Protein AF-0000000078660671 (afdb_homodimer)

Organism: Novosphingobium aromaticivorans (strain ATCC 700278 / DSM 12444 / CCUG 56034 / CIP 105152 / NBRC 16084 / F199) (NCBI:txid279238)

Radius of gyration: 21.79 Å; Cα contacts (8 Å, |Δi|>4): 837; chains: 2; bounding box: 42×62×54 Å

Foldseek 3Di:
DPQQDLVNLVVLADAFQAFDLDDDDPVLLCVLLVVLLPFDADVSPSFKDKDKDFDPLLVQLLVLVVVCVVVDLVVFDFPDDPDPPPDDDPRVVLVVVQLVQLCVLVVHDPPNPVVSVVSVSSVSSLSNFRMKMWMKGFPPDDDRRVVSNVRSVVSSQSSCVSVQKHKHKAQVCSRVVVSVVVRDPDDPRMHTGTMMGMHHHDPPDSSSDTDRDDDDPVVPDDDDDD/DPQQDLVNLVVLADAFQAFDLDDDDPVLLCVLLVVLLPFDADVSPSFKDKDKDFDPLLVQLLVLVVVCVVVDLVVFDFPDDPDPPPDDDPRVVLVVVQLVQLCVLVVHDPPNPVVSVVSVSSVSSLSNFRMKMWMKGFPPDDDRRVVSNVRSVVSSQSSCVSVQKHKHKAQVCSRVVVSVVVRDPDPPRMHTGTMMGMHHHDCPDSSSDTDRDDDDPVVPDDDDDD

InterPro domains:
  IPR000415 Nitroreductase-like [G3DSA:3.40.109.10] (1-221)
  IPR000415 Nitroreductase-like [SSF55469] (4-223)
  IPR029479 Nitroreductase [PF00881] (11-200)
  IPR050627 Nitroreductase/BluB [PTHR23026] (3-223)

Solvent-accessible surface area (backbone atoms only — not comparable to full-atom values): 23799 Å² total; per-residue (Å²): 127,87,63,46,25,37,66,55,28,45,72,66,51,58,71,45,64,40,34,34,78,56,80,73,60,68,66,61,50,50,56,37,51,53,56,26,58,52,42,68,32,79,60,52,32,63,66,55,33,36,42,34,27,14,55,67,50,37,51,49,41,34,51,54,48,58,69,51,54,85,68,39,70,85,74,44,64,44,93,59,62,80,60,39,90,78,63,48,71,73,38,40,48,32,28,54,48,45,53,51,45,47,30,54,47,64,71,45,55,91,81,39,56,65,57,53,49,53,60,59,55,37,59,64,50,42,28,48,25,43,30,40,35,38,32,32,29,56,57,70,60,38,52,57,47,31,15,26,39,16,17,28,51,43,43,36,54,37,40,32,38,60,72,68,33,40,36,22,81,32,58,70,55,20,40,44,44,68,50,48,50,74,66,40,95,65,60,87,66,34,39,72,52,31,33,31,22,31,26,36,62,36,84,79,42,49,67,59,62,59,82,76,86,66,80,60,56,78,81,38,45,48,80,42,47,123,128,88,64,47,24,39,66,56,29,45,73,67,51,58,70,45,63,41,32,33,78,54,79,73,60,68,67,61,51,48,54,36,51,54,55,26,58,53,43,68,34,79,60,53,33,64,64,56,32,36,42,35,29,14,56,67,50,37,50,50,41,34,52,54,47,59,70,50,54,84,68,40,69,85,74,44,65,42,91,59,64,81,58,40,91,76,62,49,68,72,39,39,50,33,27,54,48,45,51,51,44,47,30,54,47,64,70,45,55,91,80,38,57,66,58,53,50,53,59,57,53,36,60,62,51,42,28,47,25,43,30,40,35,38,33,33,31,57,56,70,58,38,51,57,47,30,15,25,38,15,16,29,51,41,43,37,54,37,41,33,39,59,73,68,33,40,36,21,80,31,58,71,54,19,42,44,44,68,50,47,50,74,66,41,96,63,61,86,67,33,39,68,54,30,35,32,21,33,26,36,63,36,86,80,41,47,68,59,62,58,82,76,84,64,81,60,57,78,80,37,45,47,80,43,47,123

Nearest PDB structures (foldseek):
  7dp0-assembly1_B  TM=9.784E-01  e=5.686E-30  Sphingopyxis sp.
  7dp2-assembly1_A  TM=9.756E-01  e=5.308E-29  Sphingopyxis sp.
  7dp2-assembly1_B  TM=9.730E-01  e=1.164E-28  Sphingopyxis sp.
  3gr3-assembly1_B  TM=9.560E-01  e=7.309E-24  Bartonella henselae str. Houston-1
  2wzw-assembly1_A  TM=9.461E-01  e=6.765E-22  Mycolicibacterium smegmatis MC2 155

Structure (mmCIF, N/CA/C/O backbone):
data_AF-0000000078660671-model_v1
#
loop_
_entity.id
_entity.type
_entity.pdbx_description
1 polymer Nitroreductase
#
loop_
_atom_site.group_PDB
_atom_site.id
_atom_site.type_symbol
_atom_site.label_atom_id
_atom_site.label_alt_id
_atom_site.label_comp_id
_atom_site.label_asym_id
_atom_site.label_entity_id
_atom_site.label_seq_id
_atom_site.pdbx_PDB_ins_code
_atom_site.Cartn_x
_atom_site.Cartn_y
_atom_site.Cartn_z
_atom_site.occupancy
_atom_site.B_iso_or_equiv
_atom_site.auth_seq_id
_atom_site.auth_comp_id
_atom_site.auth_asym_id
_atom_site.auth_atom_id
_atom_site.pdbx_PDB_model_num
ATOM 1 N N . MET A 1 1 ? 0.465 -17.922 23.047 1 38.31 1 MET A N 1
ATOM 2 C CA . MET A 1 1 ? 1.232 -18.062 21.812 1 38.31 1 MET A CA 1
ATOM 3 C C . MET A 1 1 ? 1.843 -16.734 21.391 1 38.31 1 MET A C 1
ATOM 5 O O . MET A 1 1 ? 1.19 -15.688 21.484 1 38.31 1 MET A O 1
ATOM 9 N N . SER A 1 2 ? 3.127 -16.469 21.453 1 55 2 SER A N 1
ATOM 10 C CA . SER A 1 2 ? 3.775 -15.164 21.312 1 55 2 SER A CA 1
ATOM 11 C C . SER A 1 2 ? 3.248 -14.414 20.094 1 55 2 SER A C 1
ATOM 13 O O . SER A 1 2 ? 3.111 -14.992 19.016 1 55 2 SER A O 1
ATOM 15 N N . GLN A 1 3 ? 2.465 -13.305 20.266 1 85.12 3 GLN A N 1
ATOM 16 C CA . GLN A 1 3 ? 1.835 -12.555 19.188 1 85.12 3 GLN A CA 1
ATOM 17 C C . GLN A 1 3 ? 2.877 -12.031 18.203 1 85.12 3 GLN A C 1
ATOM 19 O O . GLN A 1 3 ? 3.947 -11.57 18.609 1 85.12 3 GLN A O 1
ATOM 24 N N . MET A 1 4 ? 2.812 -12.453 16.859 1 95.75 4 MET A N 1
ATOM 25 C CA . MET A 1 4 ? 3.754 -12.023 15.828 1 95.75 4 MET A CA 1
ATOM 26 C C . MET A 1 4 ? 3.863 -10.508 15.789 1 95.75 4 MET A C 1
ATOM 28 O O . MET A 1 4 ? 2.859 -9.812 15.617 1 95.75 4 MET A O 1
ATOM 32 N N . SER A 1 5 ? 5.121 -10.016 15.992 1 98.19 5 SER A N 1
ATOM 33 C CA . SER A 1 5 ? 5.352 -8.578 15.922 1 98.19 5 SER A CA 1
ATOM 34 C C . SER A 1 5 ? 5.258 -8.07 14.492 1 98.19 5 SER A C 1
ATOM 36 O O . SER A 1 5 ? 5.297 -8.859 13.539 1 98.19 5 SER A O 1
ATOM 38 N N . VAL A 1 6 ? 5.125 -6.77 14.359 1 98.75 6 VAL A N 1
ATOM 39 C CA . VAL A 1 6 ? 5.129 -6.16 13.039 1 98.75 6 VAL A CA 1
ATOM 40 C C . VAL A 1 6 ? 6.449 -6.469 12.328 1 98.75 6 VAL A C 1
ATOM 42 O O . VAL A 1 6 ? 6.457 -6.891 11.172 1 98.75 6 VAL A O 1
ATOM 45 N N . SER A 1 7 ? 7.559 -6.32 13.047 1 98.56 7 SER A N 1
ATOM 46 C CA . SER A 1 7 ? 8.883 -6.559 12.484 1 98.56 7 SER A CA 1
ATOM 47 C C . SER A 1 7 ? 9.031 -7.996 12 1 98.56 7 SER A C 1
ATOM 49 O O . SER A 1 7 ? 9.547 -8.242 10.906 1 98.56 7 SER A O 1
ATOM 51 N N . GLU A 1 8 ? 8.578 -8.914 12.766 1 98.38 8 GLU A N 1
ATOM 52 C CA . GLU A 1 8 ? 8.648 -10.32 12.375 1 98.38 8 GLU A CA 1
ATOM 53 C C . GLU A 1 8 ? 7.82 -10.586 11.117 1 98.38 8 GLU A C 1
ATOM 55 O O . GLU A 1 8 ? 8.258 -11.312 10.219 1 98.38 8 GLU A O 1
ATOM 60 N N . ALA A 1 9 ? 6.586 -10.023 11.094 1 98.81 9 ALA A N 1
ATOM 61 C CA . ALA A 1 9 ? 5.723 -10.195 9.93 1 98.81 9 ALA A CA 1
ATOM 62 C C . ALA A 1 9 ? 6.371 -9.617 8.672 1 98.81 9 ALA A C 1
ATOM 64 O O . ALA A 1 9 ? 6.371 -10.258 7.617 1 98.81 9 ALA A O 1
ATOM 65 N N . VAL A 1 10 ? 6.992 -8.438 8.797 1 98.81 10 VAL A N 1
ATOM 66 C CA . VAL A 1 10 ? 7.586 -7.742 7.66 1 98.81 10 VAL A CA 1
ATOM 67 C C . VAL A 1 10 ? 8.789 -8.531 7.148 1 98.81 10 VAL A C 1
ATOM 69 O O . VAL A 1 10 ? 8.938 -8.734 5.941 1 98.81 10 VAL A O 1
ATOM 72 N N . VAL A 1 11 ? 9.602 -9.031 7.996 1 98.12 11 VAL A N 1
ATOM 73 C CA . VAL A 1 11 ? 10.844 -9.695 7.598 1 98.12 11 VAL A CA 1
ATOM 74 C C . VAL A 1 11 ? 10.531 -11.086 7.051 1 98.12 11 VAL A C 1
ATOM 76 O O . VAL A 1 11 ? 11.195 -11.555 6.121 1 98.12 11 VAL A O 1
ATOM 79 N N . SER A 1 12 ? 9.445 -11.672 7.582 1 98.12 12 SER A N 1
ATOM 80 C CA . SER A 1 12 ? 9.164 -13.047 7.188 1 98.12 12 SER A CA 1
ATOM 81 C C . SER A 1 12 ? 8.188 -13.102 6.016 1 98.12 12 SER A C 1
ATOM 83 O O . SER A 1 12 ? 8.016 -14.141 5.387 1 98.12 12 SER A O 1
ATOM 85 N N . ARG A 1 13 ? 7.516 -11.992 5.758 1 98.69 13 ARG A N 1
ATOM 86 C CA . ARG A 1 13 ? 6.641 -11.961 4.59 1 98.69 13 ARG A CA 1
ATOM 87 C C . ARG A 1 13 ? 7.449 -12.031 3.299 1 98.69 13 ARG A C 1
ATOM 89 O O . ARG A 1 13 ? 8.391 -11.258 3.105 1 98.69 13 ARG A O 1
ATOM 96 N N . ARG A 1 14 ? 7.16 -12.898 2.43 1 97.88 14 ARG A N 1
ATOM 97 C CA . ARG A 1 14 ? 7.734 -13.047 1.097 1 97.88 14 ARG A CA 1
ATOM 98 C C . ARG A 1 14 ? 6.695 -13.555 0.105 1 97.88 14 ARG A C 1
ATOM 100 O O . ARG A 1 14 ? 5.645 -14.062 0.505 1 97.88 14 ARG A O 1
ATOM 107 N N . SER A 1 15 ? 6.914 -13.305 -1.155 1 98.81 15 SER A N 1
ATOM 108 C CA . SER A 1 15 ? 6.051 -13.883 -2.178 1 98.81 15 SER A CA 1
ATOM 109 C C . SER A 1 15 ? 6.266 -15.391 -2.295 1 98.81 15 SER A C 1
ATOM 111 O O . SER A 1 15 ? 7.285 -15.836 -2.828 1 98.81 15 SER A O 1
ATOM 113 N N . ILE A 1 16 ? 5.285 -16.141 -1.799 1 98.88 16 ILE A N 1
ATOM 114 C CA . ILE A 1 16 ? 5.402 -17.594 -1.729 1 98.88 16 ILE A CA 1
ATOM 115 C C . ILE A 1 16 ? 4.949 -18.203 -3.051 1 98.88 16 ILE A C 1
ATOM 117 O O . ILE A 1 16 ? 3.855 -17.906 -3.539 1 98.88 16 ILE A O 1
ATOM 121 N N . ARG A 1 17 ? 5.75 -19.094 -3.539 1 98.88 17 ARG A N 1
ATOM 122 C CA . ARG A 1 17 ? 5.465 -19.594 -4.879 1 98.88 17 ARG A CA 1
ATOM 123 C C . ARG A 1 17 ? 5.379 -21.125 -4.887 1 98.88 17 ARG A C 1
ATOM 125 O O . ARG A 1 17 ? 5.629 -21.766 -5.91 1 98.88 17 ARG A O 1
ATOM 132 N N . ARG A 1 18 ? 5.172 -21.688 -3.826 1 98.88 18 ARG A N 1
ATOM 133 C CA . ARG A 1 18 ? 4.785 -23.062 -3.594 1 98.88 18 ARG A CA 1
ATOM 134 C C . ARG A 1 18 ? 4.051 -23.219 -2.268 1 98.88 18 ARG A C 1
ATOM 136 O O . ARG A 1 18 ? 4.605 -22.922 -1.206 1 98.88 18 ARG A O 1
ATOM 143 N N . PHE A 1 19 ? 2.826 -23.688 -2.348 1 98.94 19 PHE A N 1
ATOM 144 C CA . PHE A 1 19 ? 1.987 -23.812 -1.163 1 98.94 19 PHE A CA 1
ATOM 145 C C . PHE A 1 19 ? 1.718 -25.281 -0.848 1 98.94 19 PHE A C 1
ATOM 147 O O . PHE A 1 19 ? 1.76 -26.141 -1.74 1 98.94 19 PHE A O 1
ATOM 154 N N . LYS A 1 20 ? 1.525 -25.562 0.455 1 98.69 20 LYS A N 1
ATOM 155 C CA . LYS A 1 20 ? 0.965 -26.844 0.871 1 98.69 20 LYS A CA 1
ATOM 156 C C . LYS A 1 20 ? -0.526 -26.922 0.557 1 98.69 20 LYS A C 1
ATOM 158 O O . LYS A 1 20 ? -1.198 -25.891 0.458 1 98.69 20 LYS A O 1
ATOM 163 N N . PRO A 1 21 ? -1.053 -28.125 0.442 1 96.88 21 PRO A N 1
ATOM 164 C CA . PRO A 1 21 ? -2.463 -28.266 0.068 1 96.88 21 PRO A CA 1
ATOM 165 C C . PRO A 1 21 ? -3.412 -28.016 1.237 1 96.88 21 PRO A C 1
ATOM 167 O O . PRO A 1 21 ? -4.633 -28.109 1.076 1 96.88 21 PRO A O 1
ATOM 170 N N . GLU A 1 22 ? -2.957 -27.656 2.41 1 97.75 22 GLU A N 1
ATOM 171 C CA . GLU A 1 22 ? -3.789 -27.438 3.59 1 97.75 22 GLU A CA 1
ATOM 172 C C . GLU A 1 22 ? -4.832 -26.344 3.338 1 97.75 22 GLU A C 1
ATOM 174 O O . GLU A 1 22 ? -4.496 -25.266 2.865 1 97.75 22 GLU A O 1
ATOM 179 N N . PRO A 1 23 ? -6.094 -26.703 3.619 1 97.44 23 PRO A N 1
ATOM 180 C CA . PRO A 1 23 ? -7.137 -25.703 3.389 1 97.44 23 PRO A CA 1
ATOM 181 C C . PRO A 1 23 ? -7 -24.484 4.301 1 97.44 23 PRO A C 1
ATOM 183 O O . PRO A 1 23 ? -6.34 -24.562 5.34 1 97.44 23 PRO A O 1
ATOM 186 N N . VAL A 1 24 ? -7.531 -23.406 3.867 1 98.69 24 VAL A N 1
ATOM 187 C CA . VAL A 1 24 ? -7.664 -22.188 4.656 1 98.69 24 VAL A CA 1
ATOM 188 C C . VAL A 1 24 ? -9.141 -21.891 4.926 1 98.69 24 VAL A C 1
ATOM 190 O O . VAL A 1 24 ? -9.953 -21.859 3.996 1 98.69 24 VAL A O 1
ATOM 193 N N . SER A 1 25 ? -9.523 -21.734 6.145 1 97.88 25 SER A N 1
ATOM 194 C CA . SER A 1 25 ? -10.93 -21.516 6.473 1 97.88 25 SER A CA 1
ATOM 195 C C . SER A 1 25 ? -11.375 -20.109 6.102 1 97.88 25 SER A C 1
ATOM 197 O O . SER A 1 25 ? -10.602 -19.156 6.195 1 97.88 25 SER A O 1
ATOM 199 N N . ARG A 1 26 ? -12.656 -20.031 5.707 1 98.56 26 ARG A N 1
ATOM 200 C CA . ARG A 1 26 ? -13.25 -18.734 5.41 1 98.56 26 ARG A CA 1
ATOM 201 C C . ARG A 1 26 ? -13.203 -17.812 6.629 1 98.56 26 ARG A C 1
ATOM 203 O O . ARG A 1 26 ? -13.008 -16.609 6.496 1 98.56 26 ARG A O 1
ATOM 210 N N . GLU A 1 27 ? -13.383 -18.359 7.797 1 98.62 27 GLU A N 1
ATOM 211 C CA . GLU A 1 27 ? -13.445 -17.594 9.031 1 98.62 27 GLU A CA 1
ATOM 212 C C . GLU A 1 27 ? -12.148 -16.828 9.273 1 98.62 27 GLU A C 1
ATOM 214 O O . GLU A 1 27 ? -12.172 -15.664 9.688 1 98.62 27 GLU A O 1
ATOM 219 N N . VAL A 1 28 ? -11.031 -17.484 9.062 1 98.56 28 VAL A N 1
ATOM 220 C CA . VAL A 1 28 ? -9.742 -16.828 9.25 1 98.56 28 VAL A CA 1
ATOM 221 C C . VAL A 1 28 ? -9.586 -15.688 8.25 1 98.56 28 VAL A C 1
ATOM 223 O O . VAL A 1 28 ? -9.094 -14.609 8.594 1 98.56 28 VAL A O 1
ATOM 226 N N . LEU A 1 29 ? -10.039 -15.898 6.996 1 98.94 29 LEU A N 1
ATOM 227 C CA . LEU A 1 29 ? -9.953 -14.867 5.969 1 98.94 29 LEU A CA 1
ATOM 228 C C . LEU A 1 29 ? -10.852 -13.68 6.312 1 98.94 29 LEU A C 1
ATOM 230 O O . LEU A 1 29 ? -10.469 -12.523 6.109 1 98.94 29 LEU A O 1
ATOM 234 N N . GLU A 1 30 ? -12.016 -13.961 6.844 1 98.88 30 GLU A N 1
ATOM 235 C CA . GLU A 1 30 ? -12.922 -12.891 7.246 1 98.88 30 GLU A CA 1
ATOM 236 C C . GLU A 1 30 ? -12.312 -12.039 8.359 1 98.88 30 GLU A C 1
ATOM 238 O O . GLU A 1 30 ? -12.422 -10.812 8.344 1 98.88 30 GLU A O 1
ATOM 243 N N . ARG A 1 31 ? -11.68 -12.688 9.328 1 98.56 31 ARG A N 1
ATOM 244 C CA . ARG A 1 31 ? -11.023 -11.961 10.414 1 98.56 31 ARG A CA 1
ATOM 245 C C . ARG A 1 31 ? -9.914 -11.062 9.883 1 98.56 31 ARG A C 1
ATOM 247 O O . ARG A 1 31 ? -9.812 -9.898 10.273 1 98.56 31 ARG A O 1
ATOM 254 N N . VAL A 1 32 ? -9.141 -11.625 9 1 98.88 32 VAL A N 1
ATOM 255 C CA . VAL A 1 32 ? -8.031 -10.891 8.406 1 98.88 32 VAL A CA 1
ATOM 256 C C . VAL A 1 32 ? -8.562 -9.695 7.621 1 98.88 32 VAL A C 1
ATOM 258 O O . VAL A 1 32 ? -8.102 -8.562 7.812 1 98.88 32 VAL A O 1
ATOM 261 N N . LEU A 1 33 ? -9.539 -9.953 6.789 1 98.94 33 LEU A N 1
ATOM 262 C CA . LEU A 1 33 ? -10.023 -8.922 5.875 1 98.94 33 LEU A CA 1
ATOM 263 C C . LEU A 1 33 ? -10.82 -7.859 6.625 1 98.94 33 LEU A C 1
ATOM 265 O O . LEU A 1 33 ? -10.789 -6.68 6.258 1 98.94 33 LEU A O 1
ATOM 269 N N . ASP A 1 34 ? -11.539 -8.273 7.637 1 98.75 34 ASP A N 1
ATOM 270 C CA . ASP A 1 34 ? -12.242 -7.301 8.469 1 98.75 34 ASP A CA 1
ATOM 271 C C . ASP A 1 34 ? -11.258 -6.332 9.125 1 98.75 34 ASP A C 1
ATOM 273 O O . ASP A 1 34 ? -11.477 -5.117 9.117 1 98.75 34 ASP A O 1
ATOM 277 N N . LYS A 1 35 ? -10.219 -6.844 9.68 1 98.69 35 LYS A N 1
ATOM 278 C CA . LYS A 1 35 ? -9.203 -6.004 10.305 1 98.69 35 LYS A CA 1
ATOM 279 C C . LYS A 1 35 ? -8.484 -5.145 9.273 1 98.69 35 LYS A C 1
ATOM 281 O O . LYS A 1 35 ? -8.141 -3.992 9.547 1 98.69 35 LYS A O 1
ATOM 286 N N . ALA A 1 36 ? -8.297 -5.691 8.078 1 98.88 36 ALA A N 1
ATOM 287 C CA . ALA A 1 36 ? -7.57 -4.988 7.023 1 98.88 36 ALA A CA 1
ATOM 288 C C . ALA A 1 36 ? -8.352 -3.771 6.535 1 98.88 36 ALA A C 1
ATOM 290 O O . ALA A 1 36 ? -7.785 -2.875 5.91 1 98.88 36 ALA A O 1
ATOM 291 N N . GLN A 1 37 ? -9.664 -3.693 6.836 1 98.62 37 GLN A N 1
ATOM 292 C CA . GLN A 1 37 ? -10.469 -2.535 6.457 1 98.62 37 GLN A CA 1
ATOM 293 C C . GLN A 1 37 ? -9.984 -1.272 7.16 1 98.62 37 GLN A C 1
ATOM 295 O O . GLN A 1 37 ? -10.336 -0.16 6.766 1 98.62 37 GLN A O 1
ATOM 300 N N . ARG A 1 38 ? -9.125 -1.441 8.125 1 98.69 38 ARG A N 1
ATOM 301 C CA . ARG A 1 38 ? -8.602 -0.298 8.859 1 98.69 38 ARG A CA 1
ATOM 302 C C . ARG A 1 38 ? -7.441 0.351 8.117 1 98.69 38 ARG A C 1
ATOM 304 O O . ARG A 1 38 ? -6.898 1.363 8.562 1 98.69 38 ARG A O 1
ATOM 311 N N . ALA A 1 39 ? -7.039 -0.241 6.941 1 98.81 39 ALA A N 1
ATOM 312 C CA . ALA A 1 39 ? -5.988 0.375 6.133 1 98.81 39 ALA A CA 1
ATOM 313 C C . ALA A 1 39 ? -6.348 1.814 5.773 1 98.81 39 ALA A C 1
ATOM 315 O O . ALA A 1 39 ? -7.52 2.131 5.547 1 98.81 39 ALA A O 1
ATOM 316 N N . PRO A 1 40 ? -5.34 2.725 5.758 1 98.81 40 PRO A N 1
ATOM 317 C CA . PRO A 1 40 ? -5.625 4.109 5.375 1 98.81 40 PRO A CA 1
ATOM 318 C C . PRO A 1 40 ? -5.934 4.258 3.887 1 98.81 40 PRO A C 1
ATOM 320 O O . PRO A 1 40 ? -5.547 3.404 3.084 1 98.81 40 PRO A O 1
ATOM 323 N N . SER A 1 41 ? -6.641 5.25 3.531 1 98.88 41 SER A N 1
ATOM 324 C CA . SER A 1 41 ? -6.879 5.715 2.168 1 98.88 41 SER A CA 1
ATOM 325 C C . SER A 1 41 ? -7.129 7.219 2.133 1 98.88 41 SER A C 1
ATOM 327 O O . SER A 1 41 ? -7.645 7.789 3.098 1 98.88 41 SER A O 1
ATOM 329 N N . GLY A 1 42 ? -6.598 7.859 1.023 1 98.62 42 GLY A N 1
ATOM 330 C CA . GLY A 1 42 ? -6.891 9.273 0.857 1 98.62 42 GLY A CA 1
ATOM 331 C C . GLY A 1 42 ? -8.375 9.586 0.954 1 98.62 42 GLY A C 1
ATOM 332 O O . GLY A 1 42 ? -9.188 8.984 0.247 1 98.62 42 GLY A O 1
ATOM 333 N N . GLY A 1 43 ? -8.75 10.547 1.909 1 98.31 43 GLY A N 1
ATOM 334 C CA . GLY A 1 43 ? -10.141 10.93 2.064 1 98.31 43 GLY A CA 1
ATOM 335 C C . GLY A 1 43 ? -11.016 9.797 2.568 1 98.31 43 GLY A C 1
ATOM 336 O O . GLY A 1 43 ? -12.242 9.867 2.492 1 98.31 43 GLY A O 1
ATOM 337 N N . ASN A 1 44 ? -10.406 8.711 2.996 1 98.69 44 ASN A N 1
ATOM 338 C CA . ASN A 1 44 ? -11.156 7.539 3.441 1 98.69 44 ASN A CA 1
ATOM 339 C C . ASN A 1 44 ? -12.016 6.961 2.318 1 98.69 44 ASN A C 1
ATOM 341 O O . ASN A 1 44 ? -13.062 6.359 2.576 1 98.69 44 ASN A O 1
ATOM 345 N N . VAL A 1 45 ? -11.508 7.051 1.147 1 98.81 45 VAL A N 1
ATOM 346 C CA . VAL A 1 45 ? -12.227 6.625 -0.052 1 98.81 45 VAL A CA 1
ATOM 347 C C . VAL A 1 45 ? -12.406 5.109 -0.034 1 98.81 45 VAL A C 1
ATOM 349 O O . VAL A 1 45 ? -13.43 4.598 -0.494 1 98.81 45 VAL A O 1
ATOM 352 N N . GLN A 1 46 ? -11.469 4.309 0.47 1 98.88 46 GLN A N 1
ATOM 353 C CA . GLN A 1 46 ? -11.523 2.855 0.571 1 98.88 46 GLN A CA 1
ATOM 354 C C . GLN A 1 46 ? -11.828 2.221 -0.782 1 98.88 46 GLN A C 1
ATOM 356 O O . GLN A 1 46 ? -12.82 1.496 -0.921 1 98.88 46 GLN A O 1
ATOM 361 N N . PRO A 1 47 ? -10.867 2.416 -1.746 1 98.94 47 PRO A N 1
ATOM 362 C CA . PRO A 1 47 ? -11.188 2.055 -3.131 1 98.94 47 PRO A CA 1
ATOM 363 C C . PRO A 1 47 ? -10.984 0.568 -3.414 1 98.94 47 PRO A C 1
ATOM 365 O O . PRO A 1 47 ? -11.062 0.138 -4.566 1 98.94 47 PRO A O 1
ATOM 368 N N . TRP A 1 48 ? -10.797 -0.285 -2.498 1 98.94 48 TRP A N 1
ATOM 369 C CA . TRP A 1 48 ? -10.453 -1.69 -2.691 1 98.94 48 TRP A CA 1
ATOM 370 C C . TRP A 1 48 ? -11.703 -2.562 -2.678 1 98.94 48 TRP A C 1
ATOM 372 O O . TRP A 1 48 ? -12.633 -2.311 -1.912 1 98.94 48 TRP A O 1
ATOM 382 N N . ASN A 1 49 ? -11.75 -3.543 -3.58 1 98.94 49 ASN A N 1
ATOM 383 C CA . ASN A 1 49 ? -12.75 -4.602 -3.686 1 98.94 49 ASN A CA 1
ATOM 384 C C . ASN A 1 49 ? -12.109 -5.949 -4.012 1 98.94 49 ASN A C 1
ATOM 386 O O . ASN A 1 49 ? -11.062 -6 -4.656 1 98.94 49 ASN A O 1
ATOM 390 N N . ALA A 1 50 ? -12.812 -7.066 -3.541 1 98.94 50 ALA A N 1
ATOM 391 C CA . ALA A 1 50 ? -12.188 -8.359 -3.82 1 98.94 50 ALA A CA 1
ATOM 392 C C . ALA A 1 50 ? -13.242 -9.453 -3.949 1 98.94 50 ALA A C 1
ATOM 394 O O . ALA A 1 50 ? -14.336 -9.352 -3.379 1 98.94 50 ALA A O 1
ATOM 395 N N . ARG A 1 51 ? -12.922 -10.406 -4.738 1 98.94 51 ARG A N 1
ATOM 396 C CA . ARG A 1 51 ? -13.57 -11.711 -4.816 1 98.94 51 ARG A CA 1
ATOM 397 C C . ARG A 1 51 ? -12.633 -12.82 -4.352 1 98.94 51 ARG A C 1
ATOM 399 O O . ARG A 1 51 ? -11.547 -12.992 -4.906 1 98.94 51 ARG A O 1
ATOM 406 N N . VAL A 1 52 ? -13.039 -13.547 -3.295 1 98.94 52 VAL A N 1
ATOM 407 C CA . VAL A 1 52 ? -12.211 -14.625 -2.764 1 98.94 52 VAL A CA 1
ATOM 408 C C . VAL A 1 52 ? -12.773 -15.977 -3.207 1 98.94 52 VAL A C 1
ATOM 410 O O . VAL A 1 52 ? -13.922 -16.312 -2.902 1 98.94 52 VAL A O 1
ATOM 413 N N . VAL A 1 53 ? -11.922 -16.734 -3.928 1 98.88 53 VAL A N 1
ATOM 414 C CA . VAL A 1 53 ? -12.422 -17.984 -4.461 1 98.88 53 VAL A CA 1
ATOM 415 C C . VAL A 1 53 ? -11.602 -19.156 -3.904 1 98.88 53 VAL A C 1
ATOM 417 O O . VAL A 1 53 ? -10.398 -19 -3.672 1 98.88 53 VAL A O 1
ATOM 420 N N . ALA A 1 54 ? -12.203 -20.328 -3.701 1 98.69 54 ALA A N 1
ATOM 421 C CA . ALA A 1 54 ? -11.617 -21.594 -3.25 1 98.69 54 ALA A CA 1
ATOM 422 C C . ALA A 1 54 ? -12.375 -22.781 -3.828 1 98.69 54 ALA A C 1
ATOM 424 O O . ALA A 1 54 ? -13.32 -22.609 -4.598 1 98.69 54 ALA A O 1
ATOM 425 N N . GLY A 1 55 ? -11.898 -23.969 -3.58 1 98.06 55 GLY A N 1
ATOM 426 C CA . GLY A 1 55 ? -12.602 -25.172 -3.971 1 98.06 55 GLY A CA 1
ATOM 427 C C . GLY A 1 55 ? -12.922 -25.234 -5.453 1 98.06 55 GLY A C 1
ATOM 428 O O . GLY A 1 55 ? -12.039 -25.016 -6.289 1 98.06 55 GLY A O 1
ATOM 429 N N . ALA A 1 56 ? -14.203 -25.547 -5.723 1 98.31 56 ALA A N 1
ATOM 430 C CA . ALA A 1 56 ? -14.633 -25.75 -7.102 1 98.31 56 ALA A CA 1
ATOM 431 C C . ALA A 1 56 ? -14.539 -24.453 -7.906 1 98.31 56 ALA A C 1
ATOM 433 O O . ALA A 1 56 ? -14.25 -24.484 -9.109 1 98.31 56 ALA A O 1
ATOM 434 N N . SER A 1 57 ? -14.773 -23.359 -7.25 1 98.56 57 SER A N 1
ATOM 435 C CA . SER A 1 57 ? -14.711 -22.078 -7.934 1 98.56 57 SER A CA 1
ATOM 436 C C . SER A 1 57 ? -13.297 -21.766 -8.398 1 98.56 57 SER A C 1
ATOM 438 O O . SER A 1 57 ? -13.094 -21.312 -9.531 1 98.56 57 SER A O 1
ATOM 440 N N . LEU A 1 58 ? -12.352 -22 -7.531 1 98.69 58 LEU A N 1
ATOM 441 C CA . LEU A 1 58 ? -10.953 -21.797 -7.918 1 98.69 58 LEU A CA 1
ATOM 442 C C . LEU A 1 58 ? -10.539 -22.797 -8.992 1 98.69 58 LEU A C 1
ATOM 444 O O . LEU A 1 58 ? -9.859 -22.438 -9.953 1 98.69 58 LEU A O 1
ATOM 448 N N . ALA A 1 59 ? -10.945 -24.031 -8.859 1 98.56 59 ALA A N 1
ATOM 449 C CA . ALA A 1 59 ? -10.633 -25.062 -9.852 1 98.56 59 ALA A CA 1
ATOM 450 C C . ALA A 1 59 ? -11.172 -24.672 -11.227 1 98.56 59 ALA A C 1
ATOM 452 O O . ALA A 1 59 ? -10.5 -24.891 -12.242 1 98.56 59 ALA A O 1
ATOM 453 N N . ARG A 1 60 ? -12.352 -24.156 -11.289 1 98.69 60 ARG A N 1
ATOM 454 C CA . ARG A 1 60 ? -12.953 -23.719 -12.539 1 98.69 60 ARG A CA 1
ATOM 455 C C . ARG A 1 60 ? -12.133 -22.609 -13.188 1 98.69 60 ARG A C 1
ATOM 457 O O . ARG A 1 60 ? -11.914 -22.609 -14.398 1 98.69 60 ARG A O 1
ATOM 464 N N . LEU A 1 61 ? -11.703 -21.625 -12.391 1 98.81 61 LEU A N 1
ATOM 465 C CA . LEU A 1 61 ? -10.898 -20.531 -12.898 1 98.81 61 LEU A CA 1
ATOM 466 C C . LEU A 1 61 ? -9.586 -21.047 -13.484 1 98.81 61 LEU A C 1
ATOM 468 O O . LEU A 1 61 ? -9.211 -20.672 -14.602 1 98.81 61 LEU A O 1
ATOM 472 N N . VAL A 1 62 ? -8.938 -21.906 -12.742 1 98.69 62 VAL A N 1
ATOM 473 C CA . VAL A 1 62 ? -7.66 -22.469 -13.18 1 98.69 62 VAL A CA 1
ATOM 474 C C . VAL A 1 62 ? -7.852 -23.234 -14.484 1 98.69 62 VAL A C 1
ATOM 476 O O . VAL A 1 62 ? -7.07 -23.078 -15.43 1 98.69 62 VAL A O 1
ATOM 479 N N . ALA A 1 63 ? -8.891 -24 -14.578 1 98.62 63 ALA A N 1
ATOM 480 C CA . ALA A 1 63 ? -9.18 -24.781 -15.773 1 98.62 63 ALA A CA 1
ATOM 481 C C . ALA A 1 63 ? -9.484 -23.875 -16.969 1 98.62 63 ALA A C 1
ATOM 483 O O . ALA A 1 63 ? -9.039 -24.141 -18.078 1 98.62 63 ALA A O 1
ATOM 484 N N . THR A 1 64 ? -10.242 -22.859 -16.734 1 98.56 64 THR A N 1
ATOM 485 C CA . THR A 1 64 ? -10.633 -21.922 -17.797 1 98.56 64 THR A CA 1
ATOM 486 C C . THR A 1 64 ? -9.406 -21.234 -18.391 1 98.56 64 THR A C 1
ATOM 488 O O . THR A 1 64 ? -9.281 -21.109 -19.609 1 98.56 64 THR A O 1
ATOM 491 N N . VAL A 1 65 ? -8.492 -20.781 -17.578 1 98.06 65 VAL A N 1
ATOM 492 C CA . VAL A 1 65 ? -7.27 -20.125 -18.031 1 98.06 65 VAL A CA 1
ATOM 493 C C . VAL A 1 65 ? -6.383 -21.156 -18.75 1 98.06 65 VAL A C 1
ATOM 495 O O . VAL A 1 65 ? -5.801 -20.844 -19.797 1 98.06 65 VAL A O 1
ATOM 498 N N . ALA A 1 66 ? -6.309 -22.406 -18.203 1 97.62 66 ALA A N 1
ATOM 499 C CA . ALA A 1 66 ? -5.504 -23.469 -18.797 1 97.62 66 ALA A CA 1
ATOM 500 C C . ALA A 1 66 ? -5.918 -23.719 -20.25 1 97.62 66 ALA A C 1
ATOM 502 O O . ALA A 1 66 ? -5.078 -24.047 -21.094 1 97.62 66 ALA A O 1
ATOM 503 N N . GLU A 1 67 ? -7.117 -23.516 -20.547 1 97.69 67 GLU A N 1
ATOM 504 C CA . GLU A 1 67 ? -7.645 -23.781 -21.875 1 97.69 67 GLU A CA 1
ATOM 505 C C . GLU A 1 67 ? -7.035 -22.844 -22.906 1 97.69 67 GLU A C 1
ATOM 507 O O . GLU A 1 67 ? -6.879 -23.203 -24.078 1 97.69 67 GLU A O 1
ATOM 512 N N . VAL A 1 68 ? -6.621 -21.688 -22.531 1 96.81 68 VAL A N 1
ATOM 513 C CA . VAL A 1 68 ? -6.215 -20.688 -23.516 1 96.81 68 VAL A CA 1
ATOM 514 C C . VAL A 1 68 ? -4.703 -20.484 -23.453 1 96.81 68 VAL A C 1
ATOM 516 O O . VAL A 1 68 ? -4.129 -19.766 -24.281 1 96.81 68 VAL A O 1
ATOM 519 N N . ILE A 1 69 ? -4.039 -21.125 -22.547 1 94.06 69 ILE A N 1
ATOM 520 C CA . ILE A 1 69 ? -2.596 -21 -22.375 1 94.06 69 ILE A CA 1
ATOM 521 C C . ILE A 1 69 ? -1.885 -21.359 -23.688 1 94.06 69 ILE A C 1
ATOM 523 O O . ILE A 1 69 ? -0.943 -20.672 -24.094 1 94.06 69 ILE A O 1
ATOM 527 N N . PRO A 1 70 ? -2.379 -22.344 -24.438 1 93.88 70 PRO A N 1
ATOM 528 C CA . PRO A 1 70 ? -1.692 -22.734 -25.672 1 93.88 70 PRO A CA 1
ATOM 529 C C . PRO A 1 70 ? -1.755 -21.656 -26.75 1 93.88 70 PRO A C 1
ATOM 531 O O . PRO A 1 70 ? -0.978 -21.672 -27.703 1 93.88 70 PRO A O 1
ATOM 534 N N . GLN A 1 71 ? -2.637 -20.672 -26.656 1 94.12 71 GLN A N 1
ATOM 535 C CA . GLN A 1 71 ? -2.754 -19.594 -27.625 1 94.12 71 GLN A CA 1
ATOM 536 C C . GLN A 1 71 ? -1.576 -18.625 -27.531 1 94.12 71 GLN A C 1
ATOM 538 O O . GLN A 1 71 ? -1.35 -17.812 -28.422 1 94.12 71 GLN A O 1
ATOM 543 N N . GLY A 1 72 ? -0.838 -18.688 -26.422 1 90.94 72 GLY A N 1
ATOM 544 C CA . GLY A 1 72 ? 0.28 -17.797 -26.188 1 90.94 72 GLY A CA 1
ATOM 545 C C . GLY A 1 72 ? -0.131 -16.484 -25.531 1 90.94 72 GLY A C 1
ATOM 546 O O . GLY A 1 72 ? -1.205 -15.953 -25.828 1 90.94 72 GLY A O 1
ATOM 547 N N . ARG A 1 73 ? 0.773 -15.969 -24.828 1 86.56 73 ARG A N 1
ATOM 548 C CA . ARG A 1 73 ? 0.497 -14.742 -24.078 1 86.56 73 ARG A CA 1
ATOM 549 C C . ARG A 1 73 ? 0.214 -13.578 -25.016 1 86.56 73 ARG A C 1
ATOM 551 O O . ARG A 1 73 ? -0.571 -12.688 -24.688 1 86.56 73 ARG A O 1
ATOM 558 N N . ALA A 1 74 ? 0.793 -13.594 -26.125 1 89.44 74 ALA A N 1
ATOM 559 C CA . ALA A 1 74 ? 0.673 -12.5 -27.094 1 89.44 74 ALA A CA 1
ATOM 560 C C . ALA A 1 74 ? -0.752 -12.398 -27.625 1 89.44 74 ALA A C 1
ATOM 562 O O . ALA A 1 74 ? -1.149 -11.352 -28.156 1 89.44 74 ALA A O 1
ATOM 563 N N . ALA A 1 75 ? -1.468 -13.422 -27.422 1 92.31 75 ALA A N 1
ATOM 564 C CA . ALA A 1 75 ? -2.855 -13.438 -27.875 1 92.31 75 ALA A CA 1
ATOM 565 C C . ALA A 1 75 ? -3.766 -12.711 -26.891 1 92.31 75 ALA A C 1
ATOM 567 O O . ALA A 1 75 ? -4.945 -12.492 -27.172 1 92.31 75 ALA A O 1
ATOM 568 N N . HIS A 1 76 ? -3.16 -12.344 -25.828 1 92.06 76 HIS A N 1
ATOM 569 C CA . HIS A 1 76 ? -3.896 -11.711 -24.734 1 92.06 76 HIS A CA 1
ATOM 570 C C . HIS A 1 76 ? -3.24 -10.406 -24.312 1 92.06 76 HIS A C 1
ATOM 572 O O . HIS A 1 76 ? -2.104 -10.125 -24.703 1 92.06 76 HIS A O 1
ATOM 578 N N . ALA A 1 77 ? -4.027 -9.508 -23.75 1 88 77 ALA A N 1
ATOM 579 C CA . ALA A 1 77 ? -3.496 -8.242 -23.25 1 88 77 ALA A CA 1
ATOM 580 C C . ALA A 1 77 ? -4.102 -7.887 -21.906 1 88 77 ALA A C 1
ATOM 582 O O . ALA A 1 77 ? -5.316 -7.984 -21.719 1 88 77 ALA A O 1
ATOM 583 N N . PRO A 1 78 ? -3.195 -7.512 -21 1 88.75 78 PRO A N 1
ATOM 584 C CA . PRO A 1 78 ? -3.742 -7.027 -19.734 1 88.75 78 PRO A CA 1
ATOM 585 C C . PRO A 1 78 ? -4.5 -5.711 -19.875 1 88.75 78 PRO A C 1
ATOM 587 O O . PRO A 1 78 ? -4.289 -4.977 -20.859 1 88.75 78 PRO A O 1
ATOM 590 N N . GLU A 1 79 ? -5.387 -5.469 -19 1 88.81 79 GLU A N 1
ATOM 591 C CA . GLU A 1 79 ? -6.184 -4.246 -19.031 1 88.81 79 GLU A CA 1
ATOM 592 C C . GLU A 1 79 ? -5.348 -3.027 -18.656 1 88.81 79 GLU A C 1
ATOM 594 O O . GLU A 1 79 ? -5.793 -1.889 -18.812 1 88.81 79 GLU A O 1
ATOM 599 N N . TYR A 1 80 ? -4.18 -3.252 -18.109 1 95.25 80 TYR A N 1
ATOM 600 C CA . TYR A 1 80 ? -3.236 -2.201 -17.75 1 95.25 80 TYR A CA 1
ATOM 601 C C . TYR A 1 80 ? -1.803 -2.643 -18.016 1 95.25 80 TYR A C 1
ATOM 603 O O . TYR A 1 80 ? -1.543 -3.826 -18.25 1 95.25 80 TYR A O 1
ATOM 611 N N . ALA A 1 81 ? -0.861 -1.675 -18.094 1 96.81 81 ALA A N 1
ATOM 612 C CA . ALA A 1 81 ? 0.553 -2.012 -18.25 1 96.81 81 ALA A CA 1
ATOM 613 C C . ALA A 1 81 ? 1.138 -2.498 -16.922 1 96.81 81 ALA A C 1
ATOM 615 O O . ALA A 1 81 ? 1.303 -1.715 -15.984 1 96.81 81 ALA A O 1
ATOM 616 N N . ILE A 1 82 ? 1.46 -3.742 -16.844 1 97 82 ILE A N 1
ATOM 617 C CA . ILE A 1 82 ? 2.012 -4.305 -15.617 1 97 82 ILE A CA 1
ATOM 618 C C . ILE A 1 82 ? 3.307 -3.584 -15.25 1 97 82 ILE A C 1
ATOM 620 O O . ILE A 1 82 ? 3.529 -3.246 -14.086 1 97 82 ILE A O 1
ATOM 624 N N . TYR A 1 83 ? 4.156 -3.352 -16.266 1 97.69 83 TYR A N 1
ATOM 625 C CA . TYR A 1 83 ? 5.34 -2.518 -16.109 1 97.69 83 TYR A CA 1
ATOM 626 C C . TYR A 1 83 ? 5.262 -1.298 -17.031 1 97.69 83 TYR A C 1
ATOM 628 O O . TYR A 1 83 ? 4.754 -1.385 -18.141 1 97.69 83 TYR A O 1
ATOM 636 N N . PRO A 1 84 ? 5.863 -0.203 -16.516 1 97.75 84 PRO A N 1
ATOM 637 C CA . PRO A 1 84 ? 5.945 0.92 -17.453 1 97.75 84 PRO A CA 1
ATOM 638 C C . PRO A 1 84 ? 6.742 0.584 -18.703 1 97.75 84 PRO A C 1
ATOM 640 O O . PRO A 1 84 ? 7.816 -0.021 -18.625 1 97.75 84 PRO A O 1
ATOM 643 N N . PRO A 1 85 ? 6.172 0.999 -19.859 1 96.69 85 PRO A N 1
ATOM 644 C CA . PRO A 1 85 ? 6.934 0.759 -21.078 1 96.69 85 PRO A CA 1
ATOM 645 C C . PRO A 1 85 ? 8.328 1.386 -21.047 1 96.69 85 PRO A C 1
ATOM 647 O O . PRO A 1 85 ? 9.25 0.884 -21.688 1 96.69 85 PRO A O 1
ATOM 650 N N . GLU A 1 86 ? 8.523 2.422 -20.25 1 97 86 GLU A N 1
ATOM 651 C CA . GLU A 1 86 ? 9.773 3.176 -20.203 1 97 86 GLU A CA 1
ATOM 652 C C . GLU A 1 86 ? 10.672 2.682 -19.078 1 97 86 GLU A C 1
ATOM 654 O O . GLU A 1 86 ? 11.703 3.297 -18.781 1 97 86 GLU A O 1
ATOM 659 N N . LEU A 1 87 ? 10.227 1.562 -18.469 1 98 87 LEU A N 1
ATOM 660 C CA . LEU A 1 87 ? 11.008 1.08 -17.344 1 98 87 LEU A CA 1
ATOM 661 C C . LEU A 1 87 ? 12.469 0.883 -17.734 1 98 87 LEU A C 1
ATOM 663 O O . LEU A 1 87 ? 12.766 0.219 -18.719 1 98 87 LEU A O 1
ATOM 667 N N . ASP A 1 88 ? 13.398 1.497 -16.969 1 97 88 ASP A N 1
ATOM 668 C CA . ASP A 1 88 ? 14.812 1.462 -17.312 1 97 88 ASP A CA 1
ATOM 669 C C . ASP A 1 88 ? 15.68 1.646 -16.062 1 97 88 ASP A C 1
ATOM 671 O O . ASP A 1 88 ? 15.164 1.661 -14.945 1 97 88 ASP A O 1
ATOM 675 N N . GLY A 1 89 ? 17.016 1.558 -16.25 1 97.75 89 GLY A N 1
ATOM 676 C CA . GLY A 1 89 ? 17.953 1.864 -15.18 1 97.75 89 GLY A CA 1
ATOM 677 C C . GLY A 1 89 ? 17.891 0.879 -14.023 1 97.75 89 GLY A C 1
ATOM 678 O O . GLY A 1 89 ? 17.812 -0.331 -14.242 1 97.75 89 GLY A O 1
ATOM 679 N N . VAL A 1 90 ? 17.953 1.432 -12.805 1 98.31 90 VAL A N 1
ATOM 680 C CA . VAL A 1 90 ? 18.078 0.607 -11.609 1 98.31 90 VAL A CA 1
ATOM 681 C C . VAL A 1 90 ? 16.797 -0.204 -11.398 1 98.31 90 VAL A C 1
ATOM 683 O O . VAL A 1 90 ? 16.844 -1.335 -10.914 1 98.31 90 VAL A O 1
ATOM 686 N N . TYR A 1 91 ? 15.664 0.346 -11.812 1 98.62 91 TYR A N 1
ATOM 687 C CA . TYR A 1 91 ? 14.383 -0.318 -11.609 1 98.62 91 TYR A CA 1
ATOM 688 C C . TYR A 1 91 ? 14.258 -1.556 -12.484 1 98.62 91 TYR A C 1
ATOM 690 O O . TYR A 1 91 ? 13.812 -2.609 -12.031 1 98.62 91 TYR A O 1
ATOM 698 N N . GLU A 1 92 ? 14.656 -1.395 -13.719 1 98.5 92 GLU A N 1
ATOM 699 C CA . GLU A 1 92 ? 14.672 -2.553 -14.602 1 98.5 92 GLU A CA 1
ATOM 700 C C . GLU A 1 92 ? 15.703 -3.58 -14.156 1 98.5 92 GLU A C 1
ATOM 702 O O . GLU A 1 92 ? 15.461 -4.785 -14.227 1 98.5 92 GLU A O 1
ATOM 707 N N . ALA A 1 93 ? 16.844 -3.119 -13.727 1 98.56 93 ALA A N 1
ATOM 708 C CA . ALA A 1 93 ? 17.891 -4.008 -13.242 1 98.56 93 ALA A CA 1
ATOM 709 C C . ALA A 1 93 ? 17.406 -4.836 -12.055 1 98.56 93 ALA A C 1
ATOM 711 O O . ALA A 1 93 ? 17.75 -6.016 -11.938 1 98.56 93 ALA A O 1
ATOM 712 N N . ARG A 1 94 ? 16.625 -4.262 -11.156 1 98.69 94 ARG A N 1
ATOM 713 C CA . ARG A 1 94 ? 16.062 -4.984 -10.016 1 98.69 94 ARG A CA 1
ATOM 714 C C . ARG A 1 94 ? 15.117 -6.082 -10.477 1 98.69 94 ARG A C 1
ATOM 716 O O . ARG A 1 94 ? 15.156 -7.203 -9.969 1 98.69 94 ARG A O 1
ATOM 723 N N . ARG A 1 95 ? 14.281 -5.727 -11.445 1 98.31 95 ARG A N 1
ATOM 724 C CA . ARG A 1 95 ? 13.336 -6.691 -12 1 98.31 95 ARG A CA 1
ATOM 725 C C . ARG A 1 95 ? 14.07 -7.887 -12.594 1 98.31 95 ARG A C 1
ATOM 727 O O . ARG A 1 95 ? 13.766 -9.039 -12.273 1 98.31 95 ARG A O 1
ATOM 734 N N . PHE A 1 96 ? 15.078 -7.598 -13.438 1 97.44 96 PHE A N 1
ATOM 735 C CA . PHE A 1 96 ? 15.852 -8.672 -14.047 1 97.44 96 PHE A CA 1
ATOM 736 C C . PHE A 1 96 ? 16.609 -9.453 -12.992 1 97.44 96 PHE A C 1
ATOM 738 O O . PHE A 1 96 ? 16.688 -10.688 -13.062 1 97.44 96 PHE A O 1
ATOM 745 N N . GLY A 1 97 ? 17.141 -8.727 -12.031 1 97.81 97 GLY A N 1
ATOM 746 C CA . GLY A 1 97 ? 17.938 -9.344 -10.984 1 97.81 97 GLY A CA 1
ATOM 747 C C . GLY A 1 97 ? 17.172 -10.352 -10.164 1 97.81 97 GLY A C 1
ATOM 748 O O . GLY A 1 97 ? 17.672 -11.445 -9.875 1 97.81 97 GLY A O 1
ATOM 749 N N . VAL A 1 98 ? 15.977 -10.055 -9.781 1 98.19 98 VAL A N 1
ATOM 750 C CA . VAL A 1 98 ? 15.203 -10.961 -8.945 1 98.19 98 VAL A CA 1
ATOM 751 C C . VAL A 1 98 ? 14.797 -12.195 -9.758 1 98.19 98 VAL A C 1
ATOM 753 O O . VAL A 1 98 ? 14.719 -13.297 -9.227 1 98.19 98 VAL A O 1
ATOM 756 N N . GLY A 1 99 ? 14.43 -11.93 -11.039 1 97.31 99 GLY A N 1
ATOM 757 C CA . GLY A 1 99 ? 14.156 -13.062 -11.906 1 97.31 99 GLY A CA 1
ATOM 758 C C . GLY A 1 99 ? 15.312 -14.047 -11.984 1 97.31 99 GLY A C 1
ATOM 759 O O . GLY A 1 99 ? 15.117 -15.25 -11.844 1 97.31 99 GLY A O 1
ATOM 760 N N . GLU A 1 100 ? 16.484 -13.523 -12.172 1 97.19 100 GLU A N 1
ATOM 761 C CA . GLU A 1 100 ? 17.688 -14.359 -12.266 1 97.19 100 GLU A CA 1
ATOM 762 C C . GLU A 1 100 ? 17.938 -15.094 -10.953 1 97.19 100 GLU A C 1
ATOM 764 O O . GLU A 1 100 ? 18.312 -16.266 -10.961 1 97.19 100 GLU A O 1
ATOM 769 N N . ALA A 1 101 ? 17.734 -14.383 -9.859 1 97.75 101 ALA A N 1
ATOM 770 C CA . ALA A 1 101 ? 17.922 -15.008 -8.555 1 97.75 101 ALA A CA 1
ATOM 771 C C . ALA A 1 101 ? 16.953 -16.156 -8.344 1 97.75 101 ALA A C 1
ATOM 773 O O . ALA A 1 101 ? 17.328 -17.219 -7.832 1 97.75 101 ALA A O 1
ATOM 774 N N . MET A 1 102 ? 15.734 -15.953 -8.703 1 98 102 MET A N 1
ATOM 775 C CA . MET A 1 102 ? 14.703 -16.969 -8.547 1 98 102 MET A CA 1
ATOM 776 C C . MET A 1 102 ? 15.031 -18.203 -9.398 1 98 102 MET A C 1
ATOM 778 O O . MET A 1 102 ? 14.977 -19.328 -8.906 1 98 102 MET A O 1
ATOM 782 N N . TYR A 1 103 ? 15.398 -18 -10.688 1 97.75 103 TYR A N 1
ATOM 783 C CA . TYR A 1 103 ? 15.703 -19.109 -11.586 1 97.75 103 TYR A CA 1
ATOM 784 C C . TYR A 1 103 ? 16.953 -19.859 -11.125 1 97.75 103 TYR A C 1
ATOM 786 O O . TYR A 1 103 ? 17.031 -21.078 -11.242 1 97.75 103 TYR A O 1
ATOM 794 N N . ALA A 1 104 ? 17.891 -19.109 -10.641 1 97.38 104 ALA A N 1
ATOM 795 C CA . ALA A 1 104 ? 19.094 -19.734 -10.086 1 97.38 104 ALA A CA 1
ATOM 796 C C . ALA A 1 104 ? 18.734 -20.656 -8.922 1 97.38 104 ALA A C 1
ATOM 798 O O . ALA A 1 104 ? 19.266 -21.766 -8.82 1 97.38 104 ALA A O 1
ATOM 799 N N . ALA A 1 105 ? 17.844 -20.234 -8.117 1 97.31 105 ALA A N 1
ATOM 800 C CA . ALA A 1 105 ? 17.422 -21.031 -6.973 1 97.31 105 ALA A CA 1
ATOM 801 C C . ALA A 1 105 ? 16.75 -22.312 -7.422 1 97.31 105 ALA A C 1
ATOM 803 O O . ALA A 1 105 ? 16.797 -23.328 -6.719 1 97.31 105 ALA A O 1
ATOM 804 N N . LEU A 1 106 ? 16.172 -22.281 -8.578 1 97.88 106 LEU A N 1
ATOM 805 C CA . LEU A 1 106 ? 15.422 -23.406 -9.109 1 97.88 106 LEU A CA 1
ATOM 806 C C . LEU A 1 106 ? 16.312 -24.266 -10.008 1 97.88 106 LEU A C 1
ATOM 808 O O . LEU A 1 106 ? 15.859 -25.297 -10.523 1 97.88 106 LEU A O 1
ATOM 812 N N . GLY A 1 107 ? 17.484 -23.812 -10.297 1 97.69 107 GLY A N 1
ATOM 813 C CA . GLY A 1 107 ? 18.375 -24.516 -11.195 1 97.69 107 GLY A CA 1
ATOM 814 C C . GLY A 1 107 ? 17.969 -24.422 -12.648 1 97.69 107 GLY A C 1
ATOM 815 O O . GLY A 1 107 ? 18.234 -25.328 -13.438 1 97.69 107 GLY A O 1
ATOM 816 N N . ILE A 1 108 ? 17.297 -23.359 -12.969 1 97.81 108 ILE A N 1
ATOM 817 C CA . ILE A 1 108 ? 16.859 -23.125 -14.344 1 97.81 108 ILE A CA 1
ATOM 818 C C . ILE A 1 108 ? 17.781 -22.125 -15.016 1 97.81 108 ILE A C 1
ATOM 820 O O . ILE A 1 108 ? 17.766 -20.938 -14.703 1 97.81 108 ILE A O 1
ATOM 824 N N . GLY A 1 109 ? 18.594 -22.578 -15.969 1 95.81 109 GLY A N 1
ATOM 825 C CA . GLY A 1 109 ? 19.547 -21.719 -16.656 1 95.81 109 GLY A CA 1
ATOM 826 C C . GLY A 1 109 ? 18.891 -20.781 -17.641 1 95.81 109 GLY A C 1
ATOM 827 O O . GLY A 1 109 ? 17.703 -20.922 -17.953 1 95.81 109 GLY A O 1
ATOM 828 N N . ARG A 1 110 ? 19.625 -19.859 -18.078 1 92.88 110 ARG A N 1
ATOM 829 C CA . ARG A 1 110 ? 19.141 -18.844 -19 1 92.88 110 ARG A CA 1
ATOM 830 C C . ARG A 1 110 ? 18.703 -19.469 -20.328 1 92.88 110 ARG A C 1
ATOM 832 O O . ARG A 1 110 ? 17.797 -18.969 -20.984 1 92.88 110 ARG A O 1
ATOM 839 N N . GLU A 1 111 ? 19.234 -20.516 -20.672 1 95.94 111 GLU A N 1
ATOM 840 C CA . GLU A 1 111 ? 18.969 -21.156 -21.969 1 95.94 111 GLU A CA 1
ATOM 841 C C . GLU A 1 111 ? 17.781 -22.109 -21.891 1 95.94 111 GLU A C 1
ATOM 843 O O . GLU A 1 111 ? 17.25 -22.531 -22.922 1 95.94 111 GLU A O 1
ATOM 848 N N . ASP A 1 112 ? 17.438 -22.422 -20.766 1 96.88 112 ASP A N 1
ATOM 849 C CA . ASP A 1 112 ? 16.312 -23.328 -20.562 1 96.88 112 ASP A CA 1
ATOM 850 C C . ASP A 1 112 ? 14.977 -22.609 -20.672 1 96.88 112 ASP A C 1
ATOM 852 O O . ASP A 1 112 ? 14.258 -22.453 -19.688 1 96.88 112 ASP A O 1
ATOM 856 N N . LYS A 1 113 ? 14.57 -22.297 -21.828 1 94.94 113 LYS A N 1
ATOM 857 C CA . LYS A 1 113 ? 13.352 -21.531 -22.109 1 94.94 113 LYS A CA 1
ATOM 858 C C . LYS A 1 113 ? 12.117 -22.297 -21.656 1 94.94 113 LYS A C 1
ATOM 860 O O . LYS A 1 113 ? 11.156 -21.703 -21.156 1 94.94 113 LYS A O 1
ATOM 865 N N . ARG A 1 114 ? 12.156 -23.516 -21.891 1 95.12 114 ARG A N 1
ATOM 866 C CA . ARG A 1 114 ? 11.016 -24.344 -21.5 1 95.12 114 ARG A CA 1
ATOM 867 C C . ARG A 1 114 ? 10.844 -24.359 -20 1 95.12 114 ARG A C 1
ATOM 869 O O . ARG A 1 114 ? 9.719 -24.281 -19.484 1 95.12 114 ARG A O 1
ATOM 876 N N . GLY A 1 115 ? 11.922 -24.547 -19.266 1 95.81 115 GLY A N 1
ATOM 877 C CA . GLY A 1 115 ? 11.867 -24.516 -17.812 1 95.81 115 GLY A CA 1
ATOM 878 C C . GLY A 1 115 ? 11.352 -23.188 -17.266 1 95.81 115 GLY A C 1
ATOM 879 O O . GLY A 1 115 ? 10.539 -23.172 -16.344 1 95.81 115 GLY A O 1
ATOM 880 N N . ARG A 1 116 ? 11.82 -22.109 -17.875 1 95.31 116 ARG A N 1
ATOM 881 C CA . ARG A 1 116 ? 11.398 -20.781 -17.453 1 95.31 116 ARG A CA 1
ATOM 882 C C . ARG A 1 116 ? 9.914 -20.562 -17.719 1 95.31 116 ARG A C 1
ATOM 884 O O . ARG A 1 116 ? 9.195 -20 -16.891 1 95.31 116 ARG A O 1
ATOM 891 N N . LEU A 1 117 ? 9.445 -21.031 -18.844 1 93.56 117 LEU A N 1
ATOM 892 C CA . LEU A 1 117 ? 8.031 -20.938 -19.188 1 93.56 117 LEU A CA 1
ATOM 893 C C . LEU A 1 117 ? 7.18 -21.75 -18.219 1 93.56 117 LEU A C 1
ATOM 895 O O . LEU A 1 117 ? 6.125 -21.297 -17.781 1 93.56 117 LEU A O 1
ATOM 899 N N . THR A 1 118 ? 7.629 -22.906 -17.938 1 94.62 118 THR A N 1
ATOM 900 C CA . THR A 1 118 ? 6.906 -23.766 -17.016 1 94.62 118 THR A CA 1
ATOM 901 C C . THR A 1 118 ? 6.762 -23.125 -15.648 1 94.62 118 THR A C 1
ATOM 903 O O . THR A 1 118 ? 5.676 -23.141 -15.062 1 94.62 118 THR A O 1
ATOM 906 N N . GLN A 1 119 ? 7.895 -22.562 -15.164 1 95.38 119 GLN A N 1
ATOM 907 C CA . GLN A 1 119 ? 7.852 -21.859 -13.883 1 95.38 119 GLN A CA 1
ATOM 908 C C . GLN A 1 119 ? 6.871 -20.688 -13.93 1 95.38 119 GLN A C 1
ATOM 910 O O . GLN A 1 119 ? 6.094 -20.484 -12.992 1 95.38 119 GLN A O 1
ATOM 915 N N . PHE A 1 120 ? 6.895 -19.969 -15.016 1 94.5 120 PHE A N 1
ATOM 916 C CA . PHE A 1 120 ? 6.004 -18.828 -15.18 1 94.5 120 PHE A CA 1
ATOM 917 C C . PHE A 1 120 ? 4.543 -19.281 -15.156 1 94.5 120 PHE A C 1
ATOM 919 O O . PHE A 1 120 ? 3.693 -18.609 -14.57 1 94.5 120 PHE A O 1
ATOM 926 N N . MET A 1 121 ? 4.223 -20.391 -15.719 1 95.81 121 MET A N 1
ATOM 927 C CA . MET A 1 121 ? 2.855 -20.875 -15.867 1 95.81 121 MET A CA 1
ATOM 928 C C . MET A 1 121 ? 2.283 -21.312 -14.523 1 95.81 121 MET A C 1
ATOM 930 O O . MET A 1 121 ? 1.065 -21.422 -14.367 1 95.81 121 MET A O 1
ATOM 934 N N . ASP A 1 122 ? 3.154 -21.547 -13.516 1 97.38 122 ASP A N 1
ATOM 935 C CA . ASP A 1 122 ? 2.689 -21.891 -12.18 1 97.38 122 ASP A CA 1
ATOM 936 C C . ASP A 1 122 ? 1.877 -20.75 -11.562 1 97.38 122 ASP A C 1
ATOM 938 O O . ASP A 1 122 ? 1.076 -20.984 -10.648 1 97.38 122 ASP A O 1
ATOM 942 N N . ASN A 1 123 ? 2.086 -19.531 -12.062 1 98 123 ASN A N 1
ATOM 943 C CA . ASN A 1 123 ? 1.25 -18.406 -11.648 1 98 123 ASN A CA 1
ATOM 944 C C . ASN A 1 123 ? -0.234 -18.734 -11.781 1 98 123 ASN A C 1
ATOM 946 O O . ASN A 1 123 ? -1.028 -18.406 -10.898 1 98 123 ASN A O 1
ATOM 950 N N . PHE A 1 124 ? -0.593 -19.438 -12.82 1 98.19 124 PHE A N 1
ATOM 951 C CA . PHE A 1 124 ? -1.998 -19.562 -13.188 1 98.19 124 PHE A CA 1
ATOM 952 C C . PHE A 1 124 ? -2.613 -20.812 -12.562 1 98.19 124 PHE A C 1
ATOM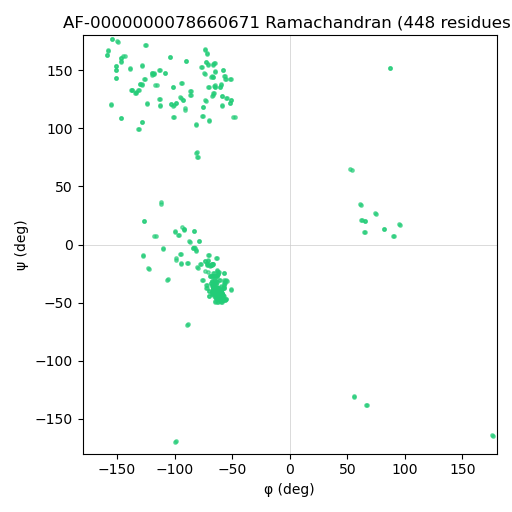 954 O O . PHE A 1 124 ? -3.703 -21.234 -12.945 1 98.19 124 PHE A O 1
ATOM 961 N N . ARG A 1 125 ? -1.911 -21.344 -11.609 1 97.62 125 ARG A N 1
ATOM 962 C CA . ARG A 1 125 ? -2.428 -22.312 -10.656 1 97.62 125 ARG A CA 1
ATOM 963 C C . ARG A 1 125 ? -2.357 -21.781 -9.234 1 97.62 125 ARG A C 1
ATOM 965 O O . ARG A 1 125 ? -2.514 -22.531 -8.273 1 97.62 125 ARG A O 1
ATOM 972 N N . GLY A 1 126 ? -1.998 -20.531 -9.094 1 98.38 126 GLY A N 1
ATOM 973 C CA . GLY A 1 126 ? -1.85 -19.906 -7.797 1 98.38 126 GLY A CA 1
ATOM 974 C C . GLY A 1 126 ? -0.731 -20.5 -6.961 1 98.38 126 GLY A C 1
ATOM 975 O O . GLY A 1 126 ? -0.804 -20.516 -5.73 1 98.38 126 GLY A O 1
ATOM 976 N N . PHE A 1 127 ? 0.208 -21.188 -7.684 1 98.75 127 PHE A N 1
ATOM 977 C CA . PHE A 1 127 ? 1.343 -21.859 -7.051 1 98.75 127 PHE A CA 1
ATOM 978 C C . PHE A 1 127 ? 0.871 -22.953 -6.098 1 98.75 127 PHE A C 1
ATOM 980 O O . PHE A 1 127 ? 1.549 -23.25 -5.117 1 98.75 127 PHE A O 1
ATOM 987 N N . GLY A 1 128 ? -0.366 -23.438 -6.285 1 98.62 128 GLY A N 1
ATOM 988 C CA . GLY A 1 128 ? -0.908 -24.516 -5.477 1 98.62 128 GLY A CA 1
ATOM 989 C C . GLY A 1 128 ? -1.652 -24.031 -4.25 1 98.62 128 GLY A C 1
ATOM 990 O O . GLY A 1 128 ? -2.029 -24.828 -3.389 1 98.62 128 GLY A O 1
ATOM 991 N N . ALA A 1 129 ? -1.857 -22.734 -4.121 1 98.94 129 ALA A N 1
ATOM 992 C CA . ALA A 1 129 ? -2.582 -22.188 -2.975 1 98.94 129 ALA A CA 1
ATOM 993 C C . ALA A 1 129 ? -4.047 -22.625 -2.996 1 98.94 129 ALA A C 1
ATOM 995 O O . ALA A 1 129 ? -4.672 -22.672 -4.059 1 98.94 129 ALA A O 1
ATOM 996 N N . PRO A 1 130 ? -4.633 -22.875 -1.858 1 98.88 130 PRO A N 1
ATOM 997 C CA . PRO A 1 130 ? -6.035 -23.297 -1.801 1 98.88 130 PRO A CA 1
ATOM 998 C C . PRO A 1 130 ? -7.004 -22.125 -1.993 1 98.88 130 PRO A C 1
ATOM 1000 O O . PRO A 1 130 ? -8.203 -22.344 -2.188 1 98.88 130 PRO A O 1
ATOM 1003 N N . VAL A 1 131 ? -6.547 -20.875 -1.848 1 98.94 131 VAL A N 1
ATOM 1004 C CA . VAL A 1 131 ? -7.387 -19.688 -1.964 1 98.94 131 VAL A CA 1
ATOM 1005 C C . VAL A 1 131 ? -6.738 -18.688 -2.91 1 98.94 131 VAL A C 1
ATOM 1007 O O . VAL A 1 131 ? -5.516 -18.5 -2.896 1 98.94 131 VAL A O 1
ATOM 1010 N N . LEU A 1 132 ? -7.527 -18.094 -3.734 1 98.94 132 LEU A N 1
ATOM 1011 C CA . LEU A 1 132 ? -7.129 -16.938 -4.551 1 98.94 132 LEU A CA 1
ATOM 1012 C C . LEU A 1 132 ? -8.062 -15.758 -4.32 1 98.94 132 LEU A C 1
ATOM 1014 O O . LEU A 1 132 ? -9.281 -15.898 -4.438 1 98.94 132 LEU A O 1
ATOM 1018 N N . MET A 1 133 ? -7.52 -14.664 -3.904 1 99 133 MET A N 1
ATOM 1019 C CA . MET A 1 133 ? -8.273 -13.422 -3.791 1 99 133 MET A CA 1
ATOM 1020 C C . MET A 1 133 ? -8.023 -12.523 -5 1 99 133 MET A C 1
ATOM 1022 O O . MET A 1 133 ? -6.875 -12.211 -5.324 1 99 133 MET A O 1
ATOM 1026 N N . LEU A 1 134 ? -9.094 -12.172 -5.715 1 98.94 134 LEU A N 1
ATOM 1027 C CA . LEU A 1 134 ? -9.008 -11.32 -6.902 1 98.94 134 LEU A CA 1
ATOM 1028 C C . LEU A 1 134 ? -9.406 -9.891 -6.574 1 98.94 134 LEU A C 1
ATOM 1030 O O . LEU A 1 134 ? -10.555 -9.633 -6.188 1 98.94 134 LEU A O 1
ATOM 1034 N N . VAL A 1 135 ? -8.5 -8.984 -6.789 1 98.94 135 VAL A N 1
ATOM 1035 C CA . VAL A 1 135 ? -8.656 -7.594 -6.367 1 98.94 135 VAL A CA 1
ATOM 1036 C C . VAL A 1 135 ? -9.047 -6.734 -7.566 1 98.94 135 VAL A C 1
ATOM 1038 O O . VAL A 1 135 ? -8.492 -6.887 -8.656 1 98.94 135 VAL A O 1
ATOM 1041 N N . HIS A 1 136 ? -10.016 -5.867 -7.375 1 98.88 136 HIS A N 1
ATOM 1042 C CA . HIS A 1 136 ? -10.477 -4.996 -8.453 1 98.88 136 HIS A CA 1
ATOM 1043 C C . HIS A 1 136 ? -10.93 -3.645 -7.91 1 98.88 136 HIS A C 1
ATOM 1045 O O . HIS A 1 136 ? -11.156 -3.496 -6.707 1 98.88 136 HIS A O 1
ATOM 1051 N N . THR A 1 137 ? -10.992 -2.662 -8.719 1 98.81 137 THR A N 1
ATOM 1052 C CA . THR A 1 137 ? -11.367 -1.306 -8.336 1 98.81 137 THR A CA 1
ATOM 1053 C C . THR A 1 137 ? -12.031 -0.579 -9.508 1 98.81 137 THR A C 1
ATOM 1055 O O . THR A 1 137 ? -11.766 -0.891 -10.672 1 98.81 137 THR A O 1
ATOM 1058 N N . PRO A 1 138 ? -12.883 0.4 -9.242 1 98.69 138 PRO A N 1
ATOM 1059 C CA . PRO A 1 138 ? -13.438 1.179 -10.352 1 98.69 138 PRO A CA 1
ATOM 1060 C C . PRO A 1 138 ? -12.367 1.727 -11.289 1 98.69 138 PRO A C 1
ATOM 1062 O O . PRO A 1 138 ? -11.312 2.184 -10.828 1 98.69 138 PRO A O 1
ATOM 1065 N N . ARG A 1 139 ? -12.656 1.734 -12.57 1 97.69 139 ARG A N 1
ATOM 1066 C CA . ARG A 1 139 ? -11.68 2.045 -13.609 1 97.69 139 ARG A CA 1
ATOM 1067 C C . ARG A 1 139 ? -11.219 3.496 -13.516 1 97.69 139 ARG A C 1
ATOM 1069 O O . ARG A 1 139 ? -10.094 3.824 -13.898 1 97.69 139 ARG A O 1
ATOM 1076 N N . TYR A 1 140 ? -12.047 4.367 -12.938 1 98 140 TYR A N 1
ATOM 1077 C CA . TYR A 1 140 ? -11.75 5.793 -12.945 1 98 140 TYR A CA 1
ATOM 1078 C C . TYR A 1 140 ? -10.805 6.152 -11.805 1 98 140 TYR A C 1
ATOM 1080 O O . TYR A 1 140 ? -10.398 7.309 -11.664 1 98 140 TYR A O 1
ATOM 1088 N N . MET A 1 141 ? -10.438 5.168 -10.938 1 98.62 141 MET A N 1
ATOM 1089 C CA . MET A 1 141 ? -9.484 5.438 -9.867 1 98.62 141 MET A CA 1
ATOM 1090 C C . MET A 1 141 ? -8.109 5.785 -10.43 1 98.62 141 MET A C 1
ATOM 1092 O O . MET A 1 141 ? -7.633 5.137 -11.359 1 98.62 141 MET A O 1
ATOM 1096 N N . GLY A 1 142 ? -7.504 6.832 -9.852 1 98.12 142 GLY A N 1
ATOM 1097 C CA . GLY A 1 142 ? -6.211 7.32 -10.305 1 98.12 142 GLY A CA 1
ATOM 1098 C C . GLY A 1 142 ? -5.055 6.828 -9.461 1 98.12 142 GLY A C 1
ATOM 1099 O O . GLY A 1 142 ? -5.227 5.945 -8.617 1 98.12 142 GLY A O 1
ATOM 1100 N N . PRO A 1 143 ? -3.887 7.383 -9.664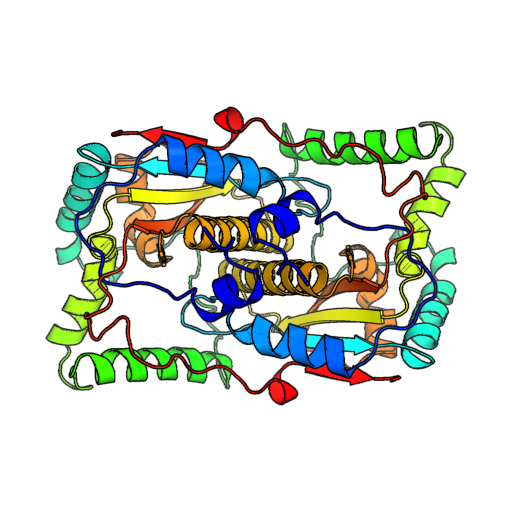 1 98.06 143 PRO A N 1
ATOM 1101 C CA . PRO A 1 143 ? -2.648 6.914 -9.039 1 98.06 143 PRO A CA 1
ATOM 1102 C C . PRO A 1 143 ? -2.736 6.875 -7.516 1 98.06 143 PRO A C 1
ATOM 1104 O O . PRO A 1 143 ? -2.406 5.859 -6.898 1 98.06 143 PRO A O 1
ATOM 1107 N N . PRO A 1 144 ? -3.209 7.914 -6.844 1 98.44 144 PRO A N 1
ATOM 1108 C CA . PRO A 1 144 ? -3.213 7.836 -5.383 1 98.44 144 PRO A CA 1
ATOM 1109 C C . PRO A 1 144 ? -4.133 6.738 -4.855 1 98.44 144 PRO A C 1
ATOM 1111 O O . PRO A 1 144 ? -3.84 6.121 -3.828 1 98.44 144 PRO A O 1
ATOM 1114 N N . GLN A 1 145 ? -5.27 6.488 -5.586 1 98.88 145 GLN A N 1
ATOM 1115 C CA . GLN A 1 145 ? -6.164 5.418 -5.16 1 98.88 145 GLN A CA 1
ATOM 1116 C C . GLN A 1 145 ? -5.516 4.051 -5.352 1 98.88 145 GLN A C 1
ATOM 1118 O O . GLN A 1 145 ? -5.762 3.129 -4.57 1 98.88 145 GLN A O 1
ATOM 1123 N N . TRP A 1 146 ? -4.691 3.871 -6.355 1 98.88 146 TRP A N 1
ATOM 1124 C CA . TRP A 1 146 ? -3.928 2.637 -6.496 1 98.88 146 TRP A CA 1
ATOM 1125 C C . TRP A 1 146 ? -2.961 2.457 -5.332 1 98.88 146 TRP A C 1
ATOM 1127 O O . TRP A 1 146 ? -2.75 1.337 -4.859 1 98.88 146 TRP A O 1
ATOM 1137 N N . SER A 1 147 ? -2.367 3.535 -4.852 1 98.94 147 SER A N 1
ATOM 1138 C CA . SER A 1 147 ? -1.537 3.451 -3.654 1 98.94 147 SER A CA 1
ATOM 1139 C C . SER A 1 147 ? -2.355 3.014 -2.443 1 98.94 147 SER A C 1
ATOM 1141 O O . SER A 1 147 ? -1.862 2.275 -1.588 1 98.94 147 SER A O 1
ATOM 1143 N N . ASP A 1 148 ? -3.627 3.484 -2.328 1 98.94 148 ASP A N 1
ATOM 1144 C CA . ASP A 1 148 ? -4.516 3.064 -1.249 1 98.94 148 ASP A CA 1
ATOM 1145 C C . ASP A 1 148 ? -4.758 1.558 -1.291 1 98.94 148 ASP A C 1
ATOM 1147 O O . ASP A 1 148 ? -4.75 0.893 -0.253 1 98.94 148 ASP A O 1
ATOM 1151 N N . ILE A 1 149 ? -4.98 1.057 -2.473 1 98.94 149 ILE A N 1
ATOM 1152 C CA . ILE A 1 149 ? -5.203 -0.375 -2.648 1 98.94 149 ILE A CA 1
ATOM 1153 C C . ILE A 1 149 ? -3.949 -1.146 -2.238 1 98.94 149 ILE A C 1
ATOM 1155 O O . ILE A 1 149 ? -4.043 -2.213 -1.625 1 98.94 149 ILE A O 1
ATOM 1159 N N . GLY A 1 150 ? -2.781 -0.599 -2.592 1 98.94 150 GLY A N 1
ATOM 1160 C CA . GLY A 1 150 ? -1.537 -1.193 -2.129 1 98.94 150 GLY A CA 1
ATOM 1161 C C . GLY A 1 150 ? -1.433 -1.26 -0.618 1 98.94 150 GLY A C 1
ATOM 1162 O O . GLY A 1 150 ? -1.003 -2.273 -0.063 1 98.94 150 GLY A O 1
ATOM 1163 N N . MET A 1 151 ? -1.785 -0.183 0.05 1 98.94 151 MET A N 1
ATOM 1164 C CA . MET A 1 151 ? -1.745 -0.169 1.51 1 98.94 151 MET A CA 1
ATOM 1165 C C . MET A 1 151 ? -2.662 -1.241 2.09 1 98.94 151 MET A C 1
ATOM 1167 O O . MET A 1 151 ? -2.297 -1.924 3.049 1 98.94 151 MET A O 1
ATOM 1171 N N . TRP A 1 152 ? -3.82 -1.39 1.499 1 98.94 152 TRP A N 1
ATOM 1172 C CA . TRP A 1 152 ? -4.773 -2.412 1.919 1 98.94 152 TRP A CA 1
ATOM 1173 C C . TRP A 1 152 ? -4.207 -3.811 1.689 1 98.94 152 TRP A C 1
ATOM 1175 O O . TRP A 1 152 ? -4.25 -4.66 2.584 1 98.94 152 TRP A O 1
ATOM 1185 N N . LEU A 1 153 ? -3.619 -4.055 0.55 1 99 153 LEU A N 1
ATOM 1186 C CA . LEU A 1 153 ? -3.045 -5.352 0.21 1 99 153 LEU A CA 1
ATOM 1187 C C . LEU A 1 153 ? -1.921 -5.719 1.174 1 99 153 LEU A C 1
ATOM 1189 O O . LEU A 1 153 ? -1.848 -6.855 1.646 1 99 153 LEU A O 1
ATOM 1193 N N . GLN A 1 154 ? -1.031 -4.762 1.428 1 99 154 GLN A N 1
ATOM 1194 C CA . GLN A 1 154 ? 0.061 -5.043 2.354 1 99 154 GLN A CA 1
ATOM 1195 C C . GLN A 1 154 ? -0.467 -5.316 3.76 1 99 154 GLN A C 1
ATOM 1197 O O . GLN A 1 154 ? 0.07 -6.164 4.477 1 99 154 GLN A O 1
ATOM 1202 N N . THR A 1 155 ? -1.507 -4.598 4.18 1 98.94 155 THR A N 1
ATOM 1203 C CA . THR A 1 155 ? -2.15 -4.879 5.457 1 98.94 155 THR A CA 1
ATOM 1204 C C . THR A 1 155 ? -2.686 -6.305 5.492 1 98.94 155 THR A C 1
ATOM 1206 O O . THR A 1 155 ? -2.457 -7.035 6.461 1 98.94 155 THR A O 1
ATOM 1209 N N . VAL A 1 156 ? -3.334 -6.711 4.441 1 99 156 VAL A N 1
ATOM 1210 C CA . VAL A 1 156 ? -3.854 -8.07 4.332 1 99 156 VAL A CA 1
ATOM 1211 C C . VAL A 1 156 ? -2.713 -9.07 4.473 1 99 156 VAL A C 1
ATOM 1213 O O . VAL A 1 156 ? -2.801 -10.016 5.262 1 99 156 VAL A O 1
ATOM 1216 N N . MET A 1 157 ? -1.646 -8.859 3.768 1 99 157 MET A N 1
ATOM 1217 C CA . MET A 1 157 ? -0.554 -9.828 3.717 1 99 157 MET A CA 1
ATOM 1218 C C . MET A 1 157 ? 0.132 -9.945 5.074 1 99 157 MET A C 1
ATOM 1220 O O . MET A 1 157 ? 0.517 -11.039 5.488 1 99 157 MET A O 1
ATOM 1224 N N . LEU A 1 158 ? 0.279 -8.844 5.785 1 98.94 158 LEU A N 1
ATOM 1225 C CA . LEU A 1 158 ? 0.907 -8.898 7.102 1 98.94 158 LEU A CA 1
ATOM 1226 C C . LEU A 1 158 ? -0.02 -9.555 8.117 1 98.94 158 LEU A C 1
ATOM 1228 O O . LEU A 1 158 ? 0.439 -10.273 9.008 1 98.94 158 LEU A O 1
ATOM 1232 N N . LEU A 1 159 ? -1.305 -9.289 8.008 1 98.94 159 LEU A N 1
ATOM 1233 C CA . LEU A 1 159 ? -2.264 -9.953 8.891 1 98.94 159 LEU A CA 1
ATOM 1234 C C . LEU A 1 159 ? -2.324 -11.445 8.602 1 98.94 159 LEU A C 1
ATOM 1236 O O . LEU A 1 159 ? -2.518 -12.25 9.508 1 98.94 159 LEU A O 1
ATOM 1240 N N . LEU A 1 160 ? -2.195 -11.836 7.324 1 98.94 160 LEU A N 1
ATOM 1241 C CA . LEU A 1 160 ? -2.094 -13.25 6.988 1 98.94 160 LEU A CA 1
ATOM 1242 C C . LEU A 1 160 ? -0.892 -13.883 7.68 1 98.94 160 LEU A C 1
ATOM 1244 O O . LEU A 1 160 ? -1.001 -14.977 8.242 1 98.94 160 LEU A O 1
ATOM 1248 N N . ARG A 1 161 ? 0.263 -13.219 7.715 1 98.81 161 ARG A N 1
ATOM 1249 C CA . ARG A 1 161 ? 1.436 -13.719 8.422 1 98.81 161 ARG A CA 1
ATOM 1250 C C . ARG A 1 161 ? 1.123 -13.961 9.898 1 98.81 161 ARG A C 1
ATOM 1252 O O . ARG A 1 161 ? 1.497 -14.992 10.461 1 98.81 161 ARG A O 1
ATOM 1259 N N . GLU A 1 162 ? 0.428 -12.992 10.453 1 98.5 162 GLU A N 1
ATOM 1260 C CA . GLU A 1 162 ? 0.083 -13.102 11.867 1 98.5 162 GLU A CA 1
ATOM 1261 C C . GLU A 1 162 ? -0.771 -14.336 12.133 1 98.5 162 GLU A C 1
ATOM 1263 O O . GLU A 1 162 ? -0.667 -14.953 13.195 1 98.5 162 GLU A O 1
ATOM 1268 N N . GLU A 1 163 ? -1.579 -14.766 11.172 1 98.31 163 GLU A N 1
ATOM 1269 C CA . GLU A 1 163 ? -2.471 -15.914 11.305 1 98.31 163 GLU A CA 1
ATOM 1270 C C . GLU A 1 163 ? -1.754 -17.219 10.93 1 98.31 163 GLU A C 1
ATOM 1272 O O . GLU A 1 163 ? -2.371 -18.281 10.883 1 98.31 163 GLU A O 1
ATOM 1277 N N . GLY A 1 164 ? -0.447 -17.094 10.609 1 97.88 164 GLY A N 1
ATOM 1278 C CA . GLY A 1 164 ? 0.32 -18.266 10.219 1 97.88 164 GLY A CA 1
ATOM 1279 C C . GLY A 1 164 ? 0.137 -18.656 8.766 1 97.88 164 GLY A C 1
ATOM 1280 O O . GLY A 1 164 ? 0.472 -19.766 8.367 1 97.88 164 GLY A O 1
ATOM 1281 N N . LEU A 1 165 ? -0.436 -17.766 7.996 1 98.81 165 LEU A N 1
ATOM 1282 C CA . LEU A 1 165 ? -0.655 -17.969 6.57 1 98.81 165 LEU A CA 1
ATOM 1283 C C . LEU A 1 165 ? 0.34 -17.172 5.738 1 98.81 165 LEU A C 1
ATOM 1285 O O . LEU A 1 165 ? 1.027 -16.297 6.266 1 98.81 165 LEU A O 1
ATOM 1289 N N . ASP A 1 166 ? 0.499 -17.547 4.469 1 98.88 166 ASP A N 1
ATOM 1290 C CA . ASP A 1 166 ? 1.369 -16.875 3.504 1 98.88 166 ASP A CA 1
ATOM 1291 C C . ASP A 1 166 ? 0.597 -16.484 2.248 1 98.88 166 ASP A C 1
ATOM 1293 O O . ASP A 1 166 ? -0.573 -16.844 2.094 1 98.88 166 ASP A O 1
ATOM 1297 N N . SER A 1 167 ? 1.283 -15.727 1.404 1 98.94 167 SER A N 1
ATOM 1298 C CA . SER A 1 167 ? 0.595 -15.227 0.219 1 98.94 167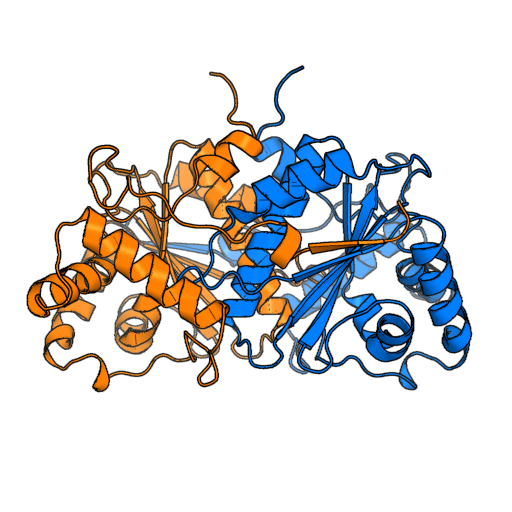 SER A CA 1
ATOM 1299 C C . SER A 1 167 ? 1.584 -14.867 -0.884 1 98.94 167 SER A C 1
ATOM 1301 O O . SER A 1 167 ? 2.797 -14.883 -0.667 1 98.94 167 SER A O 1
ATOM 1303 N N . CYS A 1 168 ? 1.072 -14.664 -2.057 1 98.94 168 CYS A N 1
ATOM 1304 C CA . CYS A 1 168 ? 1.799 -14.148 -3.209 1 98.94 168 CYS A CA 1
ATOM 1305 C C . CYS A 1 168 ? 0.89 -13.289 -4.086 1 98.94 168 CYS A C 1
ATOM 1307 O O . CYS A 1 168 ? -0.035 -13.805 -4.715 1 98.94 168 CYS A O 1
ATOM 1309 N N . PRO A 1 169 ? 1.125 -11.953 -4.078 1 98.88 169 PRO A N 1
ATOM 1310 C CA . PRO A 1 169 ? 0.404 -11.156 -5.074 1 98.88 169 PRO A CA 1
ATOM 1311 C C . PRO A 1 169 ? 0.822 -11.484 -6.508 1 98.88 169 PRO A C 1
ATOM 1313 O O . PRO A 1 169 ? 2.01 -11.688 -6.777 1 98.88 169 PRO A O 1
ATOM 1316 N N . GLN A 1 170 ? -0.176 -11.602 -7.43 1 98.69 170 GLN A N 1
ATOM 1317 C CA . GLN A 1 170 ? 0.072 -12.039 -8.797 1 98.69 170 GLN A CA 1
ATOM 1318 C C . GLN A 1 170 ? -0.597 -11.102 -9.805 1 98.69 170 GLN A C 1
ATOM 1320 O O . GLN A 1 170 ? -1.772 -11.273 -10.133 1 98.69 170 GLN A O 1
ATOM 1325 N N . GLU A 1 171 ? 0.193 -10.188 -10.375 1 98.25 171 GLU A N 1
ATOM 1326 C CA . GLU A 1 171 ? -0.31 -9.367 -11.469 1 98.25 171 GLU A CA 1
ATOM 1327 C C . GLU A 1 171 ? -0.428 -10.18 -12.758 1 98.25 171 GLU A C 1
ATOM 1329 O O . GLU A 1 171 ? -1.104 -9.758 -13.695 1 98.25 171 GLU A O 1
ATOM 1334 N N . ALA A 1 172 ? 0.178 -11.367 -12.828 1 96.94 172 ALA A N 1
ATOM 1335 C CA . ALA A 1 172 ? 0.169 -12.234 -14 1 96.94 172 ALA A CA 1
ATOM 1336 C C . ALA A 1 172 ? -1.258 -12.562 -14.43 1 96.94 172 ALA A C 1
ATOM 1338 O O . ALA A 1 172 ? -1.541 -12.68 -15.625 1 96.94 172 ALA A O 1
ATOM 1339 N N . TRP A 1 173 ? -2.156 -12.656 -13.469 1 97.88 173 TRP A N 1
ATOM 1340 C CA . TRP A 1 173 ? -3.543 -13 -13.758 1 97.88 173 TRP A CA 1
ATOM 1341 C C . TRP A 1 173 ? -4.188 -11.961 -14.664 1 97.88 173 TRP A C 1
ATOM 1343 O O . TRP A 1 173 ? -5.176 -12.242 -15.344 1 97.88 173 TRP A O 1
ATOM 1353 N N . ALA A 1 174 ? -3.646 -10.727 -14.648 1 97.06 174 ALA A N 1
ATOM 1354 C CA . ALA A 1 174 ? -4.227 -9.625 -15.414 1 97.06 174 ALA A CA 1
ATOM 1355 C C . ALA A 1 174 ? -4.188 -9.922 -16.906 1 97.06 174 ALA A C 1
ATOM 1357 O O . ALA A 1 174 ? -5.008 -9.414 -17.672 1 97.06 174 ALA A O 1
ATOM 1358 N N . VAL A 1 175 ? -3.268 -10.758 -17.359 1 96.31 175 VAL A N 1
ATOM 1359 C CA . VAL A 1 175 ? -3.129 -11.125 -18.766 1 96.31 175 VAL A CA 1
ATOM 1360 C C . VAL A 1 175 ? -4.383 -11.867 -19.219 1 96.31 175 VAL A C 1
ATOM 1362 O O . VAL A 1 175 ? -4.801 -11.719 -20.375 1 96.31 175 VAL A O 1
ATOM 1365 N N . TYR A 1 176 ? -4.992 -12.57 -18.375 1 97.12 176 TYR A N 1
ATOM 1366 C CA . TYR A 1 176 ? -6.141 -13.398 -18.719 1 97.12 176 TYR A CA 1
ATOM 1367 C C . TYR A 1 176 ? -7.414 -12.859 -18.078 1 97.12 176 TYR A C 1
ATOM 1369 O O . TYR A 1 176 ? -8.266 -13.633 -17.641 1 97.12 176 TYR A O 1
ATOM 1377 N N . GLN A 1 177 ? -7.488 -11.516 -18.016 1 97 177 GLN A N 1
ATOM 1378 C CA . GLN A 1 177 ? -8.617 -10.852 -17.375 1 97 177 GLN A CA 1
ATOM 1379 C C . GLN A 1 177 ? -9.945 -11.305 -17.984 1 97 177 GLN A C 1
ATOM 1381 O O . GLN A 1 177 ? -10.953 -11.391 -17.281 1 97 177 GLN A O 1
ATOM 1386 N N . LYS A 1 178 ? -10 -11.672 -19.297 1 96.75 178 LYS A N 1
ATOM 1387 C CA . LYS A 1 178 ? -11.234 -12.141 -19.922 1 96.75 178 LYS A CA 1
ATOM 1388 C C . LYS A 1 178 ? -11.695 -13.461 -19.312 1 96.75 178 LYS A C 1
ATOM 1390 O O . LYS A 1 178 ? -12.867 -13.609 -18.953 1 96.75 178 LYS A O 1
ATOM 1395 N N . GLN A 1 179 ? -10.797 -14.414 -19.203 1 97.62 179 GLN A N 1
ATOM 1396 C CA . GLN A 1 179 ? -11.102 -15.703 -18.594 1 97.62 179 GLN A CA 1
ATOM 1397 C C . GLN A 1 179 ? -11.477 -15.539 -17.109 1 97.62 179 GLN A C 1
ATOM 1399 O O . GLN A 1 179 ? -12.367 -16.234 -16.625 1 97.62 179 GLN A O 1
ATOM 1404 N N . VAL A 1 180 ? -10.758 -14.633 -16.391 1 98.25 180 VAL A N 1
ATOM 1405 C CA . VAL A 1 180 ? -11.078 -14.352 -15 1 98.25 180 VAL A CA 1
ATOM 1406 C C . VAL A 1 180 ? -12.531 -13.875 -14.883 1 98.25 180 VAL A C 1
ATOM 1408 O O . VAL A 1 180 ? -13.297 -14.383 -14.07 1 98.25 180 VAL A O 1
ATOM 1411 N N . ARG A 1 181 ? -12.961 -12.961 -15.766 1 97.69 181 ARG A N 1
ATOM 1412 C CA . ARG A 1 181 ? -14.289 -12.367 -15.703 1 97.69 181 ARG A CA 1
ATOM 1413 C C . ARG A 1 181 ? -15.359 -13.375 -16.094 1 97.69 181 ARG A C 1
ATOM 1415 O O . ARG A 1 181 ? -16.531 -13.242 -15.719 1 97.69 181 ARG A O 1
ATOM 1422 N N . GLU A 1 182 ? -14.969 -14.398 -16.859 1 97.81 182 GLU A N 1
ATOM 1423 C CA . GLU A 1 182 ? -15.891 -15.484 -17.172 1 97.81 182 GLU A CA 1
ATOM 1424 C C . GLU A 1 182 ? -16.219 -16.297 -15.93 1 97.81 182 GLU A C 1
ATOM 1426 O O . GLU A 1 182 ? -17.312 -16.875 -15.836 1 97.81 182 GLU A O 1
ATOM 1431 N N . CYS A 1 183 ? -15.32 -16.328 -14.969 1 98.44 183 CYS A N 1
ATOM 1432 C CA . CYS A 1 183 ? -15.445 -17.234 -13.844 1 98.44 183 CYS A CA 1
ATOM 1433 C C . CYS A 1 183 ? -15.859 -16.5 -12.578 1 98.44 183 CYS A C 1
ATOM 1435 O O . CYS A 1 183 ? -16.453 -17.078 -11.672 1 98.44 183 CYS A O 1
ATOM 1437 N N . VAL A 1 184 ? -15.484 -15.273 -12.461 1 98.12 184 VAL A N 1
ATOM 1438 C CA . VAL A 1 184 ? -15.648 -14.5 -11.234 1 98.12 184 VAL A CA 1
ATOM 1439 C C . VAL A 1 184 ? -16.344 -13.172 -11.547 1 98.12 184 VAL A C 1
ATOM 1441 O O . VAL A 1 184 ? -15.992 -12.5 -12.516 1 98.12 184 VAL A O 1
ATOM 1444 N N . ALA A 1 185 ? -17.297 -12.742 -10.727 1 97.12 185 ALA A N 1
ATOM 1445 C CA . ALA A 1 185 ? -18.141 -11.57 -10.984 1 97.12 185 ALA A CA 1
ATOM 1446 C C . ALA A 1 185 ? -17.406 -10.281 -10.625 1 97.12 185 ALA A C 1
ATOM 1448 O O . ALA A 1 185 ? -17.719 -9.641 -9.617 1 97.12 185 ALA A O 1
ATOM 1449 N N . ILE A 1 186 ? -16.547 -9.844 -11.492 1 97.94 186 ILE A N 1
ATOM 1450 C CA . ILE A 1 186 ? -15.945 -8.523 -11.406 1 97.94 186 ILE A CA 1
ATOM 1451 C C . ILE A 1 186 ? -16.734 -7.539 -12.273 1 97.94 186 ILE A C 1
ATOM 1453 O O . ILE A 1 186 ? -16.938 -7.781 -13.461 1 97.94 186 ILE A O 1
ATOM 1457 N N . PRO A 1 187 ? -17.172 -6.418 -11.703 1 97.94 187 PRO A N 1
ATOM 1458 C CA . PRO A 1 187 ? -17.969 -5.465 -12.477 1 97.94 187 PRO A CA 1
ATOM 1459 C C . PRO A 1 187 ? -17.25 -4.961 -13.719 1 97.94 187 PRO A C 1
ATOM 1461 O O . PRO A 1 187 ? -16.031 -4.73 -13.688 1 97.94 187 PRO A O 1
ATOM 1464 N N . ASP A 1 188 ? -17.969 -4.609 -14.797 1 96.94 188 ASP A N 1
ATOM 1465 C CA . ASP A 1 188 ? -17.422 -4.199 -16.078 1 96.94 188 ASP A CA 1
ATOM 1466 C C . ASP A 1 188 ? -16.734 -2.838 -15.977 1 96.94 188 ASP A C 1
ATOM 1468 O O . ASP A 1 188 ? -15.789 -2.549 -16.719 1 96.94 188 ASP A O 1
ATOM 1472 N N . ASP A 1 189 ? -17.203 -2.078 -15.031 1 97.62 189 ASP A N 1
ATOM 1473 C CA . ASP A 1 189 ? -16.625 -0.741 -14.891 1 97.62 189 ASP A CA 1
ATOM 1474 C C . ASP A 1 189 ? -15.461 -0.738 -13.906 1 97.62 189 ASP A C 1
ATOM 1476 O O . ASP A 1 189 ? -15.031 0.323 -13.453 1 97.62 189 ASP A O 1
ATOM 1480 N N . HIS A 1 190 ? -15.016 -1.958 -13.578 1 98.38 190 HIS A N 1
ATOM 1481 C CA . HIS A 1 190 ? -13.836 -2.096 -12.742 1 98.38 190 HIS A CA 1
ATOM 1482 C C . HIS A 1 190 ? -12.641 -2.598 -13.547 1 98.38 190 HIS A C 1
ATOM 1484 O O . HIS A 1 190 ? -12.812 -3.307 -14.539 1 98.38 190 HIS A O 1
ATOM 1490 N N . VAL A 1 191 ? -11.484 -2.154 -13.141 1 98.31 191 VAL A N 1
ATOM 1491 C CA . VAL A 1 191 ? -10.258 -2.803 -13.594 1 98.31 191 VAL A CA 1
ATOM 1492 C C . VAL A 1 191 ? -9.922 -3.977 -12.68 1 98.31 191 VAL A C 1
ATOM 1494 O O . VAL A 1 191 ? -10.055 -3.873 -11.453 1 98.31 191 VAL A O 1
ATOM 1497 N N . PHE A 1 192 ? -9.688 -5.121 -13.305 1 98.56 192 PHE A N 1
ATOM 1498 C CA . PHE A 1 192 ? -9.094 -6.227 -12.555 1 98.56 192 PHE A CA 1
ATOM 1499 C C . PHE A 1 192 ? -7.609 -5.98 -12.328 1 98.56 192 PHE A C 1
ATOM 1501 O O . PHE A 1 192 ? -6.828 -5.914 -13.281 1 98.56 192 PHE A O 1
ATOM 1508 N N . PHE A 1 193 ? -7.203 -5.883 -11.039 1 98.69 193 PHE A N 1
ATOM 1509 C CA . PHE A 1 193 ? -5.836 -5.516 -10.688 1 98.69 193 PHE A CA 1
ATOM 1510 C C . PHE A 1 193 ? -4.949 -6.75 -10.602 1 98.69 193 PHE A C 1
ATOM 1512 O O . PHE A 1 193 ? -4.137 -7.004 -11.492 1 98.69 193 PHE A O 1
ATOM 1519 N N . CYS A 1 194 ? -5.191 -7.59 -9.586 1 98.75 194 CYS A N 1
ATOM 1520 C CA . CYS A 1 194 ? -4.289 -8.719 -9.391 1 98.75 194 CYS A CA 1
ATOM 1521 C C . CYS A 1 194 ? -4.961 -9.82 -8.578 1 98.75 194 CYS A C 1
ATOM 1523 O O . CYS A 1 194 ? -6.023 -9.602 -7.996 1 98.75 194 CYS A O 1
ATOM 1525 N N . GLY A 1 195 ? -4.375 -10.992 -8.656 1 98.81 195 GLY A N 1
ATOM 1526 C CA . GLY A 1 195 ? -4.672 -12.039 -7.691 1 98.81 195 GLY A CA 1
ATOM 1527 C C . GLY A 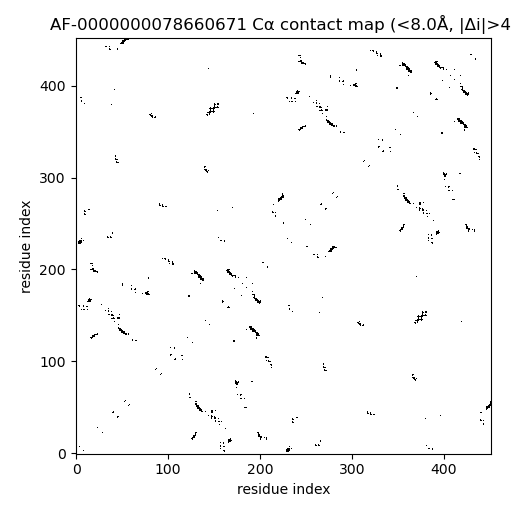1 195 ? -3.764 -12.008 -6.477 1 98.81 195 GLY A C 1
ATOM 1528 O O . GLY A 1 195 ? -2.678 -11.43 -6.52 1 98.81 195 GLY A O 1
ATOM 1529 N N . LEU A 1 196 ? -4.219 -12.578 -5.398 1 99 196 LEU A N 1
ATOM 1530 C CA . LEU A 1 196 ? -3.426 -12.898 -4.215 1 99 196 LEU A CA 1
ATOM 1531 C C . LEU A 1 196 ? -3.609 -14.359 -3.82 1 99 196 LEU A C 1
ATOM 1533 O O . LEU A 1 196 ? -4.66 -14.742 -3.297 1 99 196 LEU A O 1
ATOM 1537 N N . ALA A 1 197 ? -2.58 -15.172 -4.098 1 99 197 ALA A N 1
ATOM 1538 C CA . ALA A 1 197 ? -2.598 -16.547 -3.629 1 99 197 ALA A CA 1
ATOM 1539 C C . ALA A 1 197 ? -2.422 -16.625 -2.113 1 99 197 ALA A C 1
ATOM 1541 O O . ALA A 1 197 ? -1.606 -15.891 -1.544 1 99 197 ALA A O 1
ATOM 1542 N N . ILE A 1 198 ? -3.205 -17.438 -1.435 1 99 198 ILE A N 1
ATOM 1543 C CA . ILE A 1 198 ? -3.176 -17.516 0.023 1 99 198 ILE A CA 1
ATOM 1544 C C . ILE A 1 198 ? -3.154 -18.969 0.469 1 99 198 ILE A C 1
ATOM 1546 O O . ILE A 1 198 ? -3.953 -19.781 -0.003 1 99 198 ILE A O 1
ATOM 1550 N N . GLY A 1 199 ? -2.25 -19.297 1.358 1 98.94 199 GLY A N 1
ATOM 1551 C CA . GLY A 1 199 ? -2.137 -20.625 1.922 1 98.94 199 GLY A CA 1
ATOM 1552 C C . GLY A 1 199 ? -0.954 -20.781 2.859 1 98.94 199 GLY A C 1
ATOM 1553 O O . GLY A 1 199 ? -0.443 -19.797 3.389 1 98.94 199 GLY A O 1
ATOM 1554 N N . HIS A 1 200 ? -0.624 -22.031 3.123 1 98.88 200 HIS A N 1
ATOM 1555 C CA . HIS A 1 200 ? 0.569 -22.359 3.898 1 98.88 200 HIS A CA 1
ATOM 1556 C C . HIS A 1 200 ? 1.764 -22.609 2.986 1 98.88 200 HIS A C 1
ATOM 1558 O O . HIS A 1 200 ? 1.691 -23.453 2.082 1 98.88 200 HIS A O 1
ATOM 1564 N N . ARG A 1 201 ? 2.832 -21.859 3.244 1 98.81 201 ARG A N 1
ATOM 1565 C CA . ARG A 1 201 ? 3.998 -22.047 2.383 1 98.81 201 ARG A CA 1
ATOM 1566 C C . ARG A 1 201 ? 4.594 -23.438 2.543 1 98.81 201 ARG A C 1
ATOM 1568 O O . ARG A 1 201 ? 4.461 -24.047 3.602 1 98.81 201 ARG A O 1
ATOM 1575 N N . ASP A 1 202 ? 5.164 -23.984 1.547 1 98.75 202 ASP A N 1
ATOM 1576 C CA . ASP A 1 202 ? 6.129 -25.078 1.652 1 98.75 202 ASP A CA 1
ATOM 1577 C C . ASP A 1 202 ? 7.52 -24.562 1.997 1 98.75 202 ASP A C 1
ATOM 1579 O O . ASP A 1 202 ? 8.211 -24.016 1.136 1 98.75 202 ASP A O 1
ATOM 1583 N N . PRO A 1 203 ? 7.957 -24.688 3.205 1 97.62 203 PRO A N 1
ATOM 1584 C CA . PRO A 1 203 ? 9.211 -24.062 3.615 1 97.62 203 PRO A CA 1
ATOM 1585 C C . PRO A 1 203 ? 10.438 -24.719 2.994 1 97.62 203 PRO A C 1
ATOM 1587 O O . PRO A 1 203 ? 11.539 -24.156 3.023 1 97.62 203 PRO A O 1
ATOM 1590 N N . GLU A 1 204 ? 10.234 -25.859 2.336 1 97.81 204 GLU A N 1
ATOM 1591 C CA . GLU A 1 204 ? 11.367 -26.594 1.79 1 97.81 204 GLU A CA 1
ATOM 1592 C C . GLU A 1 204 ? 11.539 -26.312 0.3 1 97.81 204 GLU A C 1
ATOM 1594 O O . GLU A 1 204 ? 12.562 -26.672 -0.288 1 97.81 204 GLU A O 1
ATOM 1599 N N . ALA A 1 205 ? 10.539 -25.719 -0.27 1 98.31 205 ALA A N 1
ATOM 1600 C CA . ALA A 1 205 ? 10.625 -25.438 -1.701 1 98.31 205 ALA A CA 1
ATOM 1601 C C . ALA A 1 205 ? 11.734 -24.422 -2 1 98.31 205 ALA A C 1
ATOM 1603 O O . ALA A 1 205 ? 11.773 -23.344 -1.415 1 98.31 205 ALA A O 1
ATOM 1604 N N . ALA A 1 206 ? 12.594 -24.719 -2.959 1 98.06 206 ALA A N 1
ATOM 1605 C CA . ALA A 1 206 ? 13.734 -23.875 -3.307 1 98.06 206 ALA A CA 1
ATOM 1606 C C . ALA A 1 206 ? 13.266 -22.469 -3.703 1 98.06 206 ALA A C 1
ATOM 1608 O O . ALA A 1 206 ? 13.914 -21.484 -3.361 1 98.06 206 ALA A O 1
ATOM 1609 N N . VAL A 1 207 ? 12.18 -22.344 -4.375 1 98.19 207 VAL A N 1
ATOM 1610 C CA . VAL A 1 207 ? 11.664 -21.078 -4.887 1 98.19 207 VAL A CA 1
ATOM 1611 C C . VAL A 1 207 ? 11.227 -20.203 -3.727 1 98.19 207 VAL A C 1
ATOM 1613 O O . VAL A 1 207 ? 11.078 -18.984 -3.887 1 98.19 207 VAL A O 1
ATOM 1616 N N . ASN A 1 208 ? 11.023 -20.766 -2.521 1 98.5 208 ASN A N 1
ATOM 1617 C CA . ASN A 1 208 ? 10.609 -20.016 -1.339 1 98.5 208 ASN A CA 1
ATOM 1618 C C . ASN A 1 208 ? 11.797 -19.703 -0.431 1 98.5 208 ASN A C 1
ATOM 1620 O O . ASN A 1 208 ? 11.617 -19.219 0.682 1 98.5 208 ASN A O 1
ATOM 1624 N N . GLN A 1 209 ? 13.039 -19.922 -0.879 1 97.12 209 GLN A N 1
ATOM 1625 C CA . GLN A 1 209 ? 14.148 -19.859 0.064 1 97.12 209 GLN A CA 1
ATOM 1626 C C . GLN A 1 209 ? 15.242 -18.922 -0.426 1 97.12 209 GLN A C 1
ATOM 1628 O O . GLN A 1 209 ? 16.172 -18.594 0.319 1 97.12 209 GLN A O 1
ATOM 1633 N N . PHE A 1 210 ? 15.188 -18.453 -1.617 1 97.19 210 PHE A N 1
ATOM 1634 C CA . PHE A 1 210 ? 16.281 -17.625 -2.139 1 97.19 210 PHE A CA 1
ATOM 1635 C C . PHE A 1 210 ? 16.219 -16.219 -1.567 1 97.19 210 PHE A C 1
ATOM 1637 O O . PHE A 1 210 ? 15.141 -15.75 -1.178 1 97.19 210 PHE A O 1
ATOM 1644 N N . ASP A 1 211 ? 17.359 -15.586 -1.496 1 96.5 211 ASP A N 1
ATOM 1645 C CA . ASP A 1 211 ? 17.422 -14.211 -1.025 1 96.5 211 ASP A CA 1
ATOM 1646 C C . ASP A 1 211 ? 16.875 -13.25 -2.08 1 96.5 211 ASP A C 1
ATOM 1648 O O . ASP A 1 211 ? 17.328 -13.258 -3.229 1 96.5 211 ASP A O 1
ATOM 1652 N N . VAL A 1 212 ? 15.906 -12.477 -1.702 1 97.75 212 VAL A N 1
ATOM 1653 C CA . VAL A 1 212 ? 15.391 -11.438 -2.582 1 97.75 212 VAL A CA 1
ATOM 1654 C C . VAL A 1 212 ? 16.141 -10.133 -2.334 1 97.75 212 VAL A C 1
ATOM 1656 O O . VAL A 1 212 ? 16.047 -9.547 -1.249 1 97.75 212 VAL A O 1
ATOM 1659 N N . PRO A 1 213 ? 16.828 -9.648 -3.309 1 97.38 213 PRO A N 1
ATOM 1660 C CA . PRO A 1 213 ? 17.656 -8.461 -3.09 1 97.38 213 PRO A CA 1
ATOM 1661 C C . PRO A 1 213 ? 16.828 -7.203 -2.832 1 97.38 213 PRO A C 1
ATOM 1663 O O . PRO A 1 213 ? 15.773 -7.027 -3.428 1 97.38 213 PRO A O 1
ATOM 1666 N N . ARG A 1 214 ? 17.344 -6.367 -1.979 1 98.38 214 ARG A N 1
ATOM 1667 C CA . ARG A 1 214 ? 16.781 -5.051 -1.715 1 98.38 214 ARG A CA 1
ATOM 1668 C C . ARG A 1 21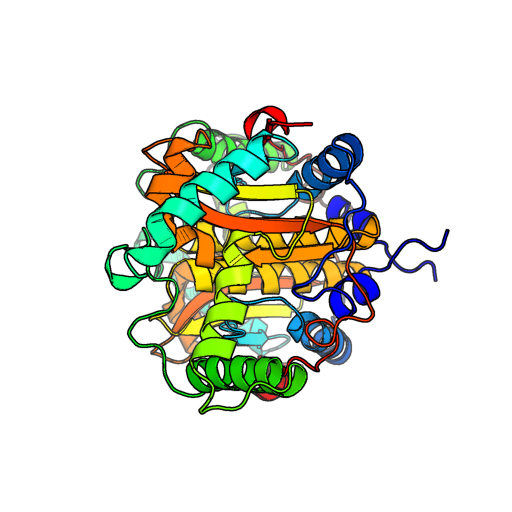4 ? 17.828 -3.955 -1.885 1 98.38 214 ARG A C 1
ATOM 1670 O O . ARG A 1 214 ? 19 -4.156 -1.56 1 98.38 214 ARG A O 1
ATOM 1677 N N . ALA A 1 215 ? 17.344 -2.832 -2.43 1 98.25 215 ALA A N 1
ATOM 1678 C CA . ALA A 1 215 ? 18.219 -1.671 -2.547 1 98.25 215 ALA A CA 1
ATOM 1679 C C . ALA A 1 215 ? 18.719 -1.213 -1.176 1 98.25 215 ALA A C 1
ATOM 1681 O O . ALA A 1 215 ? 17.953 -1.209 -0.207 1 98.25 215 ALA A O 1
ATOM 1682 N N . PRO A 1 216 ? 20.062 -0.864 -1.111 1 97.94 216 PRO A N 1
ATOM 1683 C CA . PRO A 1 216 ? 20.5 -0.208 0.125 1 97.94 216 PRO A CA 1
ATOM 1684 C C . PRO A 1 216 ? 19.688 1.053 0.435 1 97.94 216 PRO A C 1
ATOM 1686 O O . PRO A 1 216 ? 19.328 1.801 -0.478 1 97.94 216 PRO A O 1
ATOM 1689 N N . LEU A 1 217 ? 19.469 1.301 1.694 1 98.56 217 LEU A N 1
ATOM 1690 C CA . LEU A 1 217 ? 18.641 2.42 2.109 1 98.56 217 LEU A CA 1
ATOM 1691 C C . LEU A 1 217 ? 19.172 3.734 1.553 1 98.56 217 LEU A C 1
ATOM 1693 O O . LEU A 1 217 ? 18.391 4.598 1.14 1 98.56 217 LEU A O 1
ATOM 1697 N N . SER A 1 218 ? 20.469 3.896 1.432 1 98.19 218 SER A N 1
ATOM 1698 C CA . SER A 1 218 ? 21.094 5.148 1.021 1 98.19 218 SER A CA 1
ATOM 1699 C C . SER A 1 218 ? 20.797 5.465 -0.44 1 98.19 218 SER A C 1
ATOM 1701 O O . SER A 1 218 ? 20.969 6.605 -0.881 1 98.19 218 SER A O 1
ATOM 1703 N N . GLU A 1 219 ? 20.375 4.461 -1.166 1 98 219 GLU A N 1
ATOM 1704 C CA . GLU A 1 219 ? 20.031 4.664 -2.57 1 98 219 GLU A CA 1
ATOM 1705 C C . GLU A 1 219 ? 18.641 5.273 -2.717 1 98 219 GLU A C 1
ATOM 1707 O O . GLU A 1 219 ? 18.328 5.914 -3.727 1 98 219 GLU A O 1
ATOM 1712 N N . VAL A 1 220 ? 17.781 5.129 -1.632 1 98.12 220 VAL A N 1
ATOM 1713 C CA . VAL A 1 220 ? 16.375 5.395 -1.862 1 98.12 220 VAL A CA 1
ATOM 1714 C C . VAL A 1 220 ? 15.891 6.484 -0.907 1 98.12 220 VAL A C 1
ATOM 1716 O O . VAL A 1 220 ? 14.883 7.148 -1.173 1 98.12 220 VAL A O 1
ATOM 1719 N N . VAL A 1 221 ? 16.609 6.703 0.19 1 98.75 221 VAL A N 1
ATOM 1720 C CA . VAL A 1 221 ? 16.172 7.66 1.196 1 98.75 221 VAL A CA 1
ATOM 1721 C C . VAL A 1 221 ? 17.312 8.602 1.564 1 98.75 221 VAL A C 1
ATOM 1723 O O . VAL A 1 221 ? 18.438 8.156 1.789 1 98.75 221 VAL A O 1
ATOM 1726 N N . ALA A 1 222 ? 17 9.859 1.589 1 98.75 222 ALA A N 1
ATOM 1727 C CA . ALA A 1 222 ? 17.938 10.867 2.084 1 98.75 222 ALA A CA 1
ATOM 1728 C C . ALA A 1 222 ? 17.359 11.609 3.285 1 98.75 222 ALA A C 1
ATOM 1730 O O . ALA A 1 222 ? 16.141 11.828 3.359 1 98.75 222 ALA A O 1
ATOM 1731 N N . PHE A 1 223 ? 18.25 11.984 4.211 1 98.62 223 PHE A N 1
ATOM 1732 C CA . PHE A 1 223 ? 17.859 12.672 5.438 1 98.62 223 PHE A CA 1
ATOM 1733 C C . PHE A 1 223 ? 18.438 14.078 5.488 1 98.62 223 PHE A C 1
ATOM 1735 O O . PHE A 1 223 ? 19.594 14.289 5.102 1 98.62 223 PHE A O 1
ATOM 1742 N N . GLU A 1 224 ? 17.625 14.984 5.902 1 98.25 224 GLU A N 1
ATOM 1743 C CA . GLU A 1 224 ? 18.078 16.359 6.078 1 98.25 224 GLU A CA 1
ATOM 1744 C C . GLU A 1 224 ? 17.531 16.953 7.371 1 98.25 224 GLU A C 1
ATOM 1746 O O . GLU A 1 224 ? 16.344 16.844 7.664 1 98.25 224 GLU A O 1
ATOM 1751 N N . GLY A 1 225 ? 18.406 17.625 8.195 1 97.44 225 GLY A N 1
ATOM 1752 C CA . GLY A 1 225 ? 17.953 18.438 9.32 1 97.44 225 GLY A CA 1
ATOM 1753 C C . GLY A 1 225 ? 17.969 17.672 10.633 1 97.44 225 GLY A C 1
ATOM 1754 O O . GLY A 1 225 ? 17.328 18.094 11.602 1 97.44 225 GLY A O 1
ATOM 1755 N N . PHE A 1 226 ? 18.672 16.609 10.617 1 97 226 PHE A N 1
ATOM 1756 C CA . PHE A 1 226 ? 18.766 15.836 11.852 1 97 226 PHE A CA 1
ATOM 1757 C C . PHE A 1 226 ? 20.062 16.156 12.594 1 97 226 PHE A C 1
ATOM 1759 O O . PHE A 1 226 ? 21.047 16.547 11.977 1 97 226 PHE A O 1
ATOM 1766 N N . MET B 1 1 ? 9.492 -6.004 26.922 1 37.91 1 MET B N 1
ATOM 1767 C CA . MET B 1 1 ? 8.406 -5.113 26.531 1 37.91 1 MET B CA 1
ATOM 1768 C C . MET B 1 1 ? 7.535 -5.762 25.453 1 37.91 1 MET B C 1
ATOM 1770 O O . MET B 1 1 ? 8.047 -6.391 24.531 1 37.91 1 MET B O 1
ATOM 1774 N N . SER B 1 2 ? 6.297 -6.188 25.656 1 54.78 2 SER B N 1
ATOM 1775 C CA . SER B 1 2 ? 5.484 -7.035 24.797 1 54.78 2 SER B CA 1
ATOM 1776 C C . SER B 1 2 ? 5.492 -6.52 23.359 1 54.78 2 SER B C 1
ATOM 1778 O O . SER B 1 2 ? 5.348 -5.32 23.125 1 54.78 2 SER B O 1
ATOM 1780 N N . GLN B 1 3 ? 6.145 -7.23 22.375 1 85.25 3 GLN B N 1
ATOM 1781 C CA . GLN B 1 3 ? 6.301 -6.797 21 1 85.25 3 GLN B CA 1
ATOM 1782 C C . GLN B 1 3 ? 4.941 -6.562 20.344 1 85.25 3 GLN B C 1
ATOM 1784 O O . GLN B 1 3 ? 3.996 -7.32 20.562 1 85.25 3 GLN B O 1
ATOM 1789 N N . MET B 1 4 ? 4.645 -5.281 19.859 1 95.75 4 MET B N 1
ATOM 1790 C CA . MET B 1 4 ? 3.381 -4.93 19.219 1 95.75 4 MET B CA 1
ATOM 1791 C C . MET B 1 4 ? 3.051 -5.902 18.094 1 95.75 4 MET B C 1
ATOM 1793 O O . MET B 1 4 ? 3.848 -6.086 17.172 1 95.75 4 MET B O 1
ATOM 1797 N N . SER B 1 5 ? 1.86 -6.562 18.234 1 98.19 5 SER B N 1
ATOM 1798 C CA . SER B 1 5 ? 1.426 -7.488 17.188 1 98.19 5 SER B CA 1
ATOM 1799 C C . SER B 1 5 ? 0.999 -6.738 15.93 1 98.19 5 SER B C 1
ATOM 1801 O O . SER B 1 5 ? 0.784 -5.523 15.969 1 98.19 5 SER B O 1
ATOM 1803 N N . VAL B 1 6 ? 0.901 -7.473 14.852 1 98.75 6 VAL B N 1
ATOM 1804 C CA . VAL B 1 6 ? 0.406 -6.883 13.609 1 98.75 6 VAL B CA 1
ATOM 1805 C C . VAL B 1 6 ? -1.007 -6.344 13.82 1 98.75 6 VAL B C 1
ATOM 1807 O O . VAL B 1 6 ? -1.306 -5.207 13.453 1 98.75 6 VAL B O 1
ATOM 1810 N N . SER B 1 7 ? -1.855 -7.129 14.477 1 98.56 7 SER B N 1
ATOM 1811 C CA . SER B 1 7 ? -3.242 -6.746 14.727 1 98.56 7 SER B CA 1
ATOM 1812 C C . SER B 1 7 ? -3.32 -5.465 15.555 1 98.56 7 SER B C 1
ATOM 1814 O O . SER B 1 7 ? -4.105 -4.57 15.242 1 98.56 7 SER B O 1
ATOM 1816 N N . GLU B 1 8 ? -2.533 -5.371 16.562 1 98.38 8 GLU B N 1
ATOM 1817 C CA . GLU B 1 8 ? -2.516 -4.176 17.391 1 98.38 8 GLU B CA 1
ATOM 1818 C C . GLU B 1 8 ? -2.082 -2.951 16.594 1 98.38 8 GLU B C 1
ATOM 1820 O O . GLU B 1 8 ? -2.662 -1.873 16.734 1 98.38 8 GLU B O 1
ATOM 1825 N N . ALA B 1 9 ? -1.008 -3.129 15.773 1 98.75 9 ALA B N 1
ATOM 1826 C CA . ALA B 1 9 ? -0.523 -2.023 14.953 1 98.75 9 ALA B CA 1
ATOM 1827 C C . ALA B 1 9 ? -1.598 -1.555 13.977 1 98.75 9 ALA B C 1
ATOM 1829 O O . ALA B 1 9 ? -1.832 -0.353 13.828 1 98.75 9 ALA B O 1
ATOM 1830 N N . VAL B 1 10 ? -2.309 -2.508 13.359 1 98.81 10 VAL B N 1
ATOM 1831 C CA . VAL B 1 10 ? -3.312 -2.195 12.344 1 98.81 10 VAL B CA 1
ATOM 1832 C C . VAL B 1 10 ? -4.492 -1.471 12.992 1 98.81 10 VAL B C 1
ATOM 1834 O O . VAL B 1 10 ? -4.965 -0.458 12.477 1 98.81 10 VAL B O 1
ATOM 1837 N N . VAL B 1 11 ? -4.934 -1.889 14.117 1 98.12 11 VAL B N 1
ATOM 1838 C CA . VAL B 1 11 ? -6.125 -1.337 14.758 1 98.12 11 VAL B CA 1
ATOM 1839 C C . VAL B 1 11 ? -5.801 0.022 15.375 1 98.12 11 VAL B C 1
ATOM 1841 O O . VAL B 1 11 ? -6.641 0.926 15.375 1 98.12 11 VAL B O 1
ATOM 1844 N N . SER B 1 12 ? -4.535 0.162 15.789 1 98.12 12 SER B N 1
ATOM 1845 C CA . SER B 1 12 ? -4.188 1.394 16.5 1 98.12 12 SER B CA 1
ATOM 1846 C C . SER B 1 12 ? -3.625 2.438 15.539 1 98.12 12 SER B C 1
ATOM 1848 O O . SER B 1 12 ? -3.508 3.613 15.891 1 98.12 12 SER B O 1
ATOM 1850 N N . ARG B 1 13 ? -3.223 1.996 14.367 1 98.69 13 ARG B N 1
ATOM 1851 C CA . ARG B 1 13 ? -2.76 2.971 13.383 1 98.69 13 ARG B CA 1
ATOM 1852 C C . ARG B 1 13 ? -3.904 3.861 12.914 1 98.69 13 ARG B C 1
ATOM 1854 O O . ARG B 1 13 ? -4.953 3.363 12.5 1 98.69 13 ARG B O 1
ATOM 1861 N N . ARG B 1 14 ? -3.771 5.125 12.945 1 97.88 14 ARG B N 1
ATOM 1862 C CA . ARG B 1 14 ? -4.699 6.129 12.438 1 97.88 14 ARG B CA 1
ATOM 1863 C C . ARG B 1 14 ? -3.949 7.348 11.914 1 97.88 14 ARG B C 1
ATOM 1865 O O . ARG B 1 14 ? -2.768 7.535 12.211 1 97.88 14 ARG B O 1
ATOM 1872 N N . SER B 1 15 ? -4.578 8.102 11.055 1 98.81 15 SER B N 1
ATOM 1873 C CA . SER B 1 15 ? -3.996 9.367 10.617 1 98.81 15 SER B CA 1
ATOM 1874 C C . SER B 1 15 ? -4.016 10.406 11.734 1 98.81 15 SER B C 1
ATOM 1876 O O . SER B 1 15 ? -5.07 10.961 12.055 1 98.81 15 SER B O 1
ATOM 1878 N N . ILE B 1 16 ? -2.84 10.648 12.281 1 98.88 16 ILE B N 1
ATOM 1879 C CA . ILE B 1 16 ? -2.719 11.531 13.438 1 98.88 16 ILE B CA 1
ATOM 1880 C C . ILE B 1 16 ? -2.611 12.984 12.977 1 98.88 16 ILE B C 1
ATOM 1882 O O . ILE B 1 16 ? -1.782 13.305 12.125 1 98.88 16 ILE B O 1
ATOM 1886 N N . ARG B 1 17 ? -3.383 13.812 13.594 1 98.88 17 ARG B N 1
ATOM 1887 C CA . ARG B 1 17 ? -3.451 15.18 13.086 1 98.88 17 ARG B CA 1
ATOM 1888 C C . ARG B 1 17 ? -3.154 16.188 14.195 1 98.88 17 ARG B C 1
ATOM 1890 O O . ARG B 1 17 ? -3.613 17.328 14.141 1 98.88 17 ARG B O 1
ATOM 1897 N N . ARG B 1 18 ? -2.545 15.789 15.18 1 98.88 18 ARG B N 1
ATOM 1898 C CA . ARG B 1 18 ? -1.912 16.578 16.234 1 98.88 18 ARG B CA 1
ATOM 1899 C C . ARG B 1 18 ? -0.795 15.789 16.906 1 98.88 18 ARG B C 1
ATOM 1901 O O . ARG B 1 18 ? -1.041 14.734 17.5 1 98.88 18 ARG B O 1
ATOM 1908 N N . PHE B 1 19 ? 0.396 16.328 16.844 1 98.94 19 PHE B N 1
ATOM 1909 C CA . PHE B 1 19 ? 1.565 15.648 17.391 1 98.94 19 PHE B CA 1
ATOM 1910 C C . PHE B 1 19 ? 2.123 16.406 18.578 1 98.94 19 PHE B C 1
ATOM 1912 O O . PHE B 1 19 ? 1.938 17.625 18.703 1 98.94 19 PHE B O 1
ATOM 1919 N N . LYS B 1 20 ? 2.736 15.648 19.5 1 98.69 20 LYS B N 1
ATOM 1920 C CA . LYS B 1 20 ? 3.576 16.25 20.531 1 98.69 20 LYS B CA 1
ATOM 1921 C C . LYS B 1 20 ? 4.895 16.75 19.953 1 98.69 20 LYS B C 1
ATOM 1923 O O . LYS B 1 20 ? 5.352 16.25 18.922 1 98.69 20 LYS B O 1
ATOM 1928 N N . PRO B 1 21 ? 5.531 17.688 20.609 1 96.81 21 PRO B N 1
ATOM 1929 C CA . PRO B 1 21 ? 6.766 18.266 20.062 1 96.81 21 PRO B CA 1
ATOM 1930 C C . PRO B 1 21 ? 7.98 17.359 20.281 1 96.81 21 PRO B C 1
ATOM 1932 O O . PRO B 1 21 ? 9.094 17.719 19.875 1 96.81 21 PRO B O 1
ATOM 1935 N N . GLU B 1 22 ? 7.859 16.188 20.844 1 97.69 22 GLU B N 1
ATOM 1936 C CA . GLU B 1 22 ? 8.969 15.289 21.125 1 97.69 22 GLU B CA 1
ATOM 1937 C C . GLU B 1 22 ? 9.719 14.922 19.844 1 97.69 22 GLU B C 1
ATOM 1939 O O . GLU B 1 22 ? 9.102 14.516 18.859 1 97.69 22 GLU B O 1
ATOM 1944 N N . PRO B 1 23 ? 11.039 15.109 19.891 1 97.44 23 PRO B N 1
ATOM 1945 C CA . PRO B 1 23 ? 11.805 14.773 18.688 1 97.44 23 PRO B CA 1
ATOM 1946 C C . PRO B 1 23 ? 11.789 13.281 18.375 1 97.44 23 PRO B C 1
ATOM 1948 O O . PRO B 1 23 ? 11.484 12.469 19.234 1 97.44 23 PRO B O 1
ATOM 1951 N N . VAL B 1 24 ? 12 12.984 17.141 1 98.69 24 VAL B N 1
ATOM 1952 C CA . VAL B 1 24 ? 12.195 11.625 16.656 1 98.69 24 VAL B CA 1
ATOM 1953 C C . VAL B 1 24 ? 13.625 11.445 16.156 1 98.69 24 VAL B C 1
ATOM 1955 O O . VAL B 1 24 ? 14.102 12.234 15.328 1 98.69 24 VAL B O 1
ATOM 1958 N N . SER B 1 25 ? 14.336 10.484 16.641 1 97.81 25 SER B N 1
ATOM 1959 C CA . SER B 1 25 ? 15.727 10.305 16.25 1 97.81 25 SER B CA 1
ATOM 1960 C C . SER B 1 25 ? 15.836 9.727 14.836 1 97.81 25 SER B C 1
ATOM 1962 O O . SER B 1 25 ? 15 8.93 14.422 1 97.81 25 SER B O 1
ATOM 1964 N N . ARG B 1 26 ? 16.906 10.148 14.164 1 98.56 26 ARG B N 1
ATOM 1965 C CA . ARG B 1 26 ? 17.188 9.609 12.844 1 98.56 26 ARG B CA 1
ATOM 1966 C C . ARG B 1 26 ? 17.391 8.094 12.898 1 98.56 26 ARG B C 1
ATOM 1968 O O . ARG B 1 26 ? 16.984 7.379 11.977 1 98.56 26 ARG B O 1
ATOM 1975 N N . GLU B 1 27 ? 17.984 7.609 13.938 1 98.62 27 GLU B N 1
ATOM 1976 C CA . GLU B 1 27 ? 18.312 6.195 14.086 1 98.62 27 GLU B CA 1
ATOM 1977 C C . GLU B 1 27 ? 17.062 5.328 14.047 1 98.62 27 GLU B C 1
ATOM 1979 O O . GLU B 1 27 ? 17.047 4.27 13.414 1 98.62 27 GLU B O 1
ATOM 1984 N N . VAL B 1 28 ? 16.047 5.762 14.75 1 98.56 28 VAL B N 1
ATOM 1985 C CA . VAL B 1 28 ? 14.789 5.008 14.766 1 98.56 28 VAL B CA 1
ATOM 1986 C C . VAL B 1 28 ? 14.18 4.992 13.367 1 98.56 28 VAL B C 1
ATOM 1988 O O . VAL B 1 28 ? 13.672 3.961 12.914 1 98.56 28 VAL B O 1
ATOM 1991 N N . LEU B 1 29 ? 14.258 6.121 12.641 1 98.94 29 LEU B N 1
ATOM 1992 C CA . LEU B 1 29 ? 13.711 6.199 11.289 1 98.94 29 LEU B CA 1
ATOM 1993 C C . LEU B 1 29 ? 14.492 5.301 10.336 1 98.94 29 LEU B C 1
ATOM 1995 O O . LEU B 1 29 ? 13.906 4.645 9.477 1 98.94 29 LEU B O 1
ATOM 1999 N N . GLU B 1 30 ? 15.797 5.254 10.508 1 98.88 30 GLU B N 1
ATOM 2000 C CA . GLU B 1 30 ? 16.625 4.387 9.672 1 98.88 30 GLU B CA 1
ATOM 2001 C C . GLU B 1 30 ? 16.266 2.918 9.883 1 98.88 30 GLU B C 1
ATOM 2003 O O . GLU B 1 30 ? 16.188 2.145 8.93 1 98.88 30 GLU B O 1
ATOM 2008 N N . ARG B 1 31 ? 16.062 2.525 11.133 1 98.56 31 ARG B N 1
ATOM 2009 C CA . ARG B 1 31 ? 15.672 1.15 11.43 1 98.56 31 ARG B CA 1
ATOM 2010 C C . ARG B 1 31 ? 14.328 0.805 10.789 1 98.56 31 ARG B C 1
ATOM 2012 O O . ARG B 1 31 ? 14.188 -0.257 10.18 1 98.56 31 ARG B O 1
ATOM 2019 N N . VAL B 1 32 ? 13.414 1.716 10.922 1 98.88 32 VAL B N 1
ATOM 2020 C CA . VAL B 1 32 ? 12.086 1.518 10.367 1 98.88 32 VAL B CA 1
ATOM 2021 C C . VAL B 1 32 ? 12.172 1.404 8.844 1 98.88 32 VAL B C 1
ATOM 2023 O O . VAL B 1 32 ? 11.641 0.462 8.258 1 98.88 32 VAL B O 1
ATOM 2026 N N . LEU B 1 33 ? 12.867 2.336 8.242 1 98.94 33 LEU B N 1
ATOM 2027 C CA . LEU B 1 33 ? 12.898 2.418 6.781 1 98.94 33 LEU B CA 1
ATOM 2028 C C . LEU B 1 33 ? 13.727 1.279 6.191 1 98.94 33 LEU B C 1
ATOM 2030 O O . LEU B 1 33 ? 13.414 0.779 5.109 1 98.94 33 LEU B O 1
ATOM 2034 N N . ASP B 1 34 ? 14.773 0.9 6.887 1 98.75 34 ASP B N 1
ATOM 2035 C CA . ASP B 1 34 ? 15.547 -0.253 6.441 1 98.75 34 ASP B CA 1
ATOM 2036 C C . ASP B 1 34 ? 14.688 -1.514 6.402 1 98.75 34 ASP B C 1
ATOM 2038 O O . ASP B 1 34 ? 14.719 -2.26 5.422 1 98.75 34 ASP B O 1
ATOM 2042 N N . LYS B 1 35 ? 13.953 -1.747 7.426 1 98.69 35 LYS B N 1
ATOM 2043 C CA . LYS B 1 35 ? 13.062 -2.906 7.484 1 98.69 35 LYS B CA 1
ATOM 2044 C C . LYS B 1 35 ? 11.945 -2.797 6.453 1 98.69 35 LYS B C 1
ATOM 2046 O O . LYS B 1 35 ? 11.547 -3.801 5.859 1 98.69 35 LYS B O 1
ATOM 2051 N N . ALA B 1 36 ? 11.477 -1.574 6.203 1 98.88 36 ALA B N 1
ATOM 2052 C CA . ALA B 1 36 ? 10.367 -1.352 5.277 1 98.88 36 ALA B CA 1
ATOM 2053 C C . ALA B 1 36 ? 10.781 -1.672 3.844 1 98.88 36 ALA B C 1
ATOM 2055 O O . ALA B 1 36 ? 9.922 -1.871 2.979 1 98.88 36 ALA B O 1
ATOM 2056 N N . GLN B 1 37 ? 12.102 -1.751 3.559 1 98.62 37 GLN B N 1
ATOM 2057 C CA . GLN B 1 37 ? 12.57 -2.107 2.225 1 98.62 37 GLN B CA 1
ATOM 2058 C C . GLN B 1 37 ? 12.141 -3.525 1.852 1 98.62 37 GLN B C 1
ATOM 2060 O O . GLN B 1 37 ? 12.195 -3.908 0.681 1 98.62 37 GLN B O 1
ATOM 2065 N N . ARG B 1 38 ? 11.664 -4.254 2.811 1 98.69 38 ARG B N 1
ATOM 2066 C CA . ARG B 1 38 ? 11.227 -5.625 2.557 1 98.69 38 ARG B CA 1
ATOM 2067 C C . ARG B 1 38 ? 9.812 -5.656 1.986 1 98.69 38 ARG B C 1
ATOM 2069 O O . ARG B 1 38 ? 9.289 -6.723 1.662 1 98.69 38 ARG B O 1
ATOM 2076 N N . ALA B 1 39 ? 9.156 -4.465 1.859 1 98.88 39 ALA B N 1
ATOM 2077 C CA . ALA B 1 39 ? 7.836 -4.41 1.241 1 98.88 39 ALA B CA 1
ATOM 2078 C C . ALA B 1 39 ? 7.859 -5.027 -0.155 1 98.88 39 ALA B C 1
ATOM 2080 O O . ALA B 1 39 ? 8.844 -4.895 -0.884 1 98.88 39 ALA B O 1
ATOM 2081 N N . PRO B 1 40 ? 6.777 -5.75 -0.532 1 98.81 40 PRO B N 1
ATOM 2082 C CA . PRO B 1 40 ? 6.73 -6.328 -1.878 1 98.81 40 PRO B CA 1
ATOM 2083 C C . PRO B 1 40 ? 6.539 -5.273 -2.965 1 98.81 40 PRO B C 1
ATOM 2085 O O . PRO B 1 40 ? 6.051 -4.176 -2.686 1 98.81 40 PRO B O 1
ATOM 2088 N N . SER B 1 41 ? 6.965 -5.551 -4.133 1 98.88 41 SER B N 1
ATOM 2089 C CA . SER B 1 41 ? 6.707 -4.801 -5.359 1 98.88 41 SER B CA 1
ATOM 2090 C C . SER B 1 41 ? 6.719 -5.719 -6.578 1 98.88 41 SER B C 1
ATOM 2092 O O . SER B 1 41 ? 7.41 -6.738 -6.586 1 98.88 41 SER B O 1
ATOM 2094 N N . GLY B 1 42 ? 5.781 -5.379 -7.551 1 98.62 42 GLY B N 1
ATOM 2095 C CA . GLY B 1 42 ? 5.809 -6.133 -8.797 1 98.62 42 GLY B CA 1
ATOM 2096 C C . GLY B 1 42 ? 7.188 -6.207 -9.422 1 98.62 42 GLY B C 1
ATOM 2097 O O . GLY B 1 42 ? 7.836 -5.18 -9.633 1 98.62 42 GLY B O 1
ATOM 2098 N N . GLY B 1 43 ? 7.688 -7.492 -9.688 1 98.31 43 GLY B N 1
ATOM 2099 C CA . GLY B 1 43 ? 9 -7.66 -10.297 1 98.31 43 GLY B CA 1
ATOM 2100 C C . GLY B 1 43 ? 10.133 -7.172 -9.422 1 98.31 43 GLY B C 1
ATOM 2101 O O . GLY B 1 43 ? 11.258 -6.988 -9.891 1 98.31 43 GLY B O 1
ATOM 2102 N N . ASN B 1 44 ? 9.836 -6.867 -8.172 1 98.69 44 ASN B N 1
ATOM 2103 C CA . ASN B 1 44 ? 10.844 -6.332 -7.258 1 98.69 44 ASN B CA 1
ATOM 2104 C C . ASN B 1 44 ? 11.391 -4.996 -7.754 1 98.69 44 ASN B C 1
ATOM 2106 O O . ASN B 1 44 ? 12.539 -4.645 -7.473 1 98.69 44 ASN B O 1
ATOM 2110 N N . VAL B 1 45 ? 10.562 -4.25 -8.359 1 98.81 45 VAL B N 1
ATOM 2111 C CA . VAL B 1 45 ? 10.93 -2.979 -8.977 1 98.81 45 VAL B CA 1
ATOM 2112 C C . VAL B 1 45 ? 11.32 -1.977 -7.895 1 98.81 45 VAL B C 1
ATOM 2114 O O . VAL B 1 45 ? 12.219 -1.153 -8.094 1 98.81 45 VAL B O 1
ATOM 2117 N N . GLN B 1 46 ? 10.719 -1.968 -6.711 1 98.88 46 GLN B N 1
ATOM 2118 C CA . GLN B 1 46 ? 11 -1.088 -5.582 1 98.88 46 GLN B CA 1
ATOM 2119 C C . GLN B 1 46 ? 10.969 0.378 -6.008 1 98.88 46 GLN B C 1
ATOM 2121 O O . GLN B 1 46 ? 11.961 1.097 -5.848 1 98.88 46 GLN B O 1
ATOM 2126 N N . PRO B 1 47 ? 9.75 0.841 -6.434 1 98.94 47 PRO B N 1
ATOM 2127 C CA . PRO B 1 47 ? 9.68 2.154 -7.078 1 98.94 47 PRO B CA 1
ATOM 2128 C C . PRO B 1 47 ? 9.609 3.301 -6.074 1 98.94 47 PRO B C 1
ATOM 2130 O O . PRO B 1 47 ? 9.391 4.453 -6.461 1 98.94 47 PRO B O 1
ATOM 2133 N N . TRP B 1 48 ? 9.828 3.135 -4.84 1 98.94 48 TRP B N 1
ATOM 2134 C CA . TRP B 1 48 ? 9.648 4.141 -3.801 1 98.94 48 TRP B CA 1
ATOM 2135 C C . TRP B 1 48 ? 10.953 4.883 -3.527 1 98.94 48 TRP B C 1
ATOM 2137 O O . TRP B 1 48 ? 12.031 4.281 -3.551 1 98.94 48 TRP B O 1
ATOM 2147 N N . ASN B 1 49 ? 10.867 6.199 -3.346 1 98.94 49 ASN B N 1
ATOM 2148 C CA . ASN B 1 49 ? 11.922 7.113 -2.93 1 98.94 49 ASN B CA 1
ATOM 2149 C C . ASN B 1 49 ? 11.414 8.141 -1.925 1 98.94 49 ASN B C 1
ATOM 2151 O O . ASN B 1 49 ? 10.234 8.508 -1.949 1 98.94 49 ASN B O 1
ATOM 2155 N N . ALA B 1 50 ? 12.375 8.617 -1.032 1 98.94 50 ALA B N 1
ATOM 2156 C CA . ALA B 1 50 ? 11.891 9.586 -0.047 1 98.94 50 ALA B CA 1
ATOM 2157 C C . ALA B 1 50 ? 13 10.539 0.372 1 98.94 50 ALA B C 1
ATOM 2159 O O . ALA B 1 50 ? 14.18 10.203 0.298 1 98.94 50 ALA B O 1
ATOM 2160 N N . ARG B 1 51 ? 12.594 11.711 0.715 1 98.88 51 ARG B N 1
ATOM 2161 C CA . ARG B 1 51 ? 13.367 12.711 1.444 1 98.88 51 ARG B CA 1
ATOM 2162 C C . ARG B 1 51 ? 12.781 12.945 2.832 1 98.88 51 ARG B C 1
ATOM 2164 O O . ARG B 1 51 ? 11.617 13.32 2.965 1 98.88 51 ARG B O 1
ATOM 2171 N N . VAL B 1 52 ? 13.594 12.68 3.877 1 98.94 52 VAL B N 1
ATOM 2172 C CA . VAL B 1 52 ? 13.133 12.867 5.246 1 98.94 52 VAL B CA 1
ATOM 2173 C C . VAL B 1 52 ? 13.719 14.156 5.816 1 98.94 52 VAL B C 1
ATOM 2175 O O . VAL B 1 52 ? 14.938 14.312 5.895 1 98.94 52 VAL B O 1
ATOM 2178 N N . VAL B 1 53 ? 12.805 15.07 6.211 1 98.88 53 VAL B N 1
ATOM 2179 C CA . VAL B 1 53 ? 13.289 16.359 6.68 1 98.88 53 VAL B CA 1
ATOM 2180 C C . VAL B 1 53 ? 12.844 16.594 8.125 1 98.88 53 VAL B C 1
ATOM 2182 O O . VAL B 1 53 ? 11.766 16.156 8.523 1 98.88 53 VAL B O 1
ATOM 2185 N N . ALA B 1 54 ? 13.648 17.297 8.938 1 98.69 54 ALA B N 1
ATOM 2186 C CA . ALA B 1 54 ? 13.422 17.703 10.32 1 98.69 54 ALA B CA 1
ATOM 2187 C C . ALA B 1 54 ? 14.125 19.016 10.641 1 98.69 54 ALA B C 1
ATOM 2189 O O . ALA B 1 54 ? 14.766 19.609 9.766 1 98.69 54 ALA B O 1
ATOM 2190 N N . GLY B 1 55 ? 13.906 19.531 11.812 1 98.06 55 GLY B N 1
ATOM 2191 C CA . GLY B 1 55 ? 14.625 20.719 12.266 1 98.06 55 GLY B CA 1
ATOM 2192 C C . GLY B 1 55 ? 14.484 21.906 11.328 1 98.06 55 GLY B C 1
ATOM 2193 O O . GLY B 1 55 ? 13.375 22.266 10.938 1 98.06 55 GLY B O 1
ATOM 2194 N N . ALA B 1 56 ? 15.656 22.484 11 1 98.31 56 ALA B N 1
ATOM 2195 C CA . ALA B 1 56 ? 15.672 23.703 10.211 1 98.31 56 ALA B CA 1
ATOM 2196 C C . ALA B 1 56 ? 15.148 23.453 8.797 1 98.31 56 ALA B C 1
ATOM 2198 O O . ALA B 1 56 ? 14.516 24.328 8.195 1 98.31 56 ALA B O 1
ATOM 2199 N N . SER B 1 57 ? 15.414 22.281 8.297 1 98.56 57 SER B N 1
ATOM 2200 C CA . SER B 1 57 ? 14.961 21.938 6.953 1 98.56 57 SER B CA 1
ATOM 2201 C C . SER B 1 57 ? 13.438 21.891 6.879 1 98.56 57 SER B C 1
ATOM 2203 O O . SER B 1 57 ? 12.844 22.406 5.938 1 98.56 57 SER B O 1
ATOM 2205 N N . LEU B 1 58 ? 12.852 21.266 7.859 1 98.69 58 LEU B N 1
ATOM 2206 C CA . LEU B 1 58 ? 11.398 21.219 7.91 1 98.69 58 LEU B CA 1
ATOM 2207 C C . LEU B 1 58 ? 10.82 22.609 8.141 1 98.69 58 LEU B C 1
ATOM 2209 O O . LEU B 1 58 ? 9.836 23 7.512 1 98.69 58 LEU B O 1
ATOM 2213 N N . ALA B 1 59 ? 11.422 23.375 9.016 1 98.56 59 ALA B N 1
ATOM 2214 C CA . ALA B 1 59 ? 10.969 24.734 9.289 1 98.56 59 ALA B CA 1
ATOM 2215 C C . ALA B 1 59 ? 11 25.594 8.023 1 98.56 59 ALA B C 1
ATOM 2217 O O . ALA B 1 59 ? 10.086 26.391 7.781 1 98.56 59 ALA B O 1
ATOM 2218 N N . ARG B 1 60 ? 12.023 25.469 7.238 1 98.69 60 ARG B N 1
ATOM 2219 C CA . ARG B 1 60 ? 12.148 26.203 5.984 1 98.69 60 ARG B CA 1
ATOM 2220 C C . ARG B 1 60 ? 11.023 25.844 5.023 1 98.69 60 ARG B C 1
ATOM 2222 O O . ARG B 1 60 ? 10.438 26.719 4.379 1 98.69 60 ARG B O 1
ATOM 2229 N N . LEU B 1 61 ? 10.719 24.562 4.895 1 98.75 61 LEU B N 1
ATOM 2230 C CA . LEU B 1 61 ? 9.641 24.094 4.02 1 98.75 61 LEU B CA 1
ATOM 2231 C C . LEU B 1 61 ? 8.305 24.688 4.457 1 98.75 61 LEU B C 1
ATOM 2233 O O . LEU B 1 61 ? 7.559 25.219 3.631 1 98.75 61 LEU B O 1
ATOM 2237 N N . VAL B 1 62 ? 8.039 24.594 5.754 1 98.69 62 VAL B N 1
ATOM 2238 C CA . VAL B 1 62 ? 6.785 25.109 6.301 1 98.69 62 VAL B CA 1
ATOM 2239 C C . VAL B 1 62 ? 6.676 26.609 6.035 1 98.69 62 VAL B C 1
ATOM 2241 O O . VAL B 1 62 ? 5.629 27.094 5.594 1 98.69 62 VAL B O 1
ATOM 2244 N N . ALA B 1 63 ? 7.738 27.328 6.227 1 98.62 63 ALA B N 1
ATOM 2245 C CA . ALA B 1 63 ? 7.754 28.766 6.012 1 98.62 63 ALA B CA 1
ATOM 2246 C C . ALA B 1 63 ? 7.539 29.109 4.539 1 98.62 63 ALA B C 1
ATOM 2248 O O . ALA B 1 63 ? 6.82 30.047 4.211 1 98.62 63 ALA B O 1
ATOM 2249 N N . THR B 1 64 ? 8.172 28.391 3.672 1 98.56 64 THR B N 1
ATOM 2250 C CA . THR B 1 64 ? 8.086 28.625 2.236 1 98.56 64 THR B CA 1
ATOM 2251 C C . THR B 1 64 ? 6.652 28.438 1.747 1 98.56 64 THR B C 1
ATOM 2253 O O . THR B 1 64 ? 6.141 29.25 0.973 1 98.56 64 THR B O 1
ATOM 2256 N N . VAL B 1 65 ? 5.969 27.406 2.182 1 98.06 65 VAL B N 1
ATOM 2257 C CA . VAL B 1 65 ? 4.586 27.141 1.801 1 98.06 65 VAL B CA 1
ATOM 2258 C C . VAL B 1 65 ? 3.68 28.219 2.406 1 98.06 65 VAL B C 1
ATOM 2260 O O . VAL B 1 65 ? 2.764 28.719 1.743 1 98.06 65 VAL B O 1
ATOM 2263 N N . ALA B 1 66 ? 3.961 28.609 3.682 1 97.62 66 ALA B N 1
ATOM 2264 C CA . ALA B 1 66 ? 3.172 29.625 4.363 1 97.62 66 ALA B CA 1
ATOM 2265 C C . ALA B 1 66 ? 3.154 30.938 3.572 1 97.62 66 ALA B C 1
ATOM 2267 O O . ALA B 1 66 ? 2.152 31.656 3.566 1 97.62 66 ALA B O 1
ATOM 2268 N N . GLU B 1 67 ? 4.16 31.203 2.873 1 97.69 67 GLU B N 1
ATOM 2269 C CA . GLU B 1 67 ? 4.285 32.438 2.121 1 97.69 67 GLU B CA 1
ATOM 2270 C C . GLU B 1 67 ? 3.262 32.5 0.992 1 97.69 67 GLU B C 1
ATOM 2272 O O . GLU B 1 67 ? 2.812 33.594 0.617 1 97.69 67 GLU B O 1
ATOM 2277 N N . VAL B 1 68 ? 2.824 31.406 0.486 1 96.75 68 VAL B N 1
ATOM 2278 C CA . VAL B 1 68 ? 1.992 31.438 -0.712 1 96.75 68 VAL B CA 1
ATOM 2279 C C . VAL B 1 68 ? 0.561 31.047 -0.36 1 96.75 68 VAL B C 1
ATOM 2281 O O . VAL B 1 68 ? -0.332 31.094 -1.208 1 96.75 68 VAL B O 1
ATOM 2284 N N . ILE B 1 69 ? 0.301 30.703 0.855 1 94.06 69 ILE B N 1
ATOM 2285 C CA . ILE B 1 69 ? -1.021 30.281 1.302 1 94.06 69 ILE B CA 1
ATOM 2286 C C . ILE B 1 69 ? -2.043 31.375 1.009 1 94.06 69 ILE B C 1
ATOM 2288 O O . ILE B 1 69 ? -3.15 31.094 0.546 1 94.06 69 ILE B O 1
ATOM 2292 N N . PRO B 1 70 ? -1.662 32.656 1.152 1 93.75 70 PRO B N 1
ATOM 2293 C CA . PRO B 1 70 ? -2.635 33.719 0.914 1 93.75 70 PRO B CA 1
ATOM 2294 C C . PRO B 1 70 ? -3.064 33.812 -0.549 1 93.75 70 PRO B C 1
ATOM 2296 O O . PRO B 1 70 ? -4.09 34.438 -0.858 1 93.75 70 PRO B O 1
ATOM 2299 N N . GLN B 1 71 ? -2.354 33.25 -1.501 1 94.12 71 GLN B N 1
ATOM 2300 C CA . GLN B 1 71 ? -2.695 33.281 -2.918 1 94.12 71 GLN B CA 1
ATOM 2301 C C . GLN B 1 71 ? -3.902 32.375 -3.207 1 94.12 71 GLN B C 1
ATOM 2303 O O . GLN B 1 71 ? -4.512 32.5 -4.273 1 94.12 71 GLN B O 1
ATOM 2308 N N . GLY B 1 72 ? -4.234 31.484 -2.266 1 90.88 72 GLY B N 1
ATOM 2309 C CA . GLY B 1 72 ? -5.332 30.562 -2.447 1 90.88 72 GLY B CA 1
ATOM 2310 C C . GLY B 1 72 ? -4.926 29.281 -3.158 1 90.88 72 GLY B C 1
ATOM 2311 O O . GLY B 1 72 ? -4.082 29.312 -4.059 1 90.88 72 GLY B O 1
ATOM 2312 N N . ARG B 1 73 ? -5.617 28.281 -2.861 1 86.38 73 ARG B N 1
ATOM 2313 C CA . ARG B 1 73 ? -5.293 26.969 -3.414 1 86.38 73 ARG B CA 1
ATOM 2314 C C . ARG B 1 73 ? -5.496 26.953 -4.926 1 86.38 73 ARG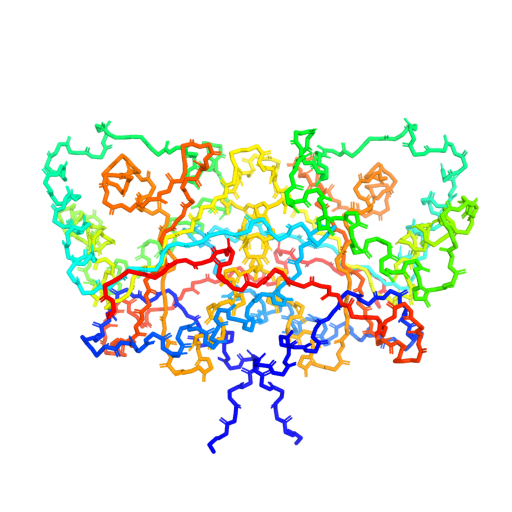 B C 1
ATOM 2316 O O . ARG B 1 73 ? -4.781 26.25 -5.641 1 86.38 73 ARG B O 1
ATOM 2323 N N . ALA B 1 74 ? -6.387 27.703 -5.375 1 89.25 74 ALA B N 1
ATOM 2324 C CA . ALA B 1 74 ? -6.738 27.734 -6.789 1 89.25 74 ALA B CA 1
ATOM 2325 C C . ALA B 1 74 ? -5.586 28.281 -7.633 1 89.25 74 ALA B C 1
ATOM 2327 O O . ALA B 1 74 ? -5.527 28.047 -8.844 1 89.25 74 ALA B O 1
ATOM 2328 N N . ALA B 1 75 ? -4.711 28.906 -6.98 1 92 75 ALA B N 1
ATOM 2329 C CA . ALA B 1 75 ? -3.553 29.469 -7.672 1 92 75 ALA B CA 1
ATOM 2330 C C . ALA B 1 75 ? -2.49 28.406 -7.918 1 92 75 ALA B C 1
ATOM 2332 O O . ALA B 1 75 ? -1.506 28.641 -8.617 1 92 75 ALA B O 1
ATOM 2333 N N . HIS B 1 76 ? -2.773 27.266 -7.387 1 91.81 76 HIS B N 1
ATOM 2334 C CA . HIS B 1 76 ? -1.822 26.156 -7.441 1 91.81 76 HIS B CA 1
ATOM 2335 C C . HIS B 1 76 ? -2.48 24.891 -7.984 1 91.81 76 HIS B C 1
ATOM 2337 O O . HIS B 1 76 ? -3.707 24.812 -8.078 1 91.81 76 HIS B O 1
ATOM 2343 N N . ALA B 1 77 ? -1.691 24.016 -8.57 1 87.56 77 ALA B N 1
ATOM 2344 C CA . ALA B 1 77 ? -2.203 22.75 -9.086 1 87.56 77 ALA B CA 1
ATOM 2345 C C . ALA B 1 77 ? -1.3 21.594 -8.68 1 87.56 77 ALA B C 1
ATOM 2347 O O . ALA B 1 77 ? -0.078 21.672 -8.836 1 87.56 77 ALA B O 1
ATOM 2348 N N . PRO B 1 78 ? -1.969 20.578 -8.148 1 88.19 78 PRO B N 1
ATOM 2349 C CA . PRO B 1 78 ? -1.154 19.375 -7.887 1 88.19 78 PRO B CA 1
ATOM 2350 C C . PRO B 1 78 ? -0.642 18.719 -9.164 1 88.19 78 PRO B C 1
ATOM 2352 O O . PRO B 1 78 ? -1.208 18.922 -10.242 1 88.19 78 PRO B O 1
ATOM 2355 N N . GLU B 1 79 ? 0.419 18.031 -9.047 1 88.44 79 GLU B N 1
ATOM 2356 C CA . GLU B 1 79 ? 1.018 17.359 -10.203 1 88.44 79 GLU B CA 1
ATOM 2357 C C . GLU B 1 79 ? 0.171 16.172 -10.648 1 88.44 79 GLU B C 1
ATOM 2359 O O . GLU B 1 79 ? 0.401 15.609 -11.727 1 88.44 79 GLU B O 1
ATOM 2364 N N . TYR B 1 80 ? -0.753 15.758 -9.828 1 95.06 80 TYR B N 1
ATOM 2365 C CA . TYR B 1 80 ? -1.682 14.68 -10.133 1 95.06 80 TYR B CA 1
ATOM 2366 C C . TYR B 1 80 ? -3.055 14.953 -9.531 1 95.06 80 TYR B C 1
ATOM 2368 O O . TYR B 1 80 ? -3.209 15.859 -8.703 1 95.06 80 TYR B O 1
ATOM 2376 N N . ALA B 1 81 ? -4.102 14.258 -10.016 1 96.75 81 ALA B N 1
ATOM 2377 C CA . ALA B 1 81 ? -5.434 14.375 -9.422 1 96.75 81 ALA B CA 1
ATOM 2378 C C . ALA B 1 81 ? -5.516 13.617 -8.102 1 96.75 81 ALA B C 1
ATOM 2380 O O . ALA B 1 81 ? -5.504 12.383 -8.078 1 96.75 81 ALA B O 1
ATOM 2381 N N . ILE B 1 82 ? -5.613 14.32 -7.02 1 97 82 ILE B N 1
ATOM 2382 C CA . ILE B 1 82 ? -5.68 13.695 -5.707 1 97 82 ILE B CA 1
ATOM 2383 C C . ILE B 1 82 ? -6.891 12.773 -5.633 1 97 82 ILE B C 1
ATOM 2385 O O . ILE B 1 82 ? -6.797 11.648 -5.125 1 97 82 ILE B O 1
ATOM 2389 N N . TYR B 1 83 ? -8.023 13.258 -6.156 1 97.69 83 TYR B N 1
ATOM 2390 C CA . TYR B 1 83 ? -9.219 12.438 -6.328 1 97.69 83 TYR B CA 1
ATOM 2391 C C . TYR B 1 83 ? -9.602 12.336 -7.801 1 97.69 83 TYR B C 1
ATOM 2393 O O . TYR B 1 83 ? -9.453 13.297 -8.555 1 97.69 83 TYR B O 1
ATOM 2401 N N . PRO B 1 84 ? -10.164 11.148 -8.117 1 97.75 84 PRO B N 1
ATOM 2402 C CA . PRO B 1 84 ? -10.688 11.102 -9.484 1 97.75 84 PRO B CA 1
ATOM 2403 C C . PRO B 1 84 ? -11.781 12.141 -9.742 1 97.75 84 PRO B C 1
ATOM 2405 O O . PRO B 1 84 ? -12.672 12.32 -8.906 1 97.75 84 PRO B O 1
ATOM 2408 N N . PRO B 1 85 ? -11.656 12.805 -10.914 1 96.56 85 PRO B N 1
ATOM 2409 C CA . PRO B 1 85 ? -12.719 13.766 -11.234 1 96.56 85 PRO B CA 1
ATOM 2410 C C . PRO B 1 85 ? -14.102 13.133 -11.25 1 96.56 85 PRO B C 1
ATOM 2412 O O . PRO B 1 85 ? -15.102 13.805 -10.977 1 96.56 85 PRO B O 1
ATOM 2415 N N . GLU B 1 86 ? -14.195 11.844 -11.477 1 96.94 86 GLU B N 1
ATOM 2416 C CA . GLU B 1 86 ? -15.469 11.141 -11.633 1 96.94 86 GLU B CA 1
ATOM 2417 C C . GLU B 1 86 ? -15.898 10.492 -10.32 1 96.94 86 GLU B C 1
ATOM 2419 O O . GLU B 1 86 ? -16.859 9.727 -10.289 1 96.94 86 GLU B O 1
ATOM 2424 N N . LEU B 1 87 ? -15.141 10.836 -9.273 1 98 87 LEU B N 1
ATOM 2425 C CA . LEU B 1 87 ? -15.461 10.188 -8 1 98 87 LEU B CA 1
ATOM 2426 C C . LEU B 1 87 ? -16.922 10.398 -7.633 1 98 87 LEU B C 1
ATOM 2428 O O . LEU B 1 87 ? -17.406 11.531 -7.633 1 98 87 LEU B O 1
ATOM 2432 N N . ASP B 1 88 ? -17.656 9.305 -7.359 1 97 88 ASP B N 1
ATOM 2433 C CA . ASP B 1 88 ? -19.078 9.375 -7.09 1 97 88 ASP B CA 1
ATOM 2434 C C . ASP B 1 88 ? -19.531 8.203 -6.227 1 97 88 ASP B C 1
ATOM 2436 O O . ASP B 1 88 ? -18.719 7.43 -5.73 1 97 88 ASP B O 1
ATOM 2440 N N . GLY B 1 89 ? -20.844 8.203 -5.863 1 97.75 89 GLY B N 1
ATOM 2441 C CA . GLY B 1 89 ? -21.438 7.066 -5.172 1 97.75 89 GLY B CA 1
ATOM 2442 C C . GLY B 1 89 ? -20.875 6.863 -3.775 1 97.75 89 GLY B C 1
ATOM 2443 O O . GLY B 1 89 ? -20.703 7.828 -3.027 1 97.75 89 GLY B O 1
ATOM 2444 N N . VAL B 1 90 ? -20.625 5.578 -3.443 1 98.31 90 VAL B N 1
ATOM 2445 C CA . VAL B 1 90 ? -20.266 5.207 -2.08 1 98.31 90 VAL B CA 1
ATOM 2446 C C . VAL B 1 90 ? -18.891 5.77 -1.744 1 98.31 90 VAL B C 1
ATOM 2448 O O . VAL B 1 90 ? -18.625 6.137 -0.596 1 98.31 90 VAL B O 1
ATOM 2451 N N . TYR B 1 91 ? -18.016 5.891 -2.748 1 98.69 91 TYR B N 1
ATOM 2452 C CA . TYR B 1 91 ? -16.656 6.359 -2.523 1 98.69 91 TYR B CA 1
ATOM 2453 C C . TYR B 1 91 ? -16.641 7.84 -2.162 1 98.69 91 TYR B C 1
ATOM 2455 O O . TYR B 1 91 ? -15.938 8.258 -1.241 1 98.69 91 TYR B O 1
ATOM 2463 N N . GLU B 1 92 ? -17.422 8.594 -2.891 1 98.5 92 GLU B N 1
ATOM 2464 C CA . GLU B 1 92 ? -17.547 10.008 -2.553 1 98.5 92 GLU B CA 1
ATOM 2465 C C . GLU B 1 92 ? -18.234 10.195 -1.203 1 98.5 92 GLU B C 1
ATOM 2467 O O . GLU B 1 92 ? -17.859 11.07 -0.424 1 98.5 92 GLU B O 1
ATOM 2472 N N . ALA B 1 93 ? -19.25 9.406 -0.939 1 98.56 93 ALA B N 1
ATOM 2473 C CA . ALA B 1 93 ? -19.953 9.469 0.334 1 98.56 93 ALA B CA 1
ATOM 2474 C C . ALA B 1 93 ? -19.016 9.195 1.504 1 98.56 93 ALA B C 1
ATOM 2476 O O . ALA B 1 93 ? -19.125 9.828 2.559 1 98.56 93 ALA B O 1
ATOM 2477 N N . ARG B 1 94 ? -18.078 8.266 1.371 1 98.69 94 ARG B N 1
ATOM 2478 C CA . ARG B 1 94 ? -17.094 7.969 2.408 1 98.69 94 ARG B CA 1
ATOM 2479 C C . ARG B 1 94 ? -16.188 9.172 2.664 1 98.69 94 ARG B C 1
ATOM 2481 O O . ARG B 1 94 ? -15.914 9.516 3.814 1 98.69 94 ARG B O 1
ATOM 2488 N N . ARG B 1 95 ? -15.758 9.766 1.562 1 98.31 95 ARG B N 1
ATOM 2489 C CA . ARG B 1 95 ? -14.906 10.945 1.662 1 98.31 95 ARG B CA 1
ATOM 2490 C C . ARG B 1 95 ? -15.602 12.07 2.426 1 98.31 95 ARG B C 1
ATOM 2492 O O . ARG B 1 95 ? -15.055 12.617 3.381 1 98.31 95 ARG B O 1
ATOM 2499 N N . PHE B 1 96 ? -16.844 12.359 2.023 1 97.38 96 PHE B N 1
ATOM 2500 C CA . PHE B 1 96 ? -17.609 13.406 2.695 1 97.38 96 PHE B CA 1
ATOM 2501 C C . PHE B 1 96 ? -17.891 13.023 4.145 1 97.38 96 PHE B C 1
ATOM 2503 O O . PHE B 1 96 ? -17.812 13.859 5.039 1 97.38 96 PHE B O 1
ATOM 2510 N N . GLY B 1 97 ? -18.203 11.758 4.332 1 97.75 97 GLY B N 1
ATOM 2511 C CA . GLY B 1 97 ? -18.547 11.266 5.656 1 97.75 97 GLY B CA 1
ATOM 2512 C C . GLY B 1 97 ? -17.422 11.422 6.664 1 97.75 97 GLY B C 1
ATOM 2513 O O . GLY B 1 97 ? -17.641 11.844 7.797 1 97.75 97 GLY B O 1
ATOM 2514 N N . VAL B 1 98 ? -16.234 11.117 6.293 1 98.19 98 VAL B N 1
ATOM 2515 C CA . VAL B 1 98 ? -15.109 11.195 7.227 1 98.19 98 VAL B CA 1
ATOM 2516 C C . VAL B 1 98 ? -14.805 12.656 7.535 1 98.19 98 VAL B C 1
ATOM 2518 O O . VAL B 1 98 ? -14.406 12.992 8.656 1 98.19 98 VAL B O 1
ATOM 2521 N N . GLY B 1 99 ? -14.891 13.5 6.473 1 97.25 99 GLY B N 1
ATOM 2522 C CA . GLY B 1 99 ? -14.742 14.93 6.719 1 97.25 99 GLY B CA 1
ATOM 2523 C C . GLY B 1 99 ? -15.711 15.453 7.758 1 97.25 99 GLY B C 1
ATOM 2524 O O . GLY B 1 99 ? -15.312 16.172 8.68 1 97.25 99 GLY B O 1
ATOM 2525 N N . GLU B 1 100 ? -16.938 15.078 7.625 1 97 100 GLU B N 1
ATOM 2526 C CA . GLU B 1 100 ? -17.969 15.516 8.562 1 97 100 GLU B CA 1
ATOM 2527 C C . GLU B 1 100 ? -17.703 14.984 9.969 1 97 100 GLU B C 1
ATOM 2529 O O . GLU B 1 100 ? -17.875 15.703 10.953 1 97 100 GLU B O 1
ATOM 2534 N N . ALA B 1 101 ? -17.281 13.734 10.023 1 97.69 101 ALA B N 1
ATOM 2535 C CA . ALA B 1 101 ? -16.969 13.141 11.32 1 97.69 101 ALA B CA 1
ATOM 2536 C C . ALA B 1 101 ? -15.812 13.883 12 1 97.69 101 ALA B C 1
ATOM 2538 O O . ALA B 1 101 ? -15.852 14.125 13.203 1 97.69 101 ALA B O 1
ATOM 2539 N N . MET B 1 102 ? -14.812 14.18 11.258 1 97.94 102 MET B N 1
ATOM 2540 C CA . MET B 1 102 ? -13.656 14.883 11.789 1 97.94 102 MET B CA 1
ATOM 2541 C C . MET B 1 102 ? -14.039 16.266 12.305 1 97.94 102 MET B C 1
ATOM 2543 O O . MET B 1 102 ? -13.68 16.641 13.422 1 97.94 102 MET B O 1
ATOM 2547 N N . TYR B 1 103 ? -14.812 17.047 11.516 1 97.69 103 TYR B N 1
ATOM 2548 C CA . TYR B 1 103 ? -15.211 18.391 11.906 1 97.69 103 TYR B CA 1
ATOM 2549 C C . TYR B 1 103 ? -16.141 18.359 13.109 1 97.69 103 TYR B C 1
ATOM 2551 O O . TYR B 1 103 ? -16.078 19.234 13.977 1 97.69 103 TYR B O 1
ATOM 2559 N N . ALA B 1 104 ? -16.984 17.375 13.133 1 97.31 104 ALA B N 1
ATOM 2560 C CA . ALA B 1 104 ? -17.844 17.203 14.297 1 97.31 104 ALA B CA 1
ATOM 2561 C C . ALA B 1 104 ? -17.016 16.984 15.562 1 97.31 104 ALA B C 1
ATOM 2563 O O . ALA B 1 104 ? -17.328 17.547 16.609 1 97.31 104 ALA B O 1
ATOM 2564 N N . ALA B 1 105 ? -16 16.234 15.438 1 97.25 105 ALA B N 1
ATOM 2565 C CA . ALA B 1 105 ? -15.133 15.961 16.578 1 97.25 105 ALA B CA 1
ATOM 2566 C C . ALA B 1 105 ? -14.445 17.234 17.062 1 97.25 105 ALA B C 1
ATOM 2568 O O . ALA B 1 105 ? -14.141 17.359 18.25 1 97.25 105 ALA B O 1
ATOM 2569 N N . LEU B 1 106 ? -14.273 18.156 16.172 1 97.94 106 LEU B N 1
ATOM 2570 C CA . LEU B 1 106 ? -13.562 19.391 16.469 1 97.94 106 LEU B CA 1
ATOM 2571 C C . LEU B 1 106 ? -14.547 20.5 16.859 1 97.94 106 LEU B C 1
ATOM 2573 O O . LEU B 1 106 ? -14.141 21.609 17.188 1 97.94 106 LEU B O 1
ATOM 2577 N N . GLY B 1 107 ? -15.812 20.234 16.703 1 97.69 107 GLY B N 1
ATOM 2578 C CA . GLY B 1 107 ? -16.828 21.25 16.984 1 97.69 107 GLY B CA 1
ATOM 2579 C C . GLY B 1 107 ? -16.906 22.328 15.914 1 97.69 107 GLY B C 1
ATOM 2580 O O . GLY B 1 107 ? -17.25 23.469 16.219 1 97.69 107 GLY B O 1
ATOM 2581 N N . ILE B 1 108 ? -16.516 21.969 14.727 1 97.75 108 ILE B N 1
ATOM 2582 C CA . ILE B 1 108 ? -16.562 22.906 13.609 1 97.75 108 ILE B CA 1
ATOM 2583 C C . ILE B 1 108 ? -17.781 22.641 12.742 1 97.75 108 ILE B C 1
ATOM 2585 O O . ILE B 1 108 ? -17.844 21.625 12.039 1 97.75 108 ILE B O 1
ATOM 2589 N N . GLY B 1 109 ? -18.766 23.547 12.766 1 95.69 109 GLY B N 1
ATOM 2590 C CA . GLY B 1 109 ? -19.984 23.359 12.016 1 95.69 109 GLY B CA 1
ATOM 2591 C C . GLY B 1 109 ? -19.812 23.562 10.523 1 95.69 109 GLY B C 1
ATOM 2592 O O . GLY B 1 109 ? -18.766 24.062 10.078 1 95.69 109 GLY B O 1
ATOM 2593 N N . ARG B 1 110 ? -20.781 23.188 9.797 1 92.75 110 ARG B N 1
ATOM 2594 C CA . ARG B 1 110 ? -20.75 23.281 8.344 1 92.75 110 ARG B CA 1
ATOM 2595 C C . ARG B 1 110 ? -20.641 24.734 7.891 1 92.75 110 ARG B C 1
ATOM 2597 O O . ARG B 1 110 ? -20.047 25.031 6.852 1 92.75 110 ARG B O 1
ATOM 2604 N N . GLU B 1 111 ? -21.094 25.609 8.641 1 95.81 111 GLU B N 1
ATOM 2605 C CA . GLU B 1 111 ? -21.141 27.016 8.266 1 95.81 111 GLU B CA 1
ATOM 2606 C C . GLU B 1 111 ? -19.859 27.75 8.656 1 95.81 111 GLU B C 1
ATOM 2608 O O . GLU B 1 111 ? -19.625 28.875 8.211 1 95.81 111 GLU B O 1
ATOM 2613 N N . ASP B 1 112 ? -19.156 27.172 9.453 1 96.81 112 ASP B N 1
ATOM 2614 C CA . ASP B 1 112 ? -17.906 27.766 9.914 1 96.81 112 ASP B CA 1
ATOM 2615 C C . ASP B 1 112 ? -16.781 27.578 8.898 1 96.81 112 ASP B C 1
ATOM 2617 O O . ASP B 1 112 ? -15.836 26.844 9.148 1 96.81 112 ASP B O 1
ATOM 2621 N N . LYS B 1 113 ? -16.797 28.297 7.859 1 94.88 113 LYS B N 1
ATOM 2622 C CA . LYS B 1 113 ? -15.844 28.188 6.762 1 94.88 113 LYS B CA 1
ATOM 2623 C C . LYS B 1 113 ? -14.43 28.516 7.223 1 94.88 113 LYS B C 1
ATOM 2625 O O . LYS B 1 113 ? -13.461 27.906 6.773 1 94.88 113 LYS B O 1
ATOM 2630 N N . ARG B 1 114 ? -14.367 29.484 8.008 1 95.12 114 ARG B N 1
ATOM 2631 C CA . ARG B 1 114 ? -13.062 29.891 8.508 1 95.12 114 ARG B CA 1
ATOM 2632 C C . ARG B 1 114 ? -12.438 28.797 9.359 1 95.12 114 ARG B C 1
ATOM 2634 O O . ARG B 1 114 ? -11.234 28.516 9.25 1 95.12 114 ARG B O 1
ATOM 2641 N N . GLY B 1 115 ? -13.195 28.203 10.258 1 95.75 115 GLY B N 1
ATOM 2642 C CA . GLY B 1 115 ? -12.711 27.094 11.07 1 95.75 115 GLY B CA 1
ATOM 2643 C C . GLY B 1 115 ? -12.25 25.906 10.25 1 95.75 115 GLY B C 1
ATOM 2644 O O . GLY B 1 115 ? -11.203 25.328 10.531 1 95.75 115 GLY B O 1
ATOM 2645 N N . ARG B 1 116 ? -13.023 25.594 9.227 1 95.31 116 ARG B N 1
ATOM 2646 C CA . ARG B 1 116 ? -12.688 24.484 8.336 1 95.31 116 ARG B CA 1
ATOM 2647 C C . ARG B 1 116 ? -11.398 24.766 7.574 1 95.31 116 ARG B C 1
ATOM 2649 O O . ARG B 1 116 ? -10.555 23.875 7.426 1 95.31 116 ARG B O 1
ATOM 2656 N N . LEU B 1 117 ? -11.242 25.969 7.125 1 93.56 117 LEU B N 1
ATOM 2657 C CA . LEU B 1 117 ? -10.031 26.359 6.414 1 93.56 117 LEU B CA 1
ATOM 2658 C C . LEU B 1 117 ? -8.812 26.297 7.332 1 93.56 117 LEU B C 1
ATOM 2660 O O . LEU B 1 117 ? -7.75 25.812 6.926 1 93.56 117 LEU B O 1
ATOM 2664 N N . THR B 1 118 ? -8.984 26.75 8.5 1 94.62 118 THR B N 1
ATOM 2665 C CA . THR B 1 118 ? -7.895 26.734 9.469 1 94.62 118 THR B CA 1
ATOM 2666 C C . THR B 1 118 ? -7.434 25.312 9.742 1 94.62 118 THR B C 1
ATOM 2668 O O . THR B 1 118 ? -6.234 25.031 9.773 1 94.62 118 THR B O 1
ATOM 2671 N N . GLN B 1 119 ? -8.422 24.406 9.953 1 95.38 119 GLN B N 1
ATOM 2672 C CA . GLN B 1 119 ? -8.102 23 10.164 1 95.38 119 GLN B CA 1
ATOM 2673 C C . GLN B 1 119 ? -7.359 22.422 8.961 1 95.38 119 GLN B C 1
ATOM 2675 O O . GLN B 1 119 ? -6.379 21.703 9.125 1 95.38 119 GLN B O 1
ATOM 2680 N N . PHE B 1 120 ? -7.816 22.781 7.805 1 94.44 120 PHE B N 1
ATOM 2681 C CA . PHE B 1 120 ? -7.188 22.281 6.582 1 94.44 120 PHE B CA 1
ATOM 2682 C C . PHE B 1 120 ? -5.746 22.766 6.48 1 94.44 120 PHE B C 1
ATOM 2684 O O . PHE B 1 120 ? -4.863 22.016 6.062 1 94.44 120 PHE B O 1
ATOM 2691 N N . MET B 1 121 ? -5.457 23.953 6.887 1 95.81 121 MET B N 1
ATOM 2692 C CA . MET B 1 121 ? -4.145 24.578 6.746 1 95.81 121 MET B CA 1
ATOM 2693 C C . MET B 1 121 ? -3.133 23.938 7.691 1 95.81 121 MET B C 1
ATOM 2695 O O . MET B 1 121 ? -1.924 24.078 7.5 1 95.81 121 MET B O 1
ATOM 2699 N N . ASP B 1 122 ? -3.621 23.219 8.719 1 97.38 122 ASP B N 1
ATOM 2700 C CA . ASP B 1 122 ? -2.727 22.5 9.633 1 97.38 122 ASP B CA 1
ATOM 2701 C C . ASP B 1 122 ? -1.939 21.422 8.898 1 97.38 122 ASP B C 1
ATOM 2703 O O . ASP B 1 122 ? -0.873 21 9.359 1 97.38 122 ASP B O 1
ATOM 2707 N N . ASN B 1 123 ? -2.465 20.969 7.758 1 98 123 ASN B N 1
ATOM 2708 C CA . ASN B 1 123 ? -1.716 20.047 6.906 1 98 123 ASN B CA 1
ATOM 2709 C C . ASN B 1 123 ? -0.31 20.562 6.621 1 98 123 ASN B C 1
ATOM 2711 O O . ASN B 1 123 ? 0.658 19.812 6.66 1 98 123 ASN B O 1
ATOM 2715 N N . PHE B 1 124 ? -0.187 21.844 6.41 1 98.19 124 PHE B N 1
ATOM 2716 C CA . PHE B 1 124 ? 1.042 22.406 5.855 1 98.19 124 PHE B CA 1
ATOM 2717 C C . PHE B 1 124 ? 1.994 22.828 6.965 1 98.19 124 PHE B C 1
ATOM 2719 O O . PHE B 1 124 ? 2.969 23.547 6.719 1 98.19 124 PHE B O 1
ATOM 2726 N N . ARG B 1 125 ? 1.696 22.391 8.148 1 97.62 125 ARG B N 1
ATOM 2727 C CA . ARG B 1 125 ? 2.617 22.375 9.281 1 97.62 125 ARG B CA 1
ATOM 2728 C C . ARG B 1 125 ? 2.908 20.953 9.742 1 97.62 125 ARG B C 1
ATOM 2730 O O . ARG B 1 125 ? 3.463 20.75 10.828 1 97.62 125 ARG B O 1
ATOM 2737 N N . GLY B 1 126 ? 2.438 19.984 9.008 1 98.38 126 GLY B N 1
ATOM 2738 C CA . GLY B 1 126 ? 2.602 18.578 9.352 1 98.38 126 GLY B CA 1
ATOM 2739 C C . GLY B 1 126 ? 1.887 18.188 10.625 1 98.38 126 GLY B C 1
ATOM 2740 O O . GLY B 1 126 ? 2.334 17.297 11.352 1 98.38 126 GLY B O 1
ATOM 2741 N N . PHE B 1 127 ? 0.884 19.047 11.008 1 98.75 127 PHE B N 1
ATOM 2742 C CA . PHE B 1 127 ? 0.103 18.844 12.219 1 98.75 127 PHE B CA 1
ATOM 2743 C C . PHE B 1 127 ? 0.993 18.922 13.453 1 98.75 127 PHE B C 1
ATOM 2745 O O . PHE B 1 127 ? 0.7 18.297 14.477 1 98.75 127 PHE B O 1
ATOM 2752 N N . GLY B 1 128 ? 2.166 19.562 13.336 1 98.62 128 GLY B N 1
ATOM 2753 C CA . GLY B 1 128 ? 3.074 19.734 14.453 1 98.62 128 GLY B CA 1
ATOM 2754 C C . GLY B 1 128 ? 4.078 18.609 14.602 1 98.62 128 GLY B C 1
ATOM 2755 O O . GLY B 1 128 ? 4.805 18.547 15.594 1 98.62 128 GLY B O 1
ATOM 2756 N N . ALA B 1 129 ? 4.125 17.688 13.648 1 98.94 129 ALA B N 1
ATOM 2757 C CA . ALA B 1 129 ? 5.078 16.594 13.703 1 98.94 129 ALA B CA 1
ATOM 2758 C C . ALA B 1 129 ? 6.512 17.094 13.562 1 98.94 129 ALA B C 1
ATOM 2760 O O . ALA B 1 129 ? 6.781 18 12.773 1 98.94 129 ALA B O 1
ATOM 2761 N N . PRO B 1 130 ? 7.453 16.5 14.25 1 98.88 130 PRO B N 1
ATOM 2762 C CA . PRO B 1 130 ? 8.852 16.938 14.164 1 98.88 130 PRO B CA 1
ATOM 2763 C C . PRO B 1 130 ? 9.531 16.453 12.883 1 98.88 130 PRO B C 1
ATOM 2765 O O . PRO B 1 130 ? 10.633 16.922 12.562 1 98.88 130 PRO B O 1
ATOM 2768 N N . VAL B 1 131 ? 8.969 15.461 12.172 1 98.94 131 VAL B N 1
ATOM 2769 C CA . VAL B 1 131 ? 9.555 14.891 10.969 1 98.94 131 VAL B CA 1
ATOM 2770 C C . VAL B 1 131 ? 8.516 14.852 9.852 1 98.94 131 VAL B C 1
ATOM 2772 O O . VAL B 1 131 ? 7.344 14.547 10.102 1 98.94 131 VAL B O 1
ATOM 2775 N N . LEU B 1 132 ? 8.914 15.195 8.672 1 98.94 132 LEU B N 1
ATOM 2776 C CA . LEU B 1 132 ? 8.125 15 7.457 1 98.94 132 LEU B CA 1
ATOM 2777 C C . LEU B 1 132 ? 8.906 14.195 6.426 1 98.94 132 LEU B C 1
ATOM 2779 O O . LEU B 1 132 ? 10.039 14.547 6.078 1 98.94 132 LEU B O 1
ATOM 2783 N N . MET B 1 133 ? 8.367 13.078 6.031 1 99 133 MET B N 1
ATOM 2784 C CA . MET B 1 133 ? 8.938 12.289 4.941 1 99 133 MET B CA 1
ATOM 2785 C C . MET B 1 133 ? 8.203 12.57 3.633 1 99 133 MET B C 1
ATOM 2787 O O . MET B 1 133 ? 6.98 12.461 3.561 1 99 133 MET B O 1
ATOM 2791 N N . LEU B 1 134 ? 8.945 13.031 2.617 1 98.94 134 LEU B N 1
ATOM 2792 C CA . LEU B 1 134 ? 8.383 13.352 1.309 1 98.94 134 LEU B CA 1
ATOM 2793 C C . LEU B 1 134 ? 8.656 12.234 0.31 1 98.94 134 LEU B C 1
ATOM 2795 O O . LEU B 1 134 ? 9.812 11.945 -0.006 1 98.94 134 LEU B O 1
ATOM 2799 N N . VAL B 1 135 ? 7.605 11.664 -0.208 1 98.94 135 VAL B N 1
ATOM 2800 C CA . VAL B 1 135 ? 7.684 10.477 -1.043 1 98.94 135 VAL B CA 1
ATOM 2801 C C . VAL B 1 135 ? 7.562 10.859 -2.514 1 98.94 135 VAL B C 1
ATOM 2803 O O . VAL B 1 135 ? 6.727 11.695 -2.875 1 98.94 135 VAL B O 1
ATOM 2806 N N . HIS B 1 136 ? 8.414 10.289 -3.342 1 98.88 136 HIS B N 1
ATOM 2807 C CA . HIS B 1 136 ? 8.391 10.594 -4.77 1 98.88 136 HIS B CA 1
ATOM 2808 C C . HIS B 1 136 ? 8.789 9.375 -5.594 1 98.88 136 HIS B C 1
ATOM 2810 O O . HIS B 1 136 ? 9.344 8.414 -5.059 1 98.88 136 HIS B O 1
ATOM 2816 N N . THR B 1 137 ? 8.461 9.344 -6.824 1 98.81 137 THR B N 1
ATOM 2817 C CA . THR B 1 137 ? 8.734 8.227 -7.723 1 98.81 137 THR B CA 1
ATOM 2818 C C . THR B 1 137 ? 8.891 8.719 -9.156 1 98.81 137 THR B C 1
ATOM 2820 O O . THR B 1 137 ? 8.328 9.75 -9.531 1 98.81 137 THR B O 1
ATOM 2823 N N . PRO B 1 138 ? 9.633 8.016 -9.992 1 98.69 138 PRO B N 1
ATOM 2824 C CA . PRO B 1 138 ? 9.703 8.414 -11.406 1 98.69 138 PRO B CA 1
ATOM 2825 C C . PRO B 1 138 ? 8.32 8.602 -12.031 1 98.69 138 PRO B C 1
ATOM 2827 O O . PRO B 1 138 ? 7.41 7.82 -11.773 1 98.69 138 PRO B O 1
ATOM 2830 N N . ARG B 1 139 ? 8.203 9.594 -12.898 1 97.69 139 ARG B N 1
ATOM 2831 C CA . ARG B 1 139 ? 6.922 10.031 -13.438 1 97.69 139 ARG B CA 1
ATOM 2832 C C . ARG B 1 139 ? 6.309 8.953 -14.328 1 97.69 139 ARG B C 1
ATOM 2834 O O . ARG B 1 139 ? 5.082 8.867 -14.445 1 97.69 139 ARG B O 1
ATOM 2841 N N . TYR B 1 140 ? 7.141 8.07 -14.891 1 98 140 TYR B N 1
ATOM 2842 C CA . TYR B 1 140 ? 6.645 7.109 -15.867 1 98 140 TYR B CA 1
ATOM 2843 C C . TYR B 1 140 ? 6.051 5.887 -15.172 1 98 140 TYR B C 1
ATOM 2845 O O . TYR B 1 140 ? 5.547 4.977 -15.828 1 98 140 TYR B O 1
ATOM 2853 N N . MET B 1 141 ? 6.109 5.824 -13.82 1 98.62 141 MET B N 1
ATOM 2854 C CA . MET B 1 141 ? 5.508 4.711 -13.094 1 98.62 141 MET B CA 1
ATOM 2855 C C . MET B 1 141 ? 3.992 4.703 -13.266 1 98.62 141 MET B C 1
ATOM 2857 O O . MET B 1 141 ? 3.35 5.754 -13.195 1 98.62 141 MET B O 1
ATOM 2861 N N . GLY B 1 142 ? 3.445 3.506 -13.516 1 98.12 142 GLY B N 1
ATOM 2862 C CA . GLY B 1 142 ? 2.018 3.346 -13.75 1 98.12 142 GLY B CA 1
ATOM 2863 C C . GLY B 1 142 ? 1.264 2.863 -12.523 1 98.12 142 GLY B C 1
ATOM 2864 O O . GLY B 1 142 ? 1.817 2.826 -11.422 1 98.12 142 GLY B O 1
ATOM 2865 N N . PRO B 1 143 ? 0.028 2.494 -12.695 1 98.06 143 PRO B N 1
ATOM 2866 C CA . PRO B 1 143 ? -0.874 2.154 -11.594 1 98.06 143 PRO B CA 1
ATOM 2867 C C . PRO B 1 143 ? -0.318 1.051 -10.695 1 98.06 143 PRO B C 1
ATOM 2869 O O . PRO B 1 143 ? -0.293 1.201 -9.469 1 98.06 143 PRO B O 1
ATOM 2872 N N . PRO B 1 144 ? 0.182 -0.046 -11.219 1 98.5 144 PRO B N 1
ATOM 2873 C CA . PRO B 1 144 ? 0.649 -1.086 -10.297 1 98.5 144 PRO B CA 1
ATOM 2874 C C . PRO B 1 144 ? 1.831 -0.631 -9.445 1 98.5 144 PRO B C 1
ATOM 2876 O O . PRO B 1 144 ? 1.953 -1.035 -8.289 1 98.5 144 PRO B O 1
ATOM 2879 N N . GLN B 1 145 ? 2.713 0.235 -10.047 1 98.88 145 GLN B N 1
ATOM 2880 C CA . GLN B 1 145 ? 3.84 0.744 -9.273 1 98.88 145 GLN B CA 1
ATOM 2881 C C . GLN B 1 145 ? 3.367 1.685 -8.164 1 98.88 145 GLN B C 1
ATOM 2883 O O . GLN B 1 145 ? 3.969 1.74 -7.09 1 98.88 145 GLN B O 1
ATOM 2888 N N . TRP B 1 146 ? 2.311 2.43 -8.375 1 98.88 146 TRP B N 1
ATOM 2889 C CA . TRP B 1 146 ? 1.725 3.232 -7.305 1 98.88 146 TRP B CA 1
ATOM 2890 C C . TRP B 1 146 ? 1.198 2.344 -6.184 1 98.88 146 TRP B C 1
ATOM 2892 O O . TRP B 1 146 ? 1.309 2.689 -5.004 1 98.88 146 TRP B O 1
ATOM 2902 N N . SER B 1 147 ? 0.628 1.2 -6.523 1 98.94 147 SER B N 1
ATOM 2903 C CA . SER B 1 147 ? 0.226 0.244 -5.496 1 98.94 147 SER B CA 1
ATOM 2904 C C . SER B 1 147 ? 1.429 -0.255 -4.703 1 98.94 147 SER B C 1
ATOM 2906 O O . SER B 1 147 ? 1.332 -0.483 -3.496 1 98.94 147 SER B O 1
ATOM 2908 N N . ASP B 1 148 ? 2.596 -0.461 -5.371 1 98.94 148 ASP B N 1
ATOM 2909 C CA . ASP B 1 148 ? 3.822 -0.865 -4.691 1 98.94 148 ASP B CA 1
ATOM 2910 C C . ASP B 1 148 ? 4.25 0.182 -3.668 1 98.94 148 ASP B C 1
ATOM 2912 O O . ASP B 1 148 ? 4.652 -0.16 -2.553 1 98.94 148 ASP B O 1
ATOM 2916 N N . ILE B 1 149 ? 4.172 1.422 -4.055 1 98.94 149 ILE B N 1
ATOM 2917 C CA . ILE B 1 149 ? 4.535 2.518 -3.162 1 98.94 149 ILE B CA 1
ATOM 2918 C C . ILE B 1 149 ? 3.59 2.537 -1.961 1 98.94 149 ILE B C 1
ATOM 2920 O O . ILE B 1 149 ? 4.02 2.789 -0.832 1 98.94 149 ILE B O 1
ATOM 2924 N N . GLY B 1 150 ? 2.309 2.27 -2.225 1 98.94 150 GLY B N 1
ATOM 2925 C CA . GLY B 1 150 ? 1.363 2.137 -1.127 1 98.94 150 GLY B CA 1
ATOM 2926 C C . GLY B 1 150 ? 1.734 1.037 -0.15 1 98.94 150 GLY B C 1
ATOM 2927 O O . GLY B 1 150 ? 1.642 1.222 1.065 1 98.94 150 GLY B O 1
ATOM 2928 N N . MET B 1 151 ? 2.115 -0.113 -0.662 1 98.94 151 MET B N 1
ATOM 2929 C CA . MET B 1 151 ? 2.521 -1.216 0.206 1 98.94 151 MET B CA 1
ATOM 2930 C C . MET B 1 151 ? 3.713 -0.817 1.07 1 98.94 151 MET B C 1
ATOM 2932 O O . MET B 1 151 ? 3.756 -1.136 2.26 1 98.94 151 MET B O 1
ATOM 2936 N N . TRP B 1 152 ? 4.645 -0.119 0.474 1 98.94 152 TRP B N 1
ATOM 2937 C CA . TRP B 1 152 ? 5.816 0.371 1.195 1 98.94 152 TRP B CA 1
ATOM 2938 C C . TRP B 1 152 ? 5.414 1.373 2.271 1 98.94 152 TRP B C 1
ATOM 2940 O O . TRP B 1 152 ? 5.848 1.267 3.422 1 98.94 152 TRP B O 1
ATOM 2950 N N . LEU B 1 153 ? 4.547 2.299 1.958 1 99 153 LEU B N 1
ATOM 2951 C CA . LEU B 1 153 ? 4.082 3.316 2.895 1 99 153 LEU B CA 1
ATOM 2952 C C . LEU B 1 153 ? 3.373 2.678 4.082 1 99 153 LEU B C 1
ATOM 2954 O O . LEU B 1 153 ? 3.611 3.057 5.234 1 99 153 LEU B O 1
ATOM 2958 N N . GLN B 1 154 ? 2.482 1.736 3.797 1 99 154 GLN B N 1
ATOM 2959 C CA . GLN B 1 154 ? 1.777 1.074 4.891 1 99 154 GLN B CA 1
ATOM 2960 C C . GLN B 1 154 ? 2.742 0.28 5.766 1 99 154 GLN B C 1
ATOM 2962 O O . GLN B 1 154 ? 2.576 0.222 6.984 1 99 154 GLN B O 1
ATOM 2967 N N . THR B 1 155 ? 3.746 -0.35 5.164 1 98.94 155 THR B N 1
ATOM 2968 C CA . THR B 1 155 ? 4.781 -1.031 5.934 1 98.94 155 THR B CA 1
ATOM 2969 C C . THR B 1 155 ? 5.504 -0.052 6.855 1 98.94 155 THR B C 1
ATOM 2971 O O . THR B 1 155 ? 5.688 -0.33 8.047 1 98.94 155 THR B O 1
ATOM 2974 N N . VAL B 1 156 ? 5.848 1.089 6.336 1 99 156 VAL B N 1
ATOM 2975 C CA . VAL B 1 156 ? 6.496 2.131 7.125 1 99 156 VAL B CA 1
ATOM 2976 C C . VAL B 1 156 ? 5.605 2.518 8.305 1 99 156 VAL B C 1
ATOM 2978 O O . VAL B 1 156 ? 6.062 2.557 9.453 1 99 156 VAL B O 1
ATOM 2981 N N . MET B 1 157 ? 4.352 2.752 8.055 1 99 157 MET B N 1
ATOM 2982 C CA . MET B 1 157 ? 3.447 3.264 9.086 1 99 157 MET B CA 1
ATOM 2983 C C . MET B 1 157 ? 3.234 2.23 10.188 1 99 157 MET B C 1
ATOM 2985 O O . MET B 1 157 ? 3.156 2.58 11.359 1 99 157 MET B O 1
ATOM 2989 N N . LEU B 1 158 ? 3.162 0.967 9.828 1 98.94 158 LEU B N 1
ATOM 2990 C CA . LEU B 1 158 ? 2.979 -0.068 10.836 1 98.94 158 LEU B CA 1
ATOM 2991 C C . LEU B 1 158 ? 4.254 -0.269 11.648 1 98.94 158 LEU B C 1
ATOM 2993 O O . LEU B 1 158 ? 4.199 -0.53 12.852 1 98.94 158 LEU B O 1
ATOM 2997 N N . LEU B 1 159 ? 5.395 -0.178 10.992 1 98.94 159 LEU B N 1
ATOM 2998 C CA . LEU B 1 159 ? 6.66 -0.265 11.711 1 98.94 159 LEU B CA 1
ATOM 2999 C C . LEU B 1 159 ? 6.84 0.933 12.641 1 98.94 159 LEU B C 1
ATOM 3001 O O . LEU B 1 159 ? 7.418 0.804 13.719 1 98.94 159 LEU B O 1
ATOM 3005 N N . LEU B 1 160 ? 6.387 2.111 12.211 1 98.94 160 LEU B N 1
ATOM 3006 C CA . LEU B 1 160 ? 6.391 3.268 13.102 1 98.94 160 LEU B CA 1
ATOM 3007 C C . LEU B 1 160 ? 5.559 2.996 14.352 1 98.94 160 LEU B C 1
ATOM 3009 O O . LEU B 1 160 ? 5.988 3.303 15.469 1 98.94 160 LEU B O 1
ATOM 3013 N N . ARG B 1 161 ? 4.391 2.373 14.227 1 98.81 161 ARG B N 1
ATOM 3014 C CA . ARG B 1 161 ? 3.574 2.006 15.375 1 98.81 161 ARG B CA 1
ATOM 3015 C C . ARG B 1 161 ? 4.348 1.106 16.328 1 98.81 161 ARG B C 1
ATOM 3017 O O . ARG B 1 161 ? 4.312 1.308 17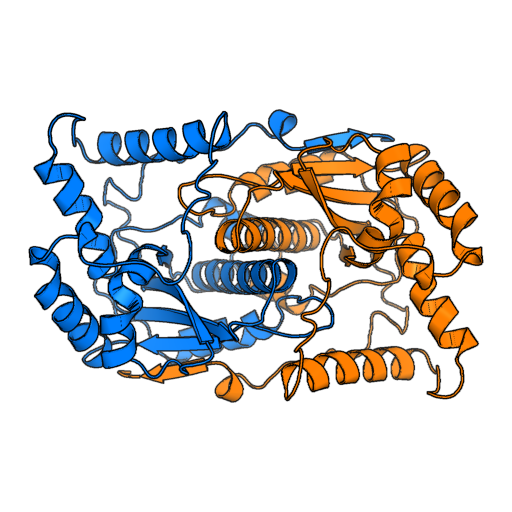.547 1 98.81 161 ARG B O 1
ATOM 3024 N N . GLU B 1 162 ? 5.031 0.165 15.734 1 98.5 162 GLU B N 1
ATOM 3025 C CA . GLU B 1 162 ? 5.801 -0.772 16.547 1 98.5 162 GLU B CA 1
ATOM 3026 C C . GLU B 1 162 ? 6.867 -0.047 17.359 1 98.5 162 GLU B C 1
ATOM 3028 O O . GLU B 1 162 ? 7.184 -0.456 18.484 1 98.5 162 GLU B O 1
ATOM 3033 N N . GLU B 1 163 ? 7.395 1.058 16.859 1 98.31 163 GLU B N 1
ATOM 3034 C CA . GLU B 1 163 ? 8.438 1.843 17.516 1 98.31 163 GLU B CA 1
ATOM 3035 C C . GLU B 1 163 ? 7.832 2.861 18.484 1 98.31 163 GLU B C 1
ATOM 3037 O O . GLU B 1 163 ? 8.547 3.678 19.062 1 98.31 163 GLU B O 1
ATOM 3042 N N . GLY B 1 164 ? 6.488 2.842 18.609 1 97.88 164 GLY B N 1
ATOM 3043 C CA . GLY B 1 164 ? 5.816 3.785 19.484 1 97.88 164 GLY B CA 1
ATOM 3044 C C . GLY B 1 164 ? 5.598 5.145 18.844 1 97.88 164 GLY B C 1
ATOM 3045 O O . GLY B 1 164 ? 5.312 6.121 19.547 1 97.88 164 GLY B O 1
ATOM 3046 N N . LEU B 1 165 ? 5.785 5.219 17.562 1 98.81 165 LEU B N 1
ATOM 3047 C CA . LEU B 1 165 ? 5.586 6.453 16.797 1 98.81 165 LEU B CA 1
ATOM 3048 C C . LEU B 1 165 ? 4.281 6.406 16.016 1 98.81 165 LEU B C 1
ATOM 3050 O O . LEU B 1 165 ? 3.674 5.344 15.875 1 98.81 165 LEU B O 1
ATOM 3054 N N . ASP B 1 166 ? 3.793 7.574 15.594 1 98.88 166 ASP B N 1
ATOM 3055 C CA . ASP B 1 166 ? 2.584 7.734 14.797 1 98.88 166 ASP B CA 1
ATOM 3056 C C . ASP B 1 166 ? 2.871 8.523 13.516 1 98.88 166 ASP B C 1
ATOM 3058 O O . ASP B 1 166 ? 3.977 9.039 13.336 1 98.88 166 ASP B O 1
ATOM 3062 N N . SER B 1 167 ? 1.857 8.562 12.664 1 98.94 167 SER B N 1
ATOM 3063 C CA . SER B 1 167 ? 2.072 9.219 11.375 1 98.94 167 SER B CA 1
ATOM 3064 C C . SER B 1 167 ? 0.753 9.672 10.758 1 98.94 167 SER B C 1
ATOM 3066 O O . SER B 1 167 ? -0.32 9.344 11.266 1 98.94 167 SER B O 1
ATOM 3068 N N . CYS B 1 168 ? 0.849 10.492 9.758 1 98.94 168 CYS B N 1
ATOM 3069 C CA . CYS B 1 168 ? -0.262 10.906 8.906 1 98.94 168 CYS B CA 1
ATOM 3070 C C . CYS B 1 168 ? 0.202 11.133 7.473 1 98.94 168 CYS B C 1
ATOM 3072 O O . CYS B 1 168 ? 0.953 12.07 7.199 1 98.94 168 CYS B O 1
ATOM 3074 N N . PRO B 1 169 ? -0.209 10.211 6.551 1 98.88 169 PRO B N 1
ATOM 3075 C CA . PRO B 1 169 ? 0.05 10.547 5.148 1 98.88 169 PRO B CA 1
ATOM 3076 C C . PRO B 1 169 ? -0.731 11.773 4.68 1 98.88 169 PRO B C 1
ATOM 3078 O O . PRO B 1 169 ? -1.9 11.938 5.035 1 98.88 169 PRO B O 1
ATOM 3081 N N . GLN B 1 170 ? -0.054 12.672 3.902 1 98.69 170 GLN B N 1
ATOM 3082 C CA . GLN B 1 170 ? -0.64 13.945 3.492 1 98.69 170 GLN B CA 1
ATOM 3083 C C . GLN B 1 170 ? -0.451 14.18 1.997 1 98.69 170 GLN B C 1
ATOM 3085 O O . GLN B 1 170 ? 0.581 14.703 1.57 1 98.69 170 GLN B O 1
ATOM 3090 N N . GLU B 1 171 ? -1.503 13.898 1.219 1 98.25 171 GLU B N 1
ATOM 3091 C CA . GLU B 1 171 ? -1.482 14.25 -0.198 1 98.25 171 GLU B CA 1
ATOM 3092 C C . GLU B 1 171 ? -1.652 15.758 -0.396 1 98.25 171 GLU B C 1
ATOM 3094 O O . GLU B 1 171 ? -1.36 16.281 -1.472 1 98.25 171 GLU B O 1
ATOM 3099 N N . ALA B 1 172 ? -2.074 16.484 0.642 1 96.88 172 ALA B N 1
ATOM 3100 C CA . ALA B 1 172 ? -2.303 17.938 0.587 1 96.88 172 ALA B CA 1
ATOM 3101 C C . ALA B 1 172 ? -1.044 18.672 0.142 1 96.88 172 ALA B C 1
ATOM 3103 O O . ALA B 1 172 ? -1.126 19.688 -0.56 1 96.88 172 ALA B O 1
ATOM 3104 N N . TRP B 1 173 ? 0.115 18.141 0.497 1 97.75 173 TRP B N 1
ATOM 3105 C CA . TRP B 1 173 ? 1.379 18.781 0.159 1 97.75 173 TRP B CA 1
ATOM 3106 C C . TRP B 1 173 ? 1.561 18.875 -1.354 1 97.75 173 TRP B C 1
ATOM 3108 O O . TRP B 1 173 ? 2.32 19.703 -1.85 1 97.75 173 TRP B O 1
ATOM 3118 N N . ALA B 1 174 ? 0.874 17.984 -2.096 1 97 174 ALA B N 1
ATOM 3119 C CA . ALA B 1 174 ? 1.024 17.922 -3.549 1 97 174 ALA B CA 1
ATOM 3120 C C . ALA B 1 174 ? 0.572 19.219 -4.199 1 97 174 ALA B C 1
ATOM 3122 O O . ALA B 1 174 ? 1.036 19.578 -5.285 1 97 174 ALA B O 1
ATOM 3123 N N . VAL B 1 175 ? -0.31 19.969 -3.564 1 96.19 175 VAL B N 1
ATOM 3124 C CA . VAL B 1 175 ? -0.817 21.234 -4.074 1 96.19 175 VAL B CA 1
ATOM 3125 C C . VAL B 1 175 ? 0.325 22.234 -4.184 1 96.19 175 VAL B C 1
ATOM 3127 O O . VAL B 1 175 ? 0.345 23.062 -5.098 1 96.19 175 VAL B O 1
ATOM 3130 N N . TYR B 1 176 ? 1.256 22.156 -3.348 1 97.06 176 TYR B N 1
ATOM 3131 C CA . TYR B 1 176 ? 2.352 23.109 -3.279 1 97.06 176 TYR B CA 1
ATOM 3132 C C . TYR B 1 176 ? 3.668 22.469 -3.697 1 97.06 176 TYR B C 1
ATOM 3134 O O . TYR B 1 176 ? 4.719 22.766 -3.121 1 97.06 176 TYR B O 1
ATOM 3142 N N . GLN B 1 177 ? 3.566 21.547 -4.676 1 96.94 177 GLN B N 1
ATOM 3143 C CA . GLN B 1 177 ? 4.727 20.797 -5.141 1 96.94 177 GLN B CA 1
ATOM 3144 C C . GLN B 1 177 ? 5.852 21.734 -5.57 1 96.94 177 GLN B C 1
ATOM 3146 O O . GLN B 1 177 ? 7.031 21.422 -5.406 1 96.94 177 GLN B O 1
ATOM 3151 N N . LYS B 1 178 ? 5.555 22.969 -6.098 1 96.69 178 LYS B N 1
ATOM 3152 C CA . LYS B 1 178 ? 6.59 23.906 -6.5 1 96.69 178 LYS B CA 1
ATOM 3153 C C . LYS B 1 178 ? 7.402 24.375 -5.293 1 96.69 178 LYS B C 1
ATOM 3155 O O . LYS B 1 178 ? 8.633 24.375 -5.332 1 96.69 178 LYS B O 1
ATOM 3160 N N . GLN B 1 179 ? 6.73 24.781 -4.238 1 97.56 179 GLN B N 1
ATOM 3161 C CA . GLN B 1 179 ? 7.391 25.203 -3.01 1 97.56 179 GLN B CA 1
ATOM 3162 C C . GLN B 1 179 ? 8.172 24.062 -2.375 1 97.56 179 GLN B C 1
ATOM 3164 O O . GLN B 1 179 ? 9.258 24.266 -1.842 1 97.56 179 GLN B O 1
ATOM 3169 N N . VAL B 1 180 ? 7.59 22.828 -2.406 1 98.19 180 VAL B N 1
ATOM 3170 C CA . VAL B 1 180 ? 8.281 21.641 -1.889 1 98.19 180 VAL B CA 1
ATOM 3171 C C . VAL B 1 180 ? 9.602 21.453 -2.619 1 98.19 180 VAL B C 1
ATOM 3173 O O . VAL B 1 180 ? 10.648 21.297 -1.986 1 98.19 180 VAL B O 1
ATOM 3176 N N . ARG B 1 181 ? 9.609 21.609 -3.947 1 97.62 181 ARG B N 1
ATOM 3177 C CA . ARG B 1 181 ? 10.797 21.359 -4.758 1 97.62 181 ARG B CA 1
ATOM 3178 C C . ARG B 1 181 ? 11.828 22.469 -4.566 1 97.62 181 ARG B C 1
ATOM 3180 O O . ARG B 1 181 ? 13.023 22.25 -4.793 1 97.62 181 ARG B O 1
ATOM 3187 N N . GLU B 1 182 ? 11.375 23.625 -4.141 1 97.75 182 GLU B N 1
ATOM 3188 C CA . GLU B 1 182 ? 12.305 24.703 -3.799 1 97.75 182 GLU B CA 1
ATOM 3189 C C . GLU B 1 182 ? 13.117 24.359 -2.553 1 97.75 182 GLU B C 1
ATOM 3191 O O . GLU B 1 182 ? 14.25 24.812 -2.395 1 97.75 182 GLU B O 1
ATOM 3196 N N . CYS B 1 183 ? 12.562 23.531 -1.69 1 98.44 183 CYS B N 1
ATOM 3197 C CA . CYS B 1 183 ? 13.148 23.312 -0.375 1 98.44 183 CYS B CA 1
ATOM 3198 C C . CYS B 1 183 ? 13.82 21.938 -0.307 1 98.44 183 CYS B C 1
ATOM 3200 O O . CYS B 1 183 ? 14.742 21.734 0.484 1 98.44 183 CYS B O 1
ATOM 3202 N N . VAL B 1 184 ? 13.328 21 -1.029 1 98.12 184 VAL B N 1
ATOM 3203 C CA . VAL B 1 184 ? 13.758 19.594 -0.928 1 98.12 184 VAL B CA 1
ATOM 3204 C C . VAL B 1 184 ? 14.117 19.062 -2.312 1 98.12 184 VAL B C 1
ATOM 3206 O O . VAL B 1 184 ? 13.398 19.312 -3.285 1 98.12 184 VAL B O 1
ATOM 3209 N N . ALA B 1 185 ? 15.195 18.312 -2.447 1 97.19 185 ALA B N 1
ATOM 3210 C CA . ALA B 1 185 ? 15.75 17.875 -3.725 1 97.19 185 ALA B CA 1
ATOM 3211 C C . ALA B 1 185 ? 14.992 16.656 -4.258 1 97.19 185 ALA B C 1
ATOM 3213 O O . ALA B 1 185 ? 15.516 15.547 -4.254 1 97.19 185 ALA B O 1
ATOM 3214 N N . ILE B 1 186 ? 13.852 16.891 -4.82 1 97.94 186 ILE B N 1
ATOM 3215 C CA . ILE B 1 186 ? 13.125 15.875 -5.57 1 97.94 186 ILE B CA 1
ATOM 3216 C C . ILE B 1 186 ? 13.461 15.984 -7.055 1 97.94 186 ILE B C 1
ATOM 3218 O O . ILE B 1 186 ? 13.344 17.062 -7.645 1 97.94 186 ILE B O 1
ATOM 3222 N N . PRO B 1 187 ? 13.891 14.891 -7.672 1 97.94 187 PRO B N 1
ATOM 3223 C CA . PRO B 1 187 ? 14.273 14.961 -9.078 1 97.94 187 PRO B CA 1
ATOM 3224 C C . PRO B 1 187 ? 13.148 15.461 -9.984 1 97.94 187 PRO B C 1
ATOM 3226 O O . PRO B 1 187 ? 11.984 15.109 -9.766 1 97.94 187 PRO B O 1
ATOM 3229 N N . ASP B 1 188 ? 13.445 16.141 -11.102 1 96.94 188 ASP B N 1
ATOM 3230 C CA . ASP B 1 188 ? 12.469 16.75 -12 1 96.94 188 ASP B CA 1
ATOM 3231 C C . ASP B 1 188 ? 11.664 15.688 -12.742 1 96.94 188 ASP B C 1
ATOM 3233 O O . ASP B 1 188 ? 10.516 15.922 -13.109 1 96.94 188 ASP B O 1
ATOM 3237 N N . ASP B 1 189 ? 12.297 14.562 -12.891 1 97.62 189 ASP B N 1
ATOM 3238 C CA . ASP B 1 189 ? 11.617 13.508 -13.633 1 97.62 189 ASP B CA 1
ATOM 3239 C C . ASP B 1 189 ? 10.812 12.602 -12.695 1 97.62 189 ASP B C 1
ATOM 3241 O O . ASP B 1 189 ? 10.391 11.516 -13.086 1 97.62 189 ASP B O 1
ATOM 3245 N N . HIS B 1 190 ? 10.664 13.086 -11.453 1 98.38 190 HIS B N 1
ATOM 3246 C CA . HIS B 1 190 ? 9.82 12.375 -10.492 1 98.38 190 HIS B CA 1
ATOM 3247 C C . HIS B 1 190 ? 8.531 13.141 -10.234 1 98.38 190 HIS B C 1
ATOM 3249 O O . HIS B 1 190 ? 8.492 14.367 -10.344 1 98.38 190 HIS B O 1
ATOM 3255 N N . VAL B 1 191 ? 7.496 12.383 -9.977 1 98.31 191 VAL B N 1
ATOM 3256 C CA . VAL B 1 191 ? 6.297 12.969 -9.383 1 98.31 191 VAL B CA 1
ATOM 3257 C C . VAL B 1 191 ? 6.434 13.008 -7.863 1 98.31 191 VAL B C 1
ATOM 3259 O O . VAL B 1 191 ? 6.914 12.047 -7.254 1 98.31 191 VAL B O 1
ATOM 3262 N N . PHE B 1 192 ? 6.184 14.188 -7.312 1 98.56 192 PHE B N 1
ATOM 3263 C CA . PHE B 1 192 ? 6.008 14.266 -5.867 1 98.56 192 PHE B CA 1
ATOM 3264 C C . PHE B 1 192 ? 4.645 13.727 -5.457 1 98.56 192 PHE B C 1
ATOM 3266 O O . PHE B 1 192 ? 3.611 14.281 -5.836 1 98.56 192 PHE B O 1
ATOM 3273 N N . PHE B 1 193 ? 4.645 12.648 -4.637 1 98.69 193 PHE B N 1
ATOM 3274 C CA . PHE B 1 193 ? 3.41 11.945 -4.289 1 98.69 193 PHE B CA 1
ATOM 3275 C C . PHE B 1 193 ? 2.779 12.562 -3.043 1 98.69 193 PHE B C 1
ATOM 3277 O O . PHE B 1 193 ? 1.774 13.266 -3.135 1 98.69 193 PHE B O 1
ATOM 3284 N N . CYS B 1 194 ? 3.439 12.383 -1.897 1 98.75 194 CYS B N 1
ATOM 3285 C CA . CYS B 1 194 ? 2.809 12.844 -0.664 1 98.75 194 CYS B CA 1
ATOM 3286 C C . CYS B 1 194 ? 3.846 13.047 0.434 1 98.75 194 CYS B C 1
ATOM 3288 O O . CYS B 1 194 ? 4.996 12.625 0.295 1 98.75 194 CYS B O 1
ATOM 3290 N N . GLY B 1 195 ? 3.43 13.781 1.442 1 98.81 195 GLY B N 1
ATOM 3291 C CA . GLY B 1 195 ? 4.152 13.789 2.703 1 98.81 195 GLY B CA 1
ATOM 3292 C C . GLY B 1 195 ? 3.666 12.727 3.676 1 98.81 195 GLY B C 1
ATOM 3293 O O . GLY B 1 195 ? 2.549 12.219 3.543 1 98.81 195 GLY B O 1
ATOM 3294 N N . LEU B 1 196 ? 4.504 12.367 4.602 1 99 196 LEU B N 1
ATOM 3295 C CA . LEU B 1 196 ? 4.168 11.586 5.785 1 99 196 LEU B CA 1
ATOM 3296 C C . LEU B 1 196 ? 4.672 12.266 7.055 1 99 196 LEU B C 1
ATOM 3298 O O . LEU B 1 196 ? 5.875 12.273 7.324 1 99 196 LEU B O 1
ATOM 3302 N N . ALA B 1 197 ? 3.734 12.852 7.809 1 98.94 197 ALA B N 1
ATOM 3303 C CA . ALA B 1 197 ? 4.098 13.406 9.109 1 98.94 197 ALA B CA 1
ATOM 3304 C C . ALA B 1 197 ? 4.402 12.297 10.117 1 98.94 197 ALA B C 1
ATOM 3306 O O . ALA B 1 197 ? 3.707 11.281 10.156 1 98.94 197 ALA B O 1
ATOM 3307 N N . ILE B 1 198 ? 5.465 12.43 10.883 1 99 198 ILE B N 1
ATOM 3308 C CA . ILE B 1 198 ? 5.891 11.383 11.812 1 99 198 ILE B CA 1
ATOM 3309 C C . ILE B 1 198 ? 6.219 12 13.172 1 99 198 ILE B C 1
ATOM 3311 O O . ILE B 1 198 ? 6.945 12.992 13.25 1 99 198 ILE B O 1
ATOM 3315 N N . GLY B 1 199 ? 5.676 11.422 14.219 1 98.94 199 GLY B N 1
ATOM 3316 C CA . GLY B 1 199 ? 5.93 11.859 15.586 1 98.94 199 GLY B CA 1
ATOM 3317 C C . GLY B 1 199 ? 5.121 11.094 16.609 1 98.94 199 GLY B C 1
ATOM 3318 O O . GLY B 1 199 ? 4.668 9.977 16.359 1 98.94 199 GLY B O 1
ATOM 3319 N N . HIS B 1 200 ? 5.074 11.656 17.797 1 98.88 200 HIS B N 1
ATOM 3320 C CA . HIS B 1 200 ? 4.234 11.125 18.859 1 98.88 200 HIS B CA 1
ATOM 3321 C C . HIS B 1 200 ? 2.867 11.797 18.875 1 98.88 200 HIS B C 1
ATOM 3323 O O . HIS B 1 200 ? 2.777 13.031 18.938 1 98.88 200 HIS B O 1
ATOM 3329 N N . ARG B 1 201 ? 1.831 10.961 18.797 1 98.81 201 ARG B N 1
ATOM 3330 C CA . ARG B 1 201 ? 0.495 11.555 18.781 1 98.81 201 ARG B CA 1
ATOM 3331 C C . ARG B 1 201 ? 0.185 12.258 20.094 1 98.81 201 ARG B C 1
ATOM 3333 O O . ARG B 1 201 ? 0.722 11.898 21.141 1 98.81 201 ARG B O 1
ATOM 3340 N N . ASP B 1 202 ? -0.582 13.289 20.078 1 98.75 202 ASP B N 1
ATOM 3341 C CA . ASP B 1 202 ? -1.301 13.781 21.25 1 98.75 202 ASP B CA 1
ATOM 3342 C C . ASP B 1 202 ? -2.582 12.984 21.484 1 98.75 202 ASP B C 1
ATOM 3344 O O . ASP B 1 202 ? -3.578 13.18 20.781 1 98.75 202 ASP B O 1
ATOM 3348 N N . PRO B 1 203 ? -2.607 12.102 22.438 1 97.62 203 PRO B N 1
ATOM 3349 C CA . PRO B 1 203 ? -3.758 11.203 22.594 1 97.62 203 PRO B CA 1
ATOM 3350 C C . PRO B 1 203 ? -5.004 11.93 23.094 1 97.62 203 PRO B C 1
ATOM 3352 O O . PRO B 1 203 ? -6.109 11.383 23.031 1 97.62 203 PRO B O 1
ATOM 3355 N N . GLU B 1 204 ? -4.836 13.195 23.5 1 97.75 204 GLU B N 1
ATOM 3356 C CA . GLU B 1 204 ? -5.969 13.914 24.078 1 97.75 204 GLU B CA 1
ATOM 3357 C C . GLU B 1 204 ? -6.625 14.828 23.031 1 97.75 204 GLU B C 1
ATOM 3359 O O . GLU B 1 204 ? -7.715 15.352 23.266 1 97.75 204 GLU B O 1
ATOM 3364 N N . ALA B 1 205 ? -5.945 14.992 21.938 1 98.31 205 ALA B N 1
ATOM 3365 C CA . ALA B 1 205 ? -6.5 15.867 20.906 1 98.31 205 ALA B CA 1
ATOM 3366 C C . ALA B 1 205 ? -7.777 15.281 20.312 1 98.31 205 ALA B C 1
ATOM 3368 O O . ALA B 1 205 ? -7.789 14.133 19.859 1 98.31 205 ALA B O 1
ATOM 3369 N N . ALA B 1 206 ? -8.844 16.062 20.234 1 98 206 ALA B N 1
ATOM 3370 C CA . ALA B 1 206 ? -10.141 15.609 19.734 1 98 206 ALA B CA 1
ATOM 3371 C C . ALA B 1 206 ? -10.023 15.062 18.312 1 98 206 ALA B C 1
ATOM 3373 O O . ALA B 1 206 ? -10.664 14.07 17.969 1 98 206 ALA B O 1
ATOM 3374 N N . VAL B 1 207 ? -9.227 15.633 17.5 1 98.19 207 VAL B N 1
ATOM 3375 C CA . VAL B 1 207 ? -9.078 15.266 16.094 1 98.19 207 VAL B CA 1
ATOM 3376 C C . VAL B 1 207 ? -8.438 13.883 15.977 1 98.19 207 VAL B C 1
ATOM 3378 O O . VAL B 1 207 ? -8.516 13.234 14.938 1 98.19 207 VAL B O 1
ATOM 3381 N N . ASN B 1 208 ? -7.797 13.391 17.062 1 98.5 208 ASN B N 1
ATOM 3382 C CA . ASN B 1 208 ? -7.156 12.078 17.078 1 98.5 208 ASN B CA 1
ATOM 3383 C C . ASN B 1 208 ? -8.039 11.031 17.75 1 98.5 208 ASN B C 1
ATOM 3385 O O . ASN B 1 208 ? -7.605 9.898 17.969 1 98.5 208 ASN B O 1
ATOM 3389 N N . GLN B 1 209 ? -9.312 11.328 18.016 1 97.19 209 GLN B N 1
ATOM 3390 C CA . GLN B 1 209 ? -10.086 10.43 18.875 1 97.19 209 GLN B CA 1
ATOM 3391 C C . GLN B 1 209 ? -11.391 10.023 18.203 1 97.19 209 GLN B C 1
ATOM 3393 O O . GLN B 1 209 ? -12.086 9.125 18.688 1 97.19 209 GLN B O 1
ATOM 3398 N N . PHE B 1 210 ? -11.773 10.617 17.125 1 97.12 210 PHE B N 1
ATOM 3399 C CA . PHE B 1 210 ? -13.078 10.312 16.547 1 97.12 210 PHE B CA 1
ATOM 3400 C C . PHE B 1 210 ? -13.039 8.977 15.812 1 97.12 210 PHE B C 1
ATOM 3402 O O . PHE B 1 210 ? -11.977 8.531 15.367 1 97.12 210 PHE B O 1
ATOM 3409 N N . ASP B 1 211 ? -14.18 8.344 15.742 1 96.44 211 ASP B N 1
ATOM 3410 C CA . ASP B 1 211 ? -14.289 7.086 15.008 1 96.44 211 ASP B CA 1
ATOM 3411 C C . ASP B 1 211 ? -14.234 7.316 13.5 1 96.44 211 ASP B C 1
ATOM 3413 O O . ASP B 1 211 ? -15.008 8.117 12.969 1 96.44 211 ASP B O 1
ATOM 3417 N N . VAL B 1 212 ? -13.32 6.68 12.867 1 97.81 212 VAL B N 1
ATOM 3418 C CA . VAL B 1 212 ? -13.25 6.727 11.406 1 97.81 212 VAL B CA 1
ATOM 3419 C C . VAL B 1 212 ? -14.055 5.574 10.812 1 97.81 212 VAL B C 1
ATOM 3421 O O . VAL B 1 212 ? -13.711 4.406 11 1 97.81 212 VAL B O 1
ATOM 3424 N N . PRO B 1 213 ? -15.086 5.891 10.094 1 97.31 213 PRO B N 1
ATOM 3425 C CA . PRO B 1 213 ? -15.961 4.828 9.594 1 97.31 213 PRO B CA 1
ATOM 3426 C C . PRO B 1 213 ? -15.281 3.941 8.555 1 97.31 213 PRO B C 1
ATOM 3428 O O . PRO B 1 213 ? -14.492 4.426 7.742 1 97.31 213 PRO B O 1
ATOM 3431 N N . ARG B 1 214 ? -15.617 2.678 8.586 1 98.38 214 ARG B N 1
ATOM 3432 C CA . ARG B 1 214 ? -15.195 1.709 7.582 1 98.38 214 ARG B CA 1
ATOM 3433 C C . ARG B 1 214 ? -16.391 0.975 6.988 1 98.38 214 ARG B C 1
ATOM 3435 O O . ARG B 1 214 ? -17.359 0.695 7.688 1 98.38 214 ARG B O 1
ATOM 3442 N N . ALA B 1 215 ? -16.266 0.729 5.688 1 98.25 215 ALA B N 1
ATOM 3443 C CA . ALA B 1 215 ? -17.297 -0.064 5.02 1 98.25 215 ALA B CA 1
ATOM 3444 C C . ALA B 1 215 ? -17.406 -1.454 5.641 1 98.25 215 ALA B C 1
ATOM 3446 O O . ALA B 1 215 ? -16.391 -2.07 5.977 1 98.25 215 ALA B O 1
ATOM 3447 N N . PRO B 1 216 ? -18.703 -1.934 5.824 1 97.94 216 PRO B N 1
ATOM 3448 C CA . PRO B 1 216 ? -18.828 -3.344 6.203 1 97.94 216 PRO B CA 1
ATOM 3449 C C . PRO B 1 216 ? -18.172 -4.281 5.199 1 97.94 216 PRO B C 1
ATOM 3451 O O . PRO B 1 216 ? -18.219 -4.039 3.99 1 97.94 216 PRO B O 1
ATOM 3454 N N . LEU B 1 217 ? -17.609 -5.348 5.691 1 98.56 217 LEU B N 1
ATOM 3455 C CA . LEU B 1 217 ? -16.859 -6.27 4.848 1 98.56 217 LEU B CA 1
ATOM 3456 C C . LEU B 1 217 ? -17.719 -6.789 3.703 1 98.56 217 LEU B C 1
ATOM 3458 O O . LEU B 1 217 ? -17.234 -6.941 2.576 1 98.56 217 LEU B O 1
ATOM 3462 N N . SER B 1 218 ? -19 -6.969 3.902 1 98.19 218 SER B N 1
ATOM 3463 C CA . SER B 1 218 ? -19.906 -7.566 2.922 1 98.19 218 SER B CA 1
ATOM 3464 C C . SER B 1 218 ? -20.109 -6.645 1.725 1 98.19 218 SER B C 1
ATOM 3466 O O . SER B 1 218 ? -20.562 -7.082 0.666 1 98.19 218 SER B O 1
ATOM 3468 N N . GLU B 1 219 ? -19.781 -5.391 1.916 1 98.06 219 GLU B N 1
ATOM 3469 C CA . GLU B 1 219 ? -19.922 -4.434 0.824 1 98.06 219 GLU B CA 1
ATOM 3470 C C . GLU B 1 219 ? -18.734 -4.523 -0.138 1 98.06 219 GLU B C 1
ATOM 3472 O O . GLU B 1 219 ? -18.844 -4.145 -1.306 1 98.06 219 GLU B O 1
ATOM 3477 N N . VAL B 1 220 ? -17.594 -5.121 0.353 1 98.12 220 VAL B N 1
ATOM 3478 C CA . VAL 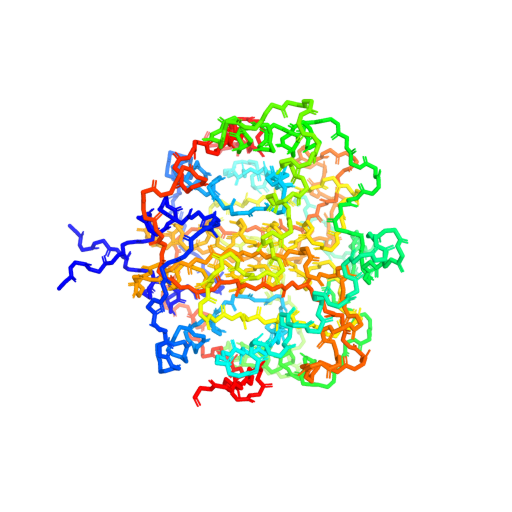B 1 220 ? -16.359 -4.922 -0.4 1 98.12 220 VAL B CA 1
ATOM 3479 C C . VAL B 1 220 ? -15.773 -6.277 -0.804 1 98.12 220 VAL B C 1
ATOM 3481 O O . VAL B 1 220 ? -15.008 -6.367 -1.768 1 98.12 220 VAL B O 1
ATOM 3484 N N . VAL B 1 221 ? -16.156 -7.34 -0.101 1 98.75 221 VAL B N 1
ATOM 3485 C CA . VAL B 1 221 ? -15.562 -8.648 -0.357 1 98.75 221 VAL B CA 1
ATOM 3486 C C . VAL B 1 221 ? -16.656 -9.695 -0.489 1 98.75 221 VAL B C 1
ATOM 3488 O O . VAL B 1 221 ? -17.594 -9.734 0.321 1 98.75 221 VAL B O 1
ATOM 3491 N N . ALA B 1 222 ? -16.547 -10.492 -1.507 1 98.69 222 ALA B N 1
ATOM 3492 C CA . ALA B 1 222 ? -17.406 -11.648 -1.678 1 98.69 222 ALA B CA 1
ATOM 3493 C C . ALA B 1 222 ? -16.609 -12.945 -1.694 1 98.69 222 ALA B C 1
ATOM 3495 O O . ALA B 1 222 ? -15.477 -12.969 -2.184 1 98.69 222 ALA B O 1
ATOM 3496 N N . PHE B 1 223 ? -17.234 -14.016 -1.158 1 98.62 223 PHE B N 1
ATOM 3497 C CA . PHE B 1 223 ? -16.578 -15.32 -1.058 1 98.62 223 PHE B CA 1
ATOM 3498 C C . PHE B 1 223 ? -17.312 -16.359 -1.894 1 98.62 223 PHE B C 1
ATOM 3500 O O . PHE B 1 223 ? -18.547 -16.375 -1.929 1 98.62 223 PHE B O 1
ATOM 3507 N N . GLU B 1 224 ? -16.547 -17.141 -2.576 1 98.25 224 GLU B N 1
ATOM 3508 C CA . GLU B 1 224 ? -17.109 -18.234 -3.355 1 98.25 224 GLU B CA 1
ATOM 3509 C C . GLU B 1 224 ? -16.281 -19.5 -3.199 1 98.25 224 GLU B C 1
ATOM 3511 O O . GLU B 1 224 ? -15.062 -19.484 -3.307 1 98.25 224 GLU B O 1
ATOM 3516 N N . GLY B 1 225 ? -16.953 -20.688 -2.947 1 97.5 225 GLY B N 1
ATOM 3517 C CA . GLY B 1 225 ? -16.312 -21.984 -3.01 1 97.5 225 GLY B CA 1
ATOM 3518 C C . GLY B 1 225 ? -15.812 -22.469 -1.66 1 97.5 225 GLY B C 1
ATOM 3519 O O . GLY B 1 225 ? -14.984 -23.375 -1.588 1 97.5 225 GLY B O 1
ATOM 3520 N N . PHE B 1 226 ? -16.328 -21.875 -0.674 1 97.06 226 PHE B N 1
ATOM 3521 C CA . PHE B 1 226 ? -15.953 -22.297 0.666 1 97.06 226 PHE B CA 1
ATOM 3522 C C . PHE B 1 226 ? -17 -23.234 1.256 1 97.06 226 PHE B C 1
ATOM 3524 O O . PHE B 1 226 ? -18.172 -23.156 0.888 1 97.06 226 PHE B O 1
#

Sequence (452 aa):
MSQMSVSEAVVSRRSIRRFKPEPVSREVLERVLDKAQRAPSGGNVQPWNARVVAGASLARLVATVAEVIPQGRAAHAPEYAIYPPELDGVYEARRFGVGEAMYAALGIGREDKRGRLTQFMDNFRGFGAPVLMLVHTPRYMGPPQWSDIGMWLQTVMLLLREEGLDSCPQEAWAVYQKQVRECVAIPDDHVFFCGLAIGHRDPEAAVNQFDVPRAPLSEVVAFEGFMSQMSVSEAVVSRRSIRRFKPEPVSREVLERVLDKAQRAPSGGNVQPWNARVVAGASLARLVATVAEVIPQGRAAHAPEYAIYPPELDGVYEARRFGVGEAMYAALGIGREDKRGRLTQFMDNFRGFGAPVLMLVHTPRYMGPPQWSDIGMWLQTVMLLLREEGLDSCPQEAWAVYQKQVRECVAIPDDHVFFCGLAIGHRDPEAAVNQFDVPRAPLSEVVAFEGF

Secondary structure (DSSP, 8-state):
--PPBHHHHHHH--B---B-S----HHHHHHHHHHHTT---GGG----EEEEEEHHHHHHHHHHHHHHGGG-GGG---SS-SS-TT--HHHHHHHHHHHHHHHHHHT--TT-HHHHHHHHHGGGGGGG-SEEEEEEEETT--HHHHHHHHHHHHHHHHHHHHTT-EEEEEGGGGGGHHHHHHHS---TTEEEEEEEEEE-B-TT-GGGTSPPP---HHHHEEEE--/--PPBHHHHHHH--B---B-S----HHHHHHHHHHHTT---GGG----EEEEEEHHHHHHHHHHHHHHGGG-GGG---SS-SS-TT--HHHHHHHHHHHHHHHHHHT--TT-HHHHHHHHHGGGGGGG-SEEEEEEEETT--HHHHHHHHHHHHHHHHHHHHTT-EEEEEGGGGGGHHHHHHHS---TTEEEEEEEEEE-B-TT-GGGTSPPP---HHHHEEEE--

pLDDT: mean 97.2, std 5.31, range [37.91, 99.0]